Protein AF-0000000075366722 (afdb_homodimer)

Structure (mmCIF, N/CA/C/O backbone):
data_AF-0000000075366722-model_v1
#
loop_
_entity.id
_entity.type
_entity.pdbx_description
1 polymer 'Ribosomal RNA-processing protein 42'
#
loop_
_atom_site.group_PDB
_atom_site.id
_atom_site.type_symbol
_atom_site.label_atom_id
_atom_site.label_alt_id
_atom_site.label_comp_id
_atom_site.label_asym_id
_atom_site.label_entity_id
_atom_site.label_seq_id
_atom_site.pdbx_PDB_ins_code
_atom_site.Cartn_x
_atom_site.Cartn_y
_atom_site.Cartn_z
_atom_site.occupancy
_atom_site.B_iso_or_equiv
_atom_site.auth_seq_id
_atom_site.auth_comp_id
_atom_site.auth_asym_id
_atom_site.auth_atom_id
_atom_site.pdbx_PDB_model_num
ATOM 1 N N . MET A 1 1 ? 19.094 -22.891 -6.617 1 24.42 1 MET A N 1
ATOM 2 C CA . MET A 1 1 ? 18.953 -21.797 -5.668 1 24.42 1 MET A CA 1
ATOM 3 C C . MET A 1 1 ? 19.688 -20.547 -6.164 1 24.42 1 MET A C 1
ATOM 5 O O . MET A 1 1 ? 19.156 -19.438 -6.074 1 24.42 1 MET A O 1
ATOM 9 N N . LEU A 1 2 ? 20.812 -20.812 -6.871 1 26.33 2 LEU A N 1
ATOM 10 C CA . LEU A 1 2 ? 21.844 -19.891 -7.359 1 26.33 2 LEU A CA 1
ATOM 11 C C . LEU A 1 2 ? 21.391 -19.219 -8.664 1 26.33 2 LEU A C 1
ATOM 13 O O . LEU A 1 2 ? 21.609 -18.031 -8.859 1 26.33 2 LEU A O 1
ATOM 17 N N . LYS A 1 3 ? 20.812 -20.047 -9.344 1 30.69 3 LYS A N 1
ATOM 18 C CA . LYS A 1 3 ? 20.609 -19.719 -10.75 1 30.69 3 LYS A CA 1
ATOM 19 C C . LYS A 1 3 ? 19.516 -18.672 -10.914 1 30.69 3 LYS A C 1
ATOM 21 O O . LYS A 1 3 ? 19.609 -17.781 -11.766 1 30.69 3 LYS A O 1
ATOM 26 N N . LEU A 1 4 ? 18.484 -18.859 -10.258 1 28.52 4 LEU A N 1
ATOM 27 C CA . LEU A 1 4 ? 17.453 -17.812 -10.336 1 28.52 4 LEU A CA 1
ATOM 28 C C . LEU A 1 4 ? 18.031 -16.453 -9.945 1 28.52 4 LEU A C 1
ATOM 30 O O . LEU A 1 4 ? 17.625 -15.422 -10.484 1 28.52 4 LEU A O 1
ATOM 34 N N . GLU A 1 5 ? 19.047 -16.516 -9.141 1 32.09 5 GLU A N 1
ATOM 35 C CA . GLU A 1 5 ? 19.828 -15.359 -8.711 1 32.09 5 GLU A CA 1
ATOM 36 C C . GLU A 1 5 ? 20.484 -14.664 -9.906 1 32.09 5 GLU A C 1
ATOM 38 O O . GLU A 1 5 ? 20.438 -13.438 -10.016 1 32.09 5 GLU A O 1
ATOM 43 N N . LEU A 1 6 ? 21.016 -15.484 -10.742 1 29.88 6 LEU A N 1
ATOM 44 C CA . LEU A 1 6 ? 21.766 -15.047 -11.898 1 29.88 6 LEU A CA 1
ATOM 45 C C . LEU A 1 6 ? 20.859 -14.43 -12.953 1 29.88 6 LEU A C 1
ATOM 47 O O . LEU A 1 6 ? 21.188 -13.406 -13.555 1 29.88 6 LEU A O 1
ATOM 51 N N . PHE A 1 7 ? 19.906 -15.148 -13.133 1 29.08 7 PHE A N 1
ATOM 52 C CA . PHE A 1 7 ? 19.047 -14.797 -14.258 1 29.08 7 PHE A CA 1
ATOM 53 C C . PHE A 1 7 ? 18.453 -13.414 -14.062 1 29.08 7 PHE A C 1
ATOM 55 O O . PHE A 1 7 ? 18.422 -12.609 -15 1 29.08 7 PHE A O 1
ATOM 62 N N . LEU A 1 8 ? 17.828 -13.211 -12.969 1 33.19 8 LEU A N 1
ATOM 63 C CA . LEU A 1 8 ? 17.234 -11.891 -12.766 1 33.19 8 LEU A CA 1
ATOM 64 C C . LEU A 1 8 ? 18.266 -10.789 -12.914 1 33.19 8 LEU A C 1
ATOM 66 O O . LEU A 1 8 ? 17.938 -9.656 -13.25 1 33.19 8 LEU A O 1
ATOM 70 N N . ARG A 1 9 ? 19.484 -11.258 -12.852 1 30.5 9 ARG A N 1
ATOM 71 C CA . ARG A 1 9 ? 20.672 -10.43 -13.055 1 30.5 9 ARG A CA 1
ATOM 72 C C . ARG A 1 9 ? 20.797 -10.016 -14.516 1 30.5 9 ARG A C 1
ATOM 74 O O . ARG A 1 9 ? 21.141 -8.867 -14.812 1 30.5 9 ARG A O 1
ATOM 81 N N . ARG A 1 10 ? 20.719 -10.906 -15.438 1 29.55 10 ARG A N 1
ATOM 82 C CA . ARG A 1 10 ? 21.062 -10.789 -16.844 1 29.55 10 ARG A CA 1
ATOM 83 C C . ARG A 1 10 ? 19.969 -10.055 -17.625 1 29.55 10 ARG A C 1
ATOM 85 O O . ARG A 1 10 ? 20.25 -9.375 -18.609 1 29.55 10 ARG A O 1
ATOM 92 N N . MET A 1 11 ? 18.797 -10.336 -17.344 1 29.47 11 MET A N 1
ATOM 93 C CA . MET A 1 11 ? 17.734 -9.922 -18.266 1 29.47 11 MET A CA 1
ATOM 94 C C . MET A 1 11 ? 17.672 -8.406 -18.359 1 29.47 11 MET A C 1
ATOM 96 O O . MET A 1 11 ? 17.375 -7.859 -19.422 1 29.47 11 MET A O 1
ATOM 100 N N . VAL A 1 12 ? 17.688 -7.762 -17.266 1 30.53 12 VAL A N 1
ATOM 101 C CA . VAL A 1 12 ? 17.375 -6.348 -17.438 1 30.53 12 VAL A CA 1
ATOM 102 C C . VAL A 1 12 ? 18.5 -5.66 -18.219 1 30.53 12 VAL A C 1
ATOM 104 O O . VAL A 1 12 ? 18.344 -4.523 -18.672 1 30.53 12 VAL A O 1
ATOM 107 N N . ARG A 1 13 ? 19.75 -6.305 -18.375 1 27.2 13 ARG A N 1
ATOM 108 C CA . ARG A 1 13 ? 20.844 -5.578 -19 1 27.2 13 ARG A CA 1
ATOM 109 C C . ARG A 1 13 ? 20.547 -5.305 -20.469 1 27.2 13 ARG A C 1
ATOM 111 O O . ARG A 1 13 ? 21.078 -4.348 -21.047 1 27.2 13 ARG A O 1
ATOM 118 N N . GLN A 1 14 ? 20.125 -6.18 -21.172 1 25.34 14 GLN A N 1
ATOM 119 C CA . GLN A 1 14 ? 20.391 -6.031 -22.594 1 25.34 14 GLN A CA 1
ATOM 120 C C . GLN A 1 14 ? 19.625 -4.852 -23.188 1 25.34 14 GLN A C 1
ATOM 122 O O . GLN A 1 14 ? 20.188 -4.035 -23.906 1 25.34 14 GLN A O 1
ATOM 127 N N . GLU A 1 15 ? 18.438 -5.117 -23.672 1 26.53 15 GLU A N 1
ATOM 128 C CA . GLU A 1 15 ? 17.938 -4.391 -24.828 1 26.53 15 GLU A CA 1
ATOM 129 C C . GLU A 1 15 ? 17.594 -2.945 -24.484 1 26.53 15 GLU A C 1
ATOM 131 O O . GLU A 1 15 ? 17.406 -2.111 -25.375 1 26.53 15 GLU A O 1
ATOM 136 N N . LEU A 1 16 ? 16.781 -2.604 -23.516 1 26.2 16 LEU A N 1
ATOM 137 C CA . LEU A 1 16 ? 16.25 -1.253 -23.656 1 26.2 16 LEU A CA 1
ATOM 138 C C . LEU A 1 16 ? 17.312 -0.213 -23.359 1 26.2 16 LEU A C 1
ATOM 140 O O . LEU A 1 16 ? 18.266 -0.494 -22.625 1 26.2 16 LEU A O 1
ATOM 144 N N . GLY A 1 17 ? 17.656 0.959 -24.078 1 25.25 17 GLY A N 1
ATOM 145 C CA . GLY A 1 17 ? 18.609 2.041 -23.859 1 25.25 17 GLY A CA 1
ATOM 146 C C . GLY A 1 17 ? 19 2.188 -22.391 1 25.25 17 GLY A C 1
ATOM 147 O O . GLY A 1 17 ? 18.422 1.541 -21.516 1 25.25 17 GLY A O 1
ATOM 148 N N . LEU A 1 18 ? 19.953 3.51 -22.047 1 23.25 18 LEU A N 1
ATOM 149 C CA . LEU A 1 18 ? 20.703 3.832 -20.844 1 23.25 18 LEU A CA 1
ATOM 150 C C . LEU A 1 18 ? 19.875 3.586 -19.594 1 23.25 18 LEU A C 1
ATOM 152 O O . LEU A 1 18 ? 20.266 3.98 -18.5 1 23.25 18 LEU A O 1
ATOM 156 N N . VAL A 1 19 ? 18.641 3.646 -19.672 1 23.47 19 VAL A N 1
ATOM 157 C CA . VAL A 1 19 ? 18.406 3.455 -18.25 1 23.47 19 VAL A CA 1
ATOM 158 C C . VAL A 1 19 ? 19.109 2.182 -17.766 1 23.47 19 VAL A C 1
ATOM 160 O O . VAL A 1 19 ? 18.781 1.083 -18.219 1 23.47 19 VAL A O 1
ATOM 163 N N . GLN A 1 20 ? 20.516 2.189 -17.812 1 21.28 20 GLN A N 1
ATOM 164 C CA . GLN A 1 20 ? 21.391 1.2 -17.188 1 21.28 20 GLN A CA 1
ATOM 165 C C . GLN A 1 20 ? 20.703 0.562 -15.977 1 21.28 20 GLN A C 1
ATOM 167 O O . GLN A 1 20 ? 20.453 1.231 -14.969 1 21.28 20 GLN A O 1
ATOM 172 N N . LEU A 1 21 ? 19.703 0.157 -16.266 1 24.45 21 LEU A N 1
ATOM 173 C CA . LEU A 1 21 ? 19.125 -0.7 -15.234 1 24.45 21 LEU A CA 1
ATOM 174 C C . LEU A 1 21 ? 20.156 -1.684 -14.703 1 24.45 21 LEU A C 1
ATOM 176 O O . LEU A 1 21 ? 20.562 -2.617 -15.406 1 24.45 21 LEU A O 1
ATOM 180 N N . MET A 1 22 ? 21.375 -1.102 -14.484 1 23.06 22 MET A N 1
ATOM 181 C CA . MET A 1 22 ? 22.375 -1.883 -13.742 1 23.06 22 MET A CA 1
ATOM 182 C C . MET A 1 22 ? 21.688 -2.822 -12.75 1 23.06 22 MET A C 1
ATOM 184 O O . MET A 1 22 ? 21.109 -2.375 -11.758 1 23.06 22 MET A O 1
ATOM 188 N N . LEU A 1 23 ? 20.938 -3.471 -13.383 1 25.73 23 LEU A N 1
ATOM 189 C CA . LEU A 1 23 ? 20.5 -4.586 -12.555 1 25.73 23 LEU A CA 1
ATOM 190 C C . LEU A 1 23 ? 21.656 -5.188 -11.781 1 25.73 23 LEU A C 1
ATOM 192 O O . LEU A 1 23 ? 22.594 -5.727 -12.375 1 25.73 23 LEU A O 1
ATOM 196 N N . LEU A 1 24 ? 22.266 -4.328 -11.023 1 25.41 24 LEU A N 1
ATOM 197 C CA . LEU A 1 24 ? 23.391 -4.582 -10.141 1 25.41 24 LEU A CA 1
ATOM 198 C C . LEU A 1 24 ? 23.453 -6.055 -9.742 1 25.41 24 LEU A C 1
ATOM 200 O O . LEU A 1 24 ? 22.438 -6.75 -9.773 1 25.41 24 LEU A O 1
ATOM 204 N N . PRO A 1 25 ? 24.719 -6.598 -9.938 1 26.95 25 PRO A N 1
ATOM 205 C CA . PRO A 1 25 ? 25.188 -7.719 -9.117 1 26.95 25 PRO A CA 1
ATOM 206 C C . PRO A 1 25 ? 24.516 -7.758 -7.738 1 26.95 25 PRO A C 1
ATOM 208 O O . PRO A 1 25 ? 24.875 -6.977 -6.855 1 26.95 25 PRO A O 1
ATOM 211 N N . VAL A 1 26 ? 23.578 -7.242 -7.797 1 27.09 26 VAL A N 1
ATOM 212 C CA . VAL A 1 26 ? 23.094 -7.473 -6.438 1 27.09 26 VAL A CA 1
ATOM 213 C C . VAL A 1 26 ? 23.578 -8.828 -5.941 1 27.09 26 VAL A C 1
ATOM 215 O O . VAL A 1 26 ? 23.234 -9.867 -6.504 1 27.09 26 VAL A O 1
ATOM 218 N N . LEU A 1 27 ? 24.703 -9.023 -5.668 1 28.88 27 LEU A N 1
ATOM 219 C CA . LEU A 1 27 ? 25.125 -9.531 -4.363 1 28.88 27 LEU A CA 1
ATOM 220 C C . LEU A 1 27 ? 23.969 -9.508 -3.375 1 28.88 27 LEU A C 1
ATOM 222 O O . LEU A 1 27 ? 23.953 -8.695 -2.453 1 28.88 27 LEU A O 1
ATOM 226 N N . ARG A 1 28 ? 22.859 -9.25 -3.805 1 34.62 28 ARG A N 1
ATOM 227 C CA . ARG A 1 28 ? 21.547 -9.414 -3.191 1 34.62 28 ARG A CA 1
ATOM 228 C C . ARG A 1 28 ? 21.5 -10.672 -2.336 1 34.62 28 ARG A C 1
ATOM 230 O O . ARG A 1 28 ? 21.641 -11.789 -2.848 1 34.62 28 ARG A O 1
ATOM 237 N N . GLN A 1 29 ? 21.734 -10.617 -1.349 1 37.72 29 GLN A N 1
ATOM 238 C CA . GLN A 1 29 ? 21.891 -11.453 -0.164 1 37.72 29 GLN A CA 1
ATOM 239 C C . GLN A 1 29 ? 20.734 -12.445 -0.039 1 37.72 29 GLN A C 1
ATOM 241 O O . GLN A 1 29 ? 19.688 -12.266 -0.662 1 37.72 29 GLN A O 1
ATOM 246 N N . SER A 1 30 ? 20.953 -13.477 0.631 1 44.75 30 SER A N 1
ATOM 247 C CA . SER A 1 30 ? 20.406 -14.781 0.943 1 44.75 30 SER A CA 1
ATOM 248 C C . SER A 1 30 ? 18.938 -14.68 1.335 1 44.75 30 SER A C 1
ATOM 250 O O . SER A 1 30 ? 18.594 -14.062 2.35 1 44.75 30 SER A O 1
ATOM 252 N N . LEU A 1 31 ? 18.172 -14.586 0.016 1 47.09 31 LEU A N 1
ATOM 253 C CA . LEU A 1 31 ? 16.75 -14.82 0.29 1 47.09 31 LEU A CA 1
ATOM 254 C C . LEU A 1 31 ? 16.453 -16.312 0.316 1 47.09 31 LEU A C 1
ATOM 256 O O . LEU A 1 31 ? 16.984 -17.078 -0.495 1 47.09 31 LEU A O 1
ATOM 260 N N . GLU A 1 32 ? 16.109 -16.719 1.286 1 52.59 32 GLU A N 1
ATOM 261 C CA . GLU A 1 32 ? 15.547 -18.062 1.386 1 52.59 32 GLU A CA 1
ATOM 262 C C . GLU A 1 32 ? 14.023 -18.016 1.464 1 52.59 32 GLU A C 1
ATOM 264 O O . GLU A 1 32 ? 13.453 -17.266 2.266 1 52.59 32 GLU A O 1
ATOM 269 N N . ASN A 1 33 ? 13.367 -18.484 0.331 1 54.38 33 ASN A N 1
ATOM 270 C CA . ASN A 1 33 ? 11.914 -18.578 0.367 1 54.38 33 ASN A CA 1
ATOM 271 C C . ASN A 1 33 ? 11.445 -20 0.626 1 54.38 33 ASN A C 1
ATOM 273 O O . ASN A 1 33 ? 12.039 -20.953 0.121 1 54.38 33 ASN A O 1
ATOM 277 N N . GLN A 1 34 ? 10.562 -20.062 1.581 1 61.97 34 GLN A N 1
ATOM 278 C CA . GLN A 1 34 ? 9.93 -21.344 1.871 1 61.97 34 GLN A CA 1
ATOM 279 C C . GLN A 1 34 ? 8.414 -21.25 1.691 1 61.97 34 GLN A C 1
ATOM 281 O O . GLN A 1 34 ? 7.793 -20.266 2.094 1 61.97 34 GLN A O 1
ATOM 286 N N . VAL A 1 35 ? 7.875 -22.188 0.881 1 65.38 35 VAL A N 1
ATOM 287 C CA . VAL A 1 35 ? 6.434 -22.297 0.691 1 65.38 35 VAL A CA 1
ATOM 288 C C . VAL A 1 35 ? 5.91 -23.531 1.444 1 65.38 35 VAL A C 1
ATOM 290 O O . VAL A 1 35 ? 6.488 -24.609 1.354 1 65.38 35 VAL A O 1
ATOM 293 N N . HIS A 1 36 ? 4.992 -23.25 2.318 1 68.94 36 HIS A N 1
ATOM 294 C CA . HIS A 1 36 ? 4.359 -24.328 3.076 1 68.94 36 HIS A CA 1
ATOM 295 C C . HIS A 1 36 ? 2.852 -24.344 2.844 1 68.94 36 HIS A C 1
ATOM 297 O O . HIS A 1 36 ? 2.223 -23.297 2.715 1 68.94 36 HIS A O 1
ATOM 303 N N . CYS A 1 37 ? 2.322 -25.562 2.666 1 69.06 37 CYS A N 1
ATOM 304 C CA . CYS A 1 37 ? 0.878 -25.75 2.58 1 69.06 37 CYS A CA 1
ATOM 305 C C . CYS A 1 37 ? 0.365 -26.562 3.764 1 69.06 37 CYS A C 1
ATOM 307 O O . CYS A 1 37 ? 0.94 -27.609 4.109 1 69.06 37 CYS A O 1
ATOM 309 N N . ASN A 1 38 ? -0.643 -26.047 4.41 1 70.31 38 ASN A N 1
ATOM 310 C CA . ASN A 1 38 ? -1.279 -26.734 5.527 1 70.31 38 ASN A CA 1
ATOM 311 C C . ASN A 1 38 ? -2.74 -27.062 5.23 1 70.31 38 ASN A C 1
ATOM 313 O O . ASN A 1 38 ? -3.484 -26.203 4.754 1 70.31 38 ASN A O 1
ATOM 317 N N . LEU A 1 39 ? -3.062 -28.328 5.453 1 75.31 39 LEU A N 1
ATOM 318 C CA . LEU A 1 39 ? -4.449 -28.719 5.258 1 75.31 39 LEU A CA 1
ATOM 319 C C . LEU A 1 39 ? -5.336 -28.172 6.371 1 75.31 39 LEU A C 1
ATOM 321 O O . LEU A 1 39 ? -4.98 -28.25 7.551 1 75.31 39 LEU A O 1
ATOM 325 N N . THR A 1 40 ? -6.348 -27.484 5.914 1 73.94 40 THR A N 1
ATOM 326 C CA . THR A 1 40 ? -7.25 -26.938 6.918 1 73.94 40 THR A CA 1
ATOM 327 C C . THR A 1 40 ? -8.688 -27.375 6.645 1 73.94 40 THR A C 1
ATOM 329 O O . THR A 1 40 ? -9.102 -27.484 5.492 1 73.94 40 THR A O 1
ATOM 332 N N . LYS A 1 41 ? -9.328 -27.844 7.688 1 67.5 41 LYS A N 1
ATOM 333 C CA . LYS A 1 41 ? -10.734 -28.25 7.609 1 67.5 41 LYS A CA 1
ATOM 334 C C . LYS A 1 41 ? -11.656 -27.078 7.926 1 67.5 41 LYS A C 1
ATOM 336 O O . LYS A 1 41 ? -12.828 -27.266 8.234 1 67.5 41 LYS A O 1
ATOM 341 N N . GLU A 1 42 ? -11.016 -25.922 7.816 1 61.47 42 GLU A N 1
ATOM 342 C CA . GLU A 1 42 ? -11.797 -24.703 8.047 1 61.47 42 GLU A CA 1
ATOM 343 C C . GLU A 1 42 ? -12.305 -24.125 6.727 1 61.47 42 GLU A C 1
ATOM 345 O O . GLU A 1 42 ? -11.781 -24.438 5.66 1 61.47 42 GLU A O 1
ATOM 350 N N . ARG A 1 43 ? -13.461 -23.531 6.766 1 59.25 43 ARG A N 1
ATOM 351 C CA . ARG A 1 43 ? -14.289 -23.078 5.66 1 59.25 43 ARG A CA 1
ATOM 352 C C . ARG A 1 43 ? -13.562 -22.016 4.828 1 59.25 43 ARG A C 1
ATOM 354 O O . ARG A 1 43 ? -13.844 -21.859 3.641 1 59.25 43 ARG A O 1
ATOM 361 N N . LEU A 1 44 ? -12.492 -21.344 5.379 1 67.06 44 LEU A N 1
ATOM 362 C CA . LEU A 1 44 ? -12.078 -20.25 4.516 1 67.06 44 LEU A CA 1
ATOM 363 C C . LEU A 1 44 ? -10.609 -20.391 4.117 1 67.06 44 LEU A C 1
ATOM 365 O O . LEU A 1 44 ? -9.758 -20.656 4.965 1 67.06 44 LEU A O 1
ATOM 369 N N . LEU A 1 45 ? -10.281 -20.578 2.834 1 70.5 45 LEU A N 1
ATOM 370 C CA . LEU A 1 45 ? -8.953 -20.594 2.242 1 70.5 45 LEU A CA 1
ATOM 371 C C . LEU A 1 45 ? -8.133 -19.391 2.725 1 70.5 45 LEU A C 1
ATOM 373 O O . LEU A 1 45 ? -8.672 -18.297 2.887 1 70.5 45 LEU A O 1
ATOM 377 N N . TYR A 1 46 ? -6.895 -19.812 3.068 1 71.88 46 TYR A N 1
ATOM 378 C CA . TYR A 1 46 ? -6.031 -18.75 3.582 1 71.88 46 TYR A CA 1
ATOM 379 C C . TYR A 1 46 ? -4.672 -18.766 2.895 1 71.88 46 TYR A C 1
ATOM 381 O O . TYR A 1 46 ? -4.047 -19.828 2.775 1 71.88 46 TYR A O 1
ATOM 389 N N . MET A 1 47 ? -4.305 -17.734 2.297 1 74.75 47 MET A N 1
ATOM 390 C CA . MET A 1 47 ? -2.963 -17.547 1.75 1 74.75 47 MET A CA 1
ATOM 391 C C . MET A 1 47 ? -2.246 -16.406 2.465 1 74.75 47 MET A C 1
ATOM 393 O O . MET A 1 47 ? -2.828 -15.336 2.682 1 74.75 47 MET A O 1
ATOM 397 N N . LEU A 1 48 ? -0.969 -16.688 2.904 1 74 48 LEU A N 1
ATOM 398 C CA . LEU A 1 48 ? -0.256 -15.648 3.654 1 74 48 LEU A CA 1
ATOM 399 C C . LEU A 1 48 ? 1.211 -15.602 3.242 1 74 48 LEU A C 1
ATOM 401 O O . LEU A 1 48 ? 1.854 -16.641 3.086 1 74 48 LEU A O 1
ATOM 405 N N . ILE A 1 49 ? 1.684 -14.453 3.016 1 73.44 49 ILE A N 1
ATOM 406 C CA . ILE A 1 49 ? 3.104 -14.203 2.795 1 73.44 49 ILE A CA 1
ATOM 407 C C . ILE A 1 49 ? 3.697 -13.484 4.008 1 73.44 49 ILE A C 1
ATOM 409 O O . ILE A 1 49 ? 3.16 -12.469 4.461 1 73.44 49 ILE A O 1
ATOM 413 N N . VAL A 1 50 ? 4.738 -14.031 4.535 1 72.12 50 VAL A N 1
ATOM 414 C CA . VAL A 1 50 ? 5.453 -13.391 5.633 1 72.12 50 VAL A CA 1
ATOM 415 C C . VAL A 1 50 ? 6.922 -13.211 5.254 1 72.12 50 VAL A C 1
ATOM 417 O O . VAL A 1 50 ? 7.574 -14.156 4.797 1 72.12 50 VAL A O 1
ATOM 420 N N . VAL A 1 51 ? 7.367 -12.031 5.375 1 73.5 51 VAL A N 1
ATOM 421 C CA . VAL A 1 51 ? 8.773 -11.727 5.105 1 73.5 51 VAL A CA 1
ATOM 422 C C . VAL A 1 51 ? 9.516 -11.523 6.422 1 73.5 51 VAL A C 1
ATOM 424 O O . VAL A 1 51 ? 9.047 -10.805 7.305 1 73.5 51 VAL A O 1
ATOM 427 N N . GLN A 1 52 ? 10.57 -12.227 6.598 1 70.06 52 GLN A N 1
ATOM 428 C CA . GLN A 1 52 ? 11.422 -12.062 7.77 1 70.06 52 GLN A CA 1
ATOM 429 C C . GLN A 1 52 ? 12.781 -11.484 7.379 1 70.06 52 GLN A C 1
ATOM 431 O O . GLN A 1 52 ? 13.406 -11.945 6.414 1 70.06 52 GLN A O 1
ATOM 436 N N . LEU A 1 53 ? 13.141 -10.352 8.055 1 68.75 53 LEU A N 1
ATOM 437 C CA . LEU A 1 53 ? 14.438 -9.734 7.812 1 68.75 53 LEU A CA 1
ATOM 438 C C . LEU A 1 53 ? 15.461 -10.188 8.852 1 68.75 53 LEU A C 1
ATOM 440 O O . LEU A 1 53 ? 15.172 -10.172 10.055 1 68.75 53 LEU A O 1
ATOM 444 N N . GLN A 1 54 ? 16.422 -10.875 8.484 1 61.25 54 GLN A N 1
ATOM 445 C CA . GLN A 1 54 ? 17.453 -11.258 9.438 1 61.25 54 GLN A CA 1
ATOM 446 C C . GLN A 1 54 ? 18.188 -10.031 9.977 1 61.25 54 GLN A C 1
ATOM 448 O O . GLN A 1 54 ? 18.281 -9.016 9.289 1 61.25 54 GLN A O 1
ATOM 453 N N . HIS A 1 55 ? 18.547 -9.953 11.375 1 53.78 55 HIS A N 1
ATOM 454 C CA . HIS A 1 55 ? 19.062 -9.008 12.359 1 53.78 55 HIS A CA 1
ATOM 455 C C . HIS A 1 55 ? 19.828 -7.875 11.68 1 53.78 55 HIS A C 1
ATOM 457 O O . HIS A 1 55 ? 19.75 -6.723 12.109 1 53.78 55 HIS A O 1
ATOM 463 N N . GLN A 1 56 ? 20.875 -8.172 11 1 45.03 56 GLN A N 1
ATOM 464 C CA . GLN A 1 56 ? 21.766 -7.062 10.703 1 45.03 56 GLN A CA 1
ATOM 465 C C . GLN A 1 56 ? 21.094 -6.012 9.828 1 45.03 56 GLN A C 1
ATOM 467 O O . GLN A 1 56 ? 21.656 -4.957 9.555 1 45.03 56 GLN A O 1
ATOM 472 N N . CYS A 1 57 ? 20.156 -6.426 9.391 1 45.66 57 CYS A N 1
ATOM 473 C CA . CYS A 1 57 ? 19.859 -5.535 8.281 1 45.66 57 CYS A CA 1
ATOM 474 C C . CYS A 1 57 ? 19.344 -4.188 8.781 1 45.66 57 CYS A C 1
ATOM 476 O O . CYS A 1 57 ? 19.688 -3.145 8.219 1 45.66 57 CYS A O 1
ATOM 478 N N . LEU A 1 58 ? 18.266 -3.717 9.391 1 48.38 58 LEU A N 1
ATOM 479 C CA . LEU A 1 58 ? 17.891 -2.314 9.523 1 48.38 58 LEU A CA 1
ATOM 480 C C . LEU A 1 58 ? 17.062 -2.09 10.789 1 48.38 58 LEU A C 1
ATOM 482 O O . LEU A 1 58 ? 16.359 -2.988 11.242 1 48.38 58 LEU A O 1
ATOM 486 N N . ARG A 1 59 ? 17.547 -1.243 11.758 1 43.91 59 ARG A N 1
ATOM 487 C CA . ARG A 1 59 ? 16.625 -0.566 12.664 1 43.91 59 ARG A CA 1
ATOM 488 C C . ARG A 1 59 ? 15.289 -0.301 11.992 1 43.91 59 ARG A C 1
ATOM 490 O O . ARG A 1 59 ? 15.234 0.251 10.891 1 43.91 59 ARG A O 1
ATOM 497 N N . GLY A 1 60 ? 14.195 -0.772 12.508 1 54.81 60 GLY A N 1
ATOM 498 C CA . GLY A 1 60 ? 12.891 -0.658 11.875 1 54.81 60 GLY A CA 1
ATOM 499 C C . GLY A 1 60 ? 12.555 -1.841 10.984 1 54.81 60 GLY A C 1
ATOM 500 O O . GLY A 1 60 ? 11.703 -1.733 10.094 1 54.81 60 GLY A O 1
ATOM 501 N N . GLY A 1 61 ? 13.375 -2.875 11.281 1 60.97 61 GLY A N 1
ATOM 502 C CA . GLY A 1 61 ? 13.281 -4.086 10.477 1 60.97 61 GLY A CA 1
ATOM 503 C C . GLY A 1 61 ? 11.906 -4.715 10.508 1 60.97 61 GLY A C 1
ATOM 504 O O . GLY A 1 61 ? 11.414 -5.188 9.477 1 60.97 61 GLY A O 1
ATOM 505 N N . GLU A 1 62 ? 11.258 -4.645 11.648 1 65.38 62 GLU A N 1
ATOM 506 C CA . GLU A 1 62 ? 9.938 -5.262 11.758 1 65.38 62 GLU A CA 1
ATOM 507 C C . GLU A 1 62 ? 8.906 -4.508 10.93 1 65.38 62 GLU A C 1
ATOM 509 O O . GLU A 1 62 ? 8.047 -5.121 10.281 1 65.38 62 GLU A O 1
ATOM 514 N N . GLU A 1 63 ? 9.086 -3.281 10.953 1 70 63 GLU A N 1
ATOM 515 C CA . GLU A 1 63 ? 8.156 -2.467 10.18 1 70 63 GLU A CA 1
ATOM 516 C C . GLU A 1 63 ? 8.328 -2.713 8.68 1 70 63 GLU A C 1
ATOM 518 O O . GLU A 1 63 ? 7.344 -2.871 7.957 1 70 63 GLU A O 1
ATOM 523 N N . LEU A 1 64 ? 9.531 -2.715 8.336 1 76.94 64 LEU A N 1
ATOM 524 C CA . LEU A 1 64 ? 9.812 -2.973 6.93 1 76.94 64 LEU A CA 1
ATOM 525 C C . LEU A 1 64 ? 9.328 -4.363 6.523 1 76.94 64 LEU A C 1
ATOM 527 O O . LEU A 1 64 ? 8.75 -4.535 5.449 1 76.94 64 LEU A O 1
ATOM 531 N N . SER A 1 65 ? 9.516 -5.281 7.453 1 79.19 65 SER A N 1
ATOM 532 C CA . SER A 1 65 ? 9.078 -6.645 7.18 1 79.19 65 SER A CA 1
ATOM 533 C C . SER A 1 65 ? 7.566 -6.707 6.98 1 79.19 65 SER A C 1
ATOM 535 O O . SER A 1 65 ? 7.082 -7.359 6.055 1 79.19 65 SER A O 1
ATOM 537 N N . THR A 1 66 ? 6.887 -6.07 7.816 1 78 66 THR A N 1
ATOM 538 C CA . THR A 1 66 ? 5.434 -6.039 7.715 1 78 66 THR A CA 1
ATOM 539 C C . THR A 1 66 ? 4.992 -5.363 6.422 1 78 66 THR A C 1
ATOM 541 O O . THR A 1 66 ? 4.109 -5.859 5.723 1 78 66 THR A O 1
ATOM 544 N N . GLU A 1 67 ? 5.652 -4.312 6.094 1 79.88 67 GLU A N 1
ATOM 545 C CA . GLU A 1 67 ? 5.328 -3.576 4.879 1 79.88 67 GLU A CA 1
ATOM 546 C C . GLU A 1 67 ? 5.551 -4.434 3.637 1 79.88 67 GLU A C 1
ATOM 548 O O . GLU A 1 67 ? 4.711 -4.465 2.736 1 79.88 67 GLU A O 1
ATOM 553 N N . LEU A 1 68 ? 6.652 -5.066 3.662 1 83.5 68 LEU A N 1
ATOM 554 C CA . LEU A 1 68 ? 6.977 -5.926 2.531 1 83.5 68 LEU A CA 1
ATOM 555 C C . LEU A 1 68 ? 5.988 -7.082 2.426 1 83.5 68 LEU A C 1
ATOM 557 O O . LEU A 1 68 ? 5.539 -7.422 1.328 1 83.5 68 LEU A O 1
ATOM 561 N N . SER A 1 69 ? 5.648 -7.633 3.525 1 83.19 69 SER A N 1
ATOM 562 C CA . SER A 1 69 ? 4.711 -8.75 3.537 1 83.19 69 SER A CA 1
ATOM 563 C C . SER A 1 69 ? 3.355 -8.344 2.971 1 83.19 69 SER A C 1
ATOM 565 O O . SER A 1 69 ? 2.791 -9.047 2.131 1 83.19 69 SER A O 1
ATOM 567 N N . VAL A 1 70 ? 2.932 -7.223 3.387 1 81.69 70 VAL A N 1
ATOM 568 C CA . VAL A 1 70 ? 1.631 -6.734 2.939 1 81.69 70 VAL A CA 1
ATOM 569 C C . VAL A 1 70 ? 1.688 -6.398 1.451 1 81.69 70 VAL A C 1
ATOM 571 O O . VAL A 1 70 ? 0.774 -6.738 0.695 1 81.69 70 VAL A O 1
ATOM 574 N N . ALA A 1 71 ? 2.721 -5.746 1.067 1 85.38 71 ALA A N 1
ATOM 575 C CA . ALA A 1 71 ? 2.867 -5.371 -0.336 1 85.38 71 ALA A CA 1
ATOM 576 C C . ALA A 1 71 ? 2.912 -6.605 -1.232 1 85.38 71 ALA A C 1
ATOM 578 O O . ALA A 1 71 ? 2.242 -6.656 -2.266 1 85.38 71 ALA A O 1
ATOM 579 N N . LEU A 1 72 ? 3.629 -7.566 -0.825 1 87.44 72 LEU A N 1
ATOM 580 C CA . LEU A 1 72 ? 3.75 -8.789 -1.607 1 87.44 72 LEU A CA 1
ATOM 581 C C . LEU A 1 72 ? 2.422 -9.531 -1.66 1 87.44 72 LEU A C 1
ATOM 583 O O . LEU A 1 72 ? 2.031 -10.047 -2.715 1 87.44 72 LEU A O 1
ATOM 587 N N . GLN A 1 73 ? 1.807 -9.594 -0.557 1 85.44 73 GLN A N 1
ATOM 588 C CA . GLN A 1 73 ? 0.488 -10.219 -0.502 1 85.44 73 GLN A CA 1
ATOM 589 C C . GLN A 1 73 ? -0.464 -9.578 -1.512 1 85.44 73 GLN A C 1
ATOM 591 O O . GLN A 1 73 ? -1.107 -10.281 -2.293 1 85.44 73 GLN A O 1
ATOM 596 N N . ARG A 1 74 ? -0.443 -8.344 -1.537 1 81.75 74 ARG A N 1
ATOM 597 C CA . ARG A 1 74 ? -1.347 -7.605 -2.414 1 81.75 74 ARG A CA 1
ATOM 598 C C . ARG A 1 74 ? -0.962 -7.789 -3.879 1 81.75 74 ARG A C 1
ATOM 600 O O . ARG A 1 74 ? -1.828 -7.988 -4.734 1 81.75 74 ARG A O 1
ATOM 607 N N . CYS A 1 75 ? 0.239 -7.781 -4.137 1 87.06 75 CYS A N 1
ATOM 608 C CA . CYS A 1 75 ? 0.72 -7.824 -5.516 1 87.06 75 CYS A CA 1
ATOM 609 C C . CYS A 1 75 ? 0.563 -9.219 -6.105 1 87.06 75 CYS A C 1
ATOM 611 O O . CYS A 1 75 ? 0.241 -9.367 -7.285 1 87.06 75 CYS A O 1
ATOM 613 N N . LEU A 1 76 ? 0.733 -10.234 -5.258 1 86.38 76 LEU A N 1
ATOM 614 C CA . LEU A 1 76 ? 0.873 -11.57 -5.82 1 86.38 76 LEU A CA 1
ATOM 615 C C . LEU A 1 76 ? -0.365 -12.414 -5.531 1 86.38 76 LEU A C 1
ATOM 617 O O . LEU A 1 76 ? -0.821 -13.172 -6.395 1 86.38 76 LEU A O 1
ATOM 621 N N . LEU A 1 77 ? -0.876 -12.203 -4.316 1 80.12 77 LEU A N 1
ATOM 622 C CA . LEU A 1 77 ? -1.924 -13.125 -3.893 1 80.12 77 LEU A CA 1
ATOM 623 C C . LEU A 1 77 ? -3.248 -12.391 -3.701 1 80.12 77 LEU A C 1
ATOM 625 O O . LEU A 1 77 ? -4.27 -13.016 -3.4 1 80.12 77 LEU A O 1
ATOM 629 N N . GLY A 1 78 ? -3.188 -11.109 -3.963 1 74.31 78 GLY A N 1
ATOM 630 C CA . GLY A 1 78 ? -4.414 -10.359 -3.754 1 74.31 78 GLY A CA 1
ATOM 631 C C . GLY A 1 78 ? -4.844 -10.305 -2.301 1 74.31 78 GLY A C 1
ATOM 632 O O . GLY A 1 78 ? -4.074 -9.883 -1.436 1 74.31 78 GLY A O 1
ATOM 633 N N . GLY A 1 79 ? -6.129 -10.703 -2.092 1 69.5 79 GLY A N 1
ATOM 634 C CA . GLY A 1 79 ? -6.59 -10.789 -0.714 1 69.5 79 GLY A CA 1
ATOM 635 C C . GLY A 1 79 ? -6.242 -12.109 -0.052 1 69.5 79 GLY A C 1
ATOM 636 O O . GLY A 1 79 ? -5.809 -13.055 -0.72 1 69.5 79 GLY A O 1
ATOM 637 N N . LYS A 1 80 ? -6.422 -12.25 1.169 1 67.12 80 LYS A N 1
ATOM 638 C CA . LYS A 1 80 ? -6.102 -13.461 1.927 1 67.12 80 LYS A CA 1
ATOM 639 C C . LYS A 1 80 ? -6.973 -14.633 1.484 1 67.12 80 LYS A C 1
ATOM 641 O O . LYS A 1 80 ? -6.59 -15.789 1.654 1 67.12 80 LYS A O 1
ATOM 646 N N . SER A 1 81 ? -8.102 -14.25 0.865 1 66.81 81 SER A N 1
ATOM 647 C CA . SER A 1 81 ? -8.992 -15.297 0.369 1 66.81 81 SER A CA 1
ATOM 648 C C . SER A 1 81 ? -8.555 -15.781 -1.01 1 66.81 81 SER A C 1
ATOM 650 O O . SER A 1 81 ? -9.133 -16.734 -1.547 1 66.81 81 SER A O 1
ATOM 652 N N . GLY A 1 82 ? -7.559 -15.109 -1.52 1 68.31 82 GLY A N 1
ATOM 653 C CA . GLY A 1 82 ? -7.082 -15.477 -2.842 1 68.31 82 GLY A CA 1
ATOM 654 C C . GLY A 1 82 ? -7.766 -14.711 -3.961 1 68.31 82 GLY A C 1
ATOM 655 O O . GLY A 1 82 ? -7.441 -14.898 -5.137 1 68.31 82 GLY A O 1
ATOM 656 N N . SER A 1 83 ? -8.656 -13.898 -3.582 1 66.12 83 SER A N 1
ATOM 657 C CA . SER A 1 83 ? -9.312 -13.102 -4.613 1 66.12 83 SER A CA 1
ATOM 658 C C . SER A 1 83 ? -8.312 -12.195 -5.324 1 66.12 83 SER A C 1
ATOM 660 O O . SER A 1 83 ? -7.637 -11.391 -4.688 1 66.12 83 SER A O 1
ATOM 662 N N . GLY A 1 84 ? -8.125 -12.469 -6.652 1 70.12 84 GLY A N 1
ATOM 663 C CA . GLY A 1 84 ? -7.195 -11.664 -7.434 1 70.12 84 GLY A CA 1
ATOM 664 C C . GLY A 1 84 ? -5.785 -12.219 -7.441 1 70.12 84 GLY A C 1
ATOM 665 O O . GLY A 1 84 ? -4.852 -11.555 -7.898 1 70.12 84 GLY A O 1
ATOM 666 N N . SER A 1 85 ? -5.734 -13.367 -6.859 1 74.56 85 SER A N 1
ATOM 667 C CA . SER A 1 85 ? -4.418 -14 -6.805 1 74.56 85 SER A CA 1
ATOM 668 C C . SER A 1 85 ? -3.955 -14.438 -8.188 1 74.56 85 SER A C 1
ATOM 670 O O . SER A 1 85 ? -4.777 -14.727 -9.062 1 74.56 85 SER A O 1
ATOM 672 N N . GLY A 1 86 ? -2.607 -14.367 -8.266 1 82.44 86 GLY A N 1
ATOM 673 C CA . GLY A 1 86 ? -2.027 -14.922 -9.477 1 82.44 86 GLY A CA 1
ATOM 674 C C . GLY A 1 86 ? -2.133 -16.438 -9.547 1 82.44 86 GLY A C 1
ATOM 675 O O . GLY A 1 86 ? -1.841 -17.031 -10.586 1 82.44 86 GLY A O 1
ATOM 676 N N . ILE A 1 87 ? -2.51 -16.969 -8.453 1 81.44 87 ILE A N 1
ATOM 677 C CA . ILE A 1 87 ? -2.764 -18.406 -8.438 1 81.44 87 ILE A CA 1
ATOM 678 C C . ILE A 1 87 ? -4.262 -18.656 -8.305 1 81.44 87 ILE A C 1
ATOM 680 O O . ILE A 1 87 ? -4.977 -17.891 -7.656 1 81.44 87 ILE A O 1
ATOM 684 N N . ASP A 1 88 ? -4.676 -19.672 -8.961 1 82.62 88 ASP A N 1
ATOM 685 C CA . ASP A 1 88 ? -6.082 -20.047 -8.867 1 82.62 88 ASP A CA 1
ATOM 686 C C . ASP A 1 88 ? -6.398 -20.641 -7.5 1 82.62 88 ASP A C 1
ATOM 688 O O . ASP A 1 88 ? -5.934 -21.734 -7.176 1 82.62 88 ASP A O 1
ATOM 692 N N . PRO A 1 89 ? -7.285 -19.969 -6.781 1 83.81 89 PRO A N 1
ATOM 693 C CA . PRO A 1 89 ? -7.594 -20.484 -5.449 1 83.81 89 PRO A CA 1
ATOM 694 C C . PRO A 1 89 ? -8.242 -21.875 -5.492 1 83.81 89 PRO A C 1
ATOM 696 O O . PRO A 1 89 ? -8.148 -22.625 -4.523 1 83.81 89 PRO A O 1
ATOM 699 N N . SER A 1 90 ? -8.844 -22.188 -6.531 1 84.19 90 SER A N 1
ATOM 700 C CA . SER A 1 90 ? -9.516 -23.484 -6.641 1 84.19 90 SER A CA 1
ATOM 701 C C . SER A 1 90 ? -8.508 -24.625 -6.574 1 84.19 90 SER A C 1
ATOM 703 O O . SER A 1 90 ? -8.867 -25.75 -6.215 1 84.19 90 SER A O 1
ATOM 705 N N . SER A 1 91 ? -7.305 -24.297 -6.961 1 83.62 91 SER A N 1
ATOM 706 C CA . SER A 1 91 ? -6.273 -25.328 -6.918 1 83.62 91 SER A CA 1
ATOM 707 C C . SER A 1 91 ? -5.941 -25.719 -5.48 1 83.62 91 SER A C 1
ATOM 709 O O . SER A 1 91 ? -5.316 -26.75 -5.242 1 83.62 91 SER A O 1
ATOM 711 N N . LEU A 1 92 ? -6.398 -24.953 -4.527 1 84.38 92 LEU A N 1
ATOM 712 C CA . LEU A 1 92 ? -6.094 -25.219 -3.123 1 84.38 92 LEU A CA 1
ATOM 713 C C . LEU A 1 92 ? -7.289 -25.844 -2.414 1 84.38 92 LEU A C 1
ATOM 715 O O . LEU A 1 92 ? -7.18 -26.266 -1.256 1 84.38 92 LEU A O 1
ATOM 719 N N . VAL A 1 93 ? -8.367 -25.922 -3.15 1 85.56 93 VAL A N 1
ATOM 720 C CA . VAL A 1 93 ? -9.586 -26.453 -2.549 1 85.56 93 VAL A CA 1
ATOM 721 C C . VAL A 1 93 ? -9.641 -27.969 -2.764 1 85.56 93 VAL A C 1
ATOM 723 O O . VAL A 1 93 ? -9.547 -28.438 -3.896 1 85.56 93 VAL A O 1
ATOM 726 N N . ILE A 1 94 ? -9.844 -28.719 -1.735 1 84.06 94 ILE A N 1
ATOM 727 C CA . ILE A 1 94 ? -9.953 -30.172 -1.804 1 84.06 94 ILE A CA 1
ATOM 728 C C . ILE A 1 94 ? -11.422 -30.578 -1.772 1 84.06 94 ILE A C 1
ATOM 730 O O . ILE A 1 94 ? -11.898 -31.266 -2.672 1 84.06 94 ILE A O 1
ATOM 734 N N . VAL A 1 95 ? -12.086 -30.156 -0.734 1 84.06 95 VAL A N 1
ATOM 735 C CA . VAL A 1 95 ? -13.531 -30.312 -0.617 1 84.06 95 VAL A CA 1
ATOM 736 C C . VAL A 1 95 ? -14.18 -28.938 -0.381 1 84.06 95 VAL A C 1
ATOM 738 O O . VAL A 1 95 ? -13.898 -28.281 0.621 1 84.06 95 VAL A O 1
ATOM 741 N N . GLU A 1 96 ? -14.984 -28.594 -1.321 1 82.88 96 GLU A N 1
ATOM 742 C CA . GLU A 1 96 ? -15.594 -27.266 -1.277 1 82.88 96 GLU A CA 1
ATOM 743 C C . GLU A 1 96 ? -16.234 -27 0.082 1 82.88 96 GLU A C 1
ATOM 745 O O . GLU A 1 96 ? -17.062 -27.781 0.552 1 82.88 96 GLU A O 1
ATOM 750 N N . GLY A 1 97 ? -15.758 -25.891 0.664 1 78.31 97 GLY A N 1
ATOM 751 C CA . GLY A 1 97 ? -16.344 -25.422 1.919 1 78.31 97 GLY A CA 1
ATOM 752 C C . GLY A 1 97 ? -15.922 -26.281 3.107 1 78.31 97 GLY A C 1
ATOM 753 O O . GLY A 1 97 ? -16.359 -26.031 4.234 1 78.31 97 GLY A O 1
ATOM 754 N N . LYS A 1 98 ? -15.148 -27.281 2.934 1 80.5 98 LYS A N 1
ATOM 755 C CA . LYS A 1 98 ? -14.828 -28.203 4.027 1 80.5 98 LYS A CA 1
ATOM 756 C C . LYS A 1 98 ? -13.32 -28.328 4.211 1 80.5 98 LYS A C 1
ATOM 758 O O . LYS A 1 98 ? -12.812 -28.188 5.32 1 80.5 98 LYS A O 1
ATOM 763 N N . VAL A 1 99 ? -12.625 -28.688 3.137 1 80.31 99 VAL A N 1
ATOM 764 C CA . VAL A 1 99 ? -11.195 -28.953 3.258 1 80.31 99 VAL A CA 1
ATOM 765 C C . VAL A 1 99 ? -10.438 -28.219 2.156 1 80.31 99 VAL A C 1
ATOM 767 O O . VAL A 1 99 ? -10.836 -28.25 0.991 1 80.31 99 VAL A O 1
ATOM 770 N N . CYS A 1 100 ? -9.422 -27.469 2.535 1 85.31 100 CYS A N 1
ATOM 771 C CA . CYS A 1 100 ? -8.562 -26.812 1.566 1 85.31 100 CYS A CA 1
ATOM 772 C C . CYS A 1 100 ? -7.129 -26.719 2.076 1 85.31 100 CYS A C 1
ATOM 774 O O . CYS A 1 100 ? -6.855 -27.062 3.23 1 85.31 100 CYS A O 1
ATOM 776 N N . TRP A 1 101 ? -6.188 -26.391 1.162 1 79.81 101 TRP A N 1
ATOM 777 C CA . TRP A 1 101 ? -4.805 -26.109 1.521 1 79.81 101 TRP A CA 1
ATOM 778 C C . TRP A 1 101 ? -4.633 -24.625 1.888 1 79.81 101 TRP A C 1
ATOM 780 O O . TRP A 1 101 ? -5.09 -23.75 1.158 1 79.81 101 TRP A O 1
ATOM 790 N N . ASP A 1 102 ? -4.047 -24.391 3.049 1 78.12 102 ASP A N 1
ATOM 791 C CA . ASP A 1 102 ? -3.543 -23.047 3.332 1 78.12 102 ASP A CA 1
ATOM 792 C C . ASP A 1 102 ? -2.127 -22.875 2.793 1 78.12 102 ASP A C 1
ATOM 794 O O . ASP A 1 102 ? -1.271 -23.734 2.977 1 78.12 102 ASP A O 1
ATOM 798 N N . LEU A 1 103 ? -1.938 -21.781 2.143 1 81.69 103 LEU A N 1
ATOM 799 C CA . LEU A 1 103 ? -0.636 -21.5 1.54 1 81.69 103 LEU A CA 1
ATOM 800 C C . LEU A 1 103 ? 0.138 -20.469 2.355 1 81.69 103 LEU A C 1
ATOM 802 O O . LEU A 1 103 ? -0.363 -19.375 2.613 1 81.69 103 LEU A O 1
ATOM 806 N N . TYR A 1 104 ? 1.335 -20.906 2.795 1 76.94 104 TYR A N 1
ATOM 807 C CA . TYR A 1 104 ? 2.229 -20.016 3.527 1 76.94 104 TYR A CA 1
ATOM 808 C C . TYR A 1 104 ? 3.547 -19.844 2.787 1 76.94 104 TYR A C 1
ATOM 810 O O . TYR A 1 104 ? 4.191 -20.828 2.412 1 76.94 104 TYR A O 1
ATOM 818 N N . ILE A 1 105 ? 3.896 -18.609 2.582 1 81 105 ILE A N 1
ATOM 819 C CA . ILE A 1 105 ? 5.164 -18.297 1.928 1 81 105 ILE A CA 1
ATOM 820 C C . ILE A 1 105 ? 6.039 -17.469 2.861 1 81 105 ILE A C 1
ATOM 822 O O . ILE A 1 105 ? 5.645 -16.375 3.287 1 81 105 ILE A O 1
ATOM 826 N N . ASP A 1 106 ? 7.191 -18.016 3.145 1 74.62 106 ASP A N 1
ATOM 827 C CA . ASP A 1 106 ? 8.148 -17.328 3.992 1 74.62 106 ASP A CA 1
ATOM 828 C C . ASP A 1 106 ? 9.352 -16.828 3.18 1 74.62 106 ASP A C 1
ATOM 830 O O . ASP A 1 106 ? 10.023 -17.625 2.521 1 74.62 106 ASP A O 1
ATOM 834 N N . GLY A 1 107 ? 9.484 -15.539 3.229 1 75.38 107 GLY A N 1
ATOM 835 C CA . GLY A 1 107 ? 10.664 -14.961 2.611 1 75.38 107 GLY A CA 1
ATOM 836 C C . GLY A 1 107 ? 11.688 -14.477 3.621 1 75.38 107 GLY A C 1
ATOM 837 O O . GLY A 1 107 ? 11.367 -13.68 4.508 1 75.38 107 GLY A O 1
ATOM 838 N N . LEU A 1 108 ? 12.867 -15.047 3.533 1 71.19 108 LEU A N 1
ATOM 839 C CA . LEU A 1 108 ? 13.961 -14.641 4.414 1 71.19 108 LEU A CA 1
ATOM 840 C C . LEU A 1 108 ? 14.969 -13.781 3.66 1 71.19 108 LEU A C 1
ATOM 842 O O . LEU A 1 108 ? 15.508 -14.203 2.633 1 71.19 108 LEU A O 1
ATOM 846 N N . VAL A 1 109 ? 15.164 -12.562 4.203 1 75.38 109 VAL A N 1
ATOM 847 C CA . VAL A 1 109 ? 16.156 -11.664 3.611 1 75.38 109 VAL A CA 1
ATOM 848 C C . VAL A 1 109 ? 17.453 -11.711 4.422 1 75.38 109 VAL A C 1
ATOM 850 O O . VAL A 1 109 ? 17.469 -11.32 5.59 1 75.38 109 VAL A O 1
ATOM 853 N N . ILE A 1 110 ? 18.469 -12.188 3.867 1 65.88 110 ILE A N 1
ATOM 854 C CA . ILE A 1 110 ? 19.766 -12.328 4.523 1 65.88 110 ILE A CA 1
ATOM 855 C C . ILE A 1 110 ? 20.578 -11.047 4.336 1 65.88 110 ILE A C 1
ATOM 857 O O . ILE A 1 110 ? 21.234 -10.578 5.273 1 65.88 110 ILE A O 1
ATOM 861 N N . SER A 1 111 ? 20.562 -10.445 3.191 1 66.12 111 SER A N 1
ATOM 862 C CA . SER A 1 111 ? 21.203 -9.172 2.857 1 66.12 111 SER A CA 1
ATOM 863 C C . SER A 1 111 ? 20.406 -8.406 1.814 1 66.12 111 SER A C 1
ATOM 865 O O . SER A 1 111 ? 19.656 -9.008 1.025 1 66.12 111 SER A O 1
ATOM 867 N N . SER A 1 112 ? 20.5 -7.105 2.039 1 67.31 112 SER A N 1
ATOM 868 C CA . SER A 1 112 ? 19.688 -6.301 1.125 1 67.31 112 SER A CA 1
ATOM 869 C C . SER A 1 112 ? 20.5 -5.16 0.53 1 67.31 112 SER A C 1
ATOM 871 O O . SER A 1 112 ? 21.297 -4.52 1.233 1 67.31 112 SER A O 1
ATOM 873 N N . ASP A 1 113 ? 20.469 -5.074 -0.78 1 71.5 113 ASP A N 1
ATOM 874 C CA . ASP A 1 113 ? 21.047 -3.924 -1.472 1 71.5 113 ASP A CA 1
ATOM 875 C C . ASP A 1 113 ? 19.969 -3.158 -2.244 1 71.5 113 ASP A C 1
ATOM 877 O O . ASP A 1 113 ? 20.203 -2.73 -3.377 1 71.5 113 ASP A O 1
ATOM 881 N N . GLY A 1 114 ? 18.828 -3.16 -1.806 1 74.25 114 GLY A N 1
ATOM 882 C CA . GLY A 1 114 ? 17.75 -2.371 -2.385 1 74.25 114 GLY A CA 1
ATOM 883 C C . GLY A 1 114 ? 16.797 -3.193 -3.227 1 74.25 114 GLY A C 1
ATOM 884 O O . GLY A 1 114 ? 17.047 -4.367 -3.498 1 74.25 114 GLY A O 1
ATOM 885 N N . ASN A 1 115 ? 15.734 -2.625 -3.543 1 81.38 115 ASN A N 1
ATOM 886 C CA . ASN A 1 115 ? 14.703 -3.184 -4.41 1 81.38 115 ASN A CA 1
ATOM 887 C C . ASN A 1 115 ? 14.203 -4.531 -3.895 1 81.38 115 ASN A C 1
ATOM 889 O O . ASN A 1 115 ? 14.023 -5.469 -4.672 1 81.38 115 ASN A O 1
ATOM 893 N N . LEU A 1 116 ? 14.047 -4.621 -2.66 1 79.5 116 LEU A N 1
ATOM 894 C CA . LEU A 1 116 ? 13.695 -5.863 -1.984 1 79.5 116 LEU A CA 1
ATOM 895 C C . LEU A 1 116 ? 12.328 -6.363 -2.449 1 79.5 116 LEU A C 1
ATOM 897 O O . LEU A 1 116 ? 12.141 -7.562 -2.668 1 79.5 116 LEU A O 1
ATOM 901 N N . LEU A 1 117 ? 11.445 -5.477 -2.664 1 87.06 117 LEU A N 1
ATOM 902 C CA . LEU A 1 117 ? 10.094 -5.871 -3.041 1 87.06 117 LEU A CA 1
ATOM 903 C C . LEU A 1 117 ? 10.094 -6.629 -4.363 1 87.06 117 LEU A C 1
ATOM 905 O O . LEU A 1 117 ? 9.508 -7.711 -4.469 1 87.06 117 LEU A O 1
ATOM 909 N N . ASP A 1 118 ? 10.773 -6.105 -5.32 1 86.12 118 ASP A N 1
ATOM 910 C CA . ASP A 1 118 ? 10.852 -6.727 -6.641 1 86.12 118 ASP A CA 1
ATOM 911 C C . ASP A 1 118 ? 11.57 -8.07 -6.574 1 86.12 118 ASP A C 1
ATOM 913 O O . ASP A 1 118 ? 11.117 -9.055 -7.168 1 86.12 118 ASP A O 1
ATOM 917 N N . ALA A 1 119 ? 12.625 -8.047 -5.867 1 82.25 119 ALA A N 1
ATOM 918 C CA . ALA A 1 119 ? 13.422 -9.266 -5.73 1 82.25 119 ALA A CA 1
ATOM 919 C C . ALA A 1 119 ? 12.617 -10.375 -5.047 1 82.25 119 ALA A C 1
ATOM 921 O O . ALA A 1 119 ? 12.617 -11.516 -5.5 1 82.25 119 ALA A O 1
ATOM 922 N N . LEU A 1 120 ? 11.984 -10 -3.992 1 81.12 120 LEU A N 1
ATOM 923 C CA . LEU A 1 120 ? 11.188 -10.969 -3.252 1 81.12 120 LEU A CA 1
ATOM 924 C C . LEU A 1 120 ? 10.031 -11.484 -4.109 1 81.12 120 LEU A C 1
ATOM 926 O O . LEU A 1 120 ? 9.703 -12.672 -4.059 1 81.12 120 LEU A O 1
ATOM 930 N N . GLY A 1 121 ? 9.445 -10.586 -4.875 1 86.31 121 GLY A N 1
ATOM 931 C CA . GLY A 1 121 ? 8.383 -11.008 -5.773 1 86.31 121 GLY A CA 1
ATOM 932 C C . GLY A 1 121 ? 8.828 -12.07 -6.762 1 86.31 121 GLY A C 1
ATOM 933 O O . GLY A 1 121 ? 8.141 -13.078 -6.949 1 86.31 121 GLY A O 1
ATOM 934 N N . ALA A 1 122 ? 9.938 -11.867 -7.352 1 83.38 122 ALA A N 1
ATOM 935 C CA . ALA A 1 122 ? 10.484 -12.828 -8.305 1 83.38 122 ALA A CA 1
ATOM 936 C C . ALA A 1 122 ? 10.812 -14.148 -7.621 1 83.38 122 ALA A C 1
ATOM 938 O O . ALA A 1 122 ? 10.531 -15.219 -8.156 1 83.38 122 ALA A O 1
ATOM 939 N N . ALA A 1 123 ? 11.398 -14.039 -6.48 1 80.5 123 ALA A N 1
ATOM 940 C CA . ALA A 1 123 ? 11.773 -15.234 -5.727 1 80.5 123 ALA A CA 1
ATOM 941 C C . ALA A 1 123 ? 10.539 -16.047 -5.355 1 80.5 123 ALA A C 1
ATOM 943 O O . ALA A 1 123 ? 10.562 -17.281 -5.414 1 80.5 123 ALA A O 1
ATOM 944 N N . ILE A 1 124 ? 9.555 -15.391 -4.957 1 82.44 124 ILE A N 1
ATOM 945 C CA . ILE A 1 124 ? 8.328 -16.062 -4.559 1 82.44 124 ILE A CA 1
ATOM 946 C C . ILE A 1 124 ? 7.715 -16.781 -5.762 1 82.44 124 ILE A C 1
ATOM 948 O O . ILE A 1 124 ? 7.254 -17.922 -5.652 1 82.44 124 ILE A O 1
ATOM 952 N N . LYS A 1 125 ? 7.695 -16.109 -6.895 1 83.88 125 LYS A N 1
ATOM 953 C CA . LYS A 1 125 ? 7.191 -16.75 -8.102 1 83.88 125 LYS A CA 1
ATOM 954 C C . LYS A 1 125 ? 7.984 -18.016 -8.422 1 83.88 125 LYS A C 1
ATOM 956 O O . LYS A 1 125 ? 7.402 -19.047 -8.758 1 83.88 125 LYS A O 1
ATOM 961 N N . ALA A 1 126 ? 9.273 -17.906 -8.336 1 79.69 126 ALA A N 1
ATOM 962 C CA . ALA A 1 126 ? 10.133 -19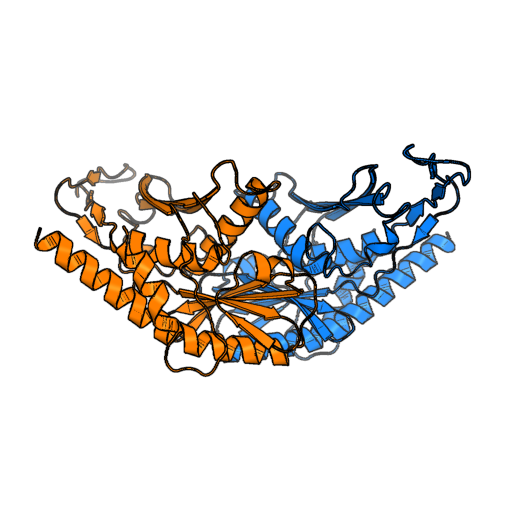.062 -8.586 1 79.69 126 ALA A CA 1
ATOM 963 C C . ALA A 1 126 ? 9.844 -20.188 -7.59 1 79.69 126 ALA A C 1
ATOM 965 O O . ALA A 1 126 ? 9.727 -21.344 -7.977 1 79.69 126 ALA A O 1
ATOM 966 N N . ALA A 1 127 ? 9.742 -19.812 -6.34 1 78.31 127 ALA A N 1
ATOM 967 C CA . ALA A 1 127 ? 9.477 -20.797 -5.293 1 78.31 127 ALA A CA 1
ATOM 968 C C . ALA A 1 127 ? 8.141 -21.5 -5.527 1 78.31 127 ALA A C 1
ATOM 970 O O . ALA A 1 127 ? 8.039 -22.719 -5.402 1 78.31 127 ALA A O 1
ATOM 971 N N . LEU A 1 128 ? 7.145 -20.719 -5.863 1 81.19 128 LEU A N 1
ATOM 972 C CA . LEU A 1 128 ? 5.82 -21.281 -6.117 1 81.19 128 LEU A CA 1
ATOM 973 C C . LEU A 1 128 ? 5.844 -22.219 -7.328 1 81.19 128 LEU A C 1
ATOM 975 O O . LEU A 1 128 ? 5.16 -23.234 -7.344 1 81.19 128 LEU A O 1
ATOM 979 N N . SER A 1 129 ? 6.641 -21.828 -8.32 1 79.12 129 SER A N 1
ATOM 980 C CA . SER A 1 129 ? 6.738 -22.625 -9.539 1 79.12 129 SER A CA 1
ATOM 981 C C . SER A 1 129 ? 7.383 -23.984 -9.266 1 79.12 129 SER A C 1
ATOM 983 O O . SER A 1 129 ? 7.141 -24.953 -9.992 1 79.12 129 SER A O 1
ATOM 985 N N . ASN A 1 130 ? 8.094 -24.031 -8.227 1 75.25 130 ASN A N 1
ATOM 986 C CA . ASN A 1 130 ? 8.789 -25.266 -7.875 1 75.25 130 ASN A CA 1
ATOM 987 C C . ASN A 1 130 ? 8.094 -26 -6.727 1 75.25 130 ASN A C 1
ATOM 989 O O . ASN A 1 130 ? 8.656 -26.922 -6.141 1 75.25 130 ASN A O 1
ATOM 993 N N . THR A 1 131 ? 7.059 -25.5 -6.348 1 76.88 131 THR A N 1
ATOM 994 C CA . THR A 1 131 ? 6.324 -26.109 -5.25 1 76.88 131 THR A CA 1
ATOM 995 C C . THR A 1 131 ? 5.223 -27.031 -5.781 1 76.88 131 THR A C 1
ATOM 997 O O . THR A 1 131 ? 4.492 -26.656 -6.703 1 76.88 131 THR A O 1
ATOM 1000 N N . GLY A 1 132 ? 5.184 -28.266 -5.238 1 75.88 132 GLY A N 1
ATOM 1001 C CA . GLY A 1 132 ? 4.113 -29.203 -5.535 1 75.88 132 GLY A CA 1
ATOM 1002 C C . GLY A 1 132 ? 3.188 -29.438 -4.355 1 75.88 132 GLY A C 1
ATOM 1003 O O . GLY A 1 132 ? 3.639 -29.547 -3.215 1 75.88 132 GLY A O 1
ATOM 1004 N N . ILE A 1 133 ? 1.952 -29.391 -4.648 1 74.75 133 ILE A N 1
ATOM 1005 C CA . ILE A 1 133 ? 0.97 -29.719 -3.623 1 74.75 133 ILE A CA 1
ATOM 1006 C C . ILE A 1 133 ? 0.613 -31.203 -3.703 1 74.75 133 ILE A C 1
ATOM 1008 O O . ILE A 1 133 ? 0.312 -31.719 -4.781 1 74.75 133 ILE A O 1
ATOM 1012 N N . PRO A 1 134 ? 0.677 -31.875 -2.535 1 79.75 134 PRO A N 1
ATOM 1013 C CA . PRO A 1 134 ? 0.318 -33.281 -2.561 1 79.75 134 PRO A CA 1
ATOM 1014 C C . PRO A 1 134 ? -1.112 -33.531 -3.041 1 79.75 134 PRO A C 1
ATOM 1016 O O . PRO A 1 134 ? -2.018 -32.75 -2.703 1 79.75 134 PRO A O 1
ATOM 1019 N N . LYS A 1 135 ? -1.182 -34.531 -3.811 1 83.19 135 LYS A N 1
ATOM 1020 C CA . LYS A 1 135 ? -2.529 -34.906 -4.207 1 83.19 135 LYS A CA 1
ATOM 1021 C C . LYS A 1 135 ? -3.307 -35.469 -3.02 1 83.19 135 LYS A C 1
ATOM 1023 O O . LYS A 1 135 ? -2.746 -36.188 -2.186 1 83.19 135 LYS A O 1
ATOM 1028 N N . VAL A 1 136 ? -4.574 -35.031 -2.977 1 82.75 136 VAL A N 1
ATOM 1029 C CA . VAL A 1 136 ? -5.418 -35.5 -1.878 1 82.75 136 VAL A CA 1
ATOM 1030 C C . VAL A 1 136 ? -6.59 -36.312 -2.43 1 82.75 136 VAL A C 1
ATOM 1032 O O . VAL A 1 136 ? -7.254 -35.875 -3.379 1 82.75 136 VAL A O 1
ATOM 1035 N N . ASN A 1 137 ? -6.742 -37.5 -1.952 1 85.5 137 ASN A N 1
ATOM 1036 C CA . ASN A 1 137 ? -7.883 -38.344 -2.279 1 85.5 137 ASN A CA 1
ATOM 1037 C C . ASN A 1 137 ? -8.945 -38.312 -1.189 1 85.5 137 ASN A C 1
ATOM 1039 O O . ASN A 1 137 ? -8.641 -38.438 -0.004 1 85.5 137 ASN A O 1
ATOM 1043 N N . VAL A 1 138 ? -10.086 -37.906 -1.65 1 84.62 138 VAL A N 1
ATOM 1044 C CA . VAL A 1 138 ? -11.195 -37.844 -0.703 1 84.62 138 VAL A CA 1
ATOM 1045 C C . VAL A 1 138 ? -11.969 -39.156 -0.729 1 84.62 138 VAL A C 1
ATOM 1047 O O . VAL A 1 138 ? -12.336 -39.656 -1.8 1 84.62 138 VAL A O 1
ATOM 1050 N N . ALA A 1 139 ? -12.141 -39.844 0.414 1 78.06 139 ALA A N 1
ATOM 1051 C CA . ALA A 1 139 ? -12.867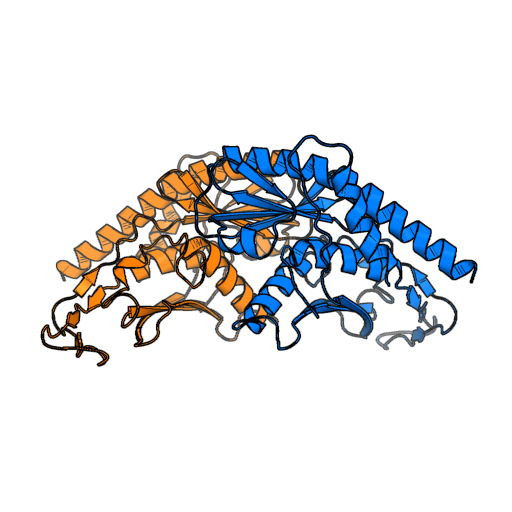 -41.094 0.513 1 78.06 139 ALA A CA 1
ATOM 1052 C C . ALA A 1 139 ? -14.359 -40.906 0.25 1 78.06 139 ALA A C 1
ATOM 1054 O O . ALA A 1 139 ? -14.922 -39.875 0.609 1 78.06 139 ALA A O 1
ATOM 1055 N N . SER A 1 140 ? -14.859 -41.375 -0.861 1 65.62 140 SER A N 1
ATOM 1056 C CA . SER A 1 140 ? -16.234 -41.281 -1.344 1 65.62 140 SER A CA 1
ATOM 1057 C C . SER A 1 140 ? -17.234 -41.406 -0.196 1 65.62 140 SER A C 1
ATOM 1059 O O . SER A 1 140 ? -18.359 -40.906 -0.281 1 65.62 140 SER A O 1
ATOM 1061 N N . GLU A 1 141 ? -16.984 -42.344 0.709 1 56.78 141 GLU A N 1
ATOM 1062 C CA . GLU A 1 141 ? -18.125 -42.875 1.46 1 56.78 141 GLU A CA 1
ATOM 1063 C C . GLU A 1 141 ? -18.641 -41.844 2.471 1 56.78 141 GLU A C 1
ATOM 1065 O O . GLU A 1 141 ? -19.359 -42.188 3.402 1 56.78 141 GLU A O 1
ATOM 1070 N N . THR A 1 142 ? -18.031 -40.719 2.488 1 54 142 THR A N 1
ATOM 1071 C CA . THR A 1 142 ? -18.531 -40.062 3.701 1 54 142 THR A CA 1
ATOM 1072 C C . THR A 1 142 ? -19.969 -39.594 3.506 1 54 142 THR A C 1
ATOM 1074 O O . THR A 1 142 ? -20.25 -38.812 2.609 1 54 142 THR A O 1
ATOM 1077 N N . SER A 1 143 ? -20.875 -40.312 3.672 1 48.34 143 SER A N 1
ATOM 1078 C CA . SER A 1 143 ? -22.297 -40.062 3.918 1 48.34 143 SER A CA 1
ATOM 1079 C C . SER A 1 143 ? -22.469 -39 5.012 1 48.34 143 SER A C 1
ATOM 1081 O O . SER A 1 143 ? -21.766 -39.031 6.02 1 48.34 143 SER A O 1
ATOM 1083 N N . GLY A 1 144 ? -23.219 -37.906 4.848 1 54.78 144 GLY A N 1
ATOM 1084 C CA . GLY A 1 144 ? -23.812 -36.906 5.73 1 54.78 144 GLY A CA 1
ATOM 1085 C C . GLY A 1 144 ? -22.859 -35.781 6.094 1 54.78 144 GLY A C 1
ATOM 1086 O O . GLY A 1 144 ? -21.938 -35.469 5.336 1 54.78 144 GLY A O 1
ATOM 1087 N N . ASP A 1 145 ? -23.078 -35.125 7.25 1 58.47 145 ASP A N 1
ATOM 1088 C CA . ASP A 1 145 ? -22.5 -34 7.977 1 58.47 145 ASP A CA 1
ATOM 1089 C C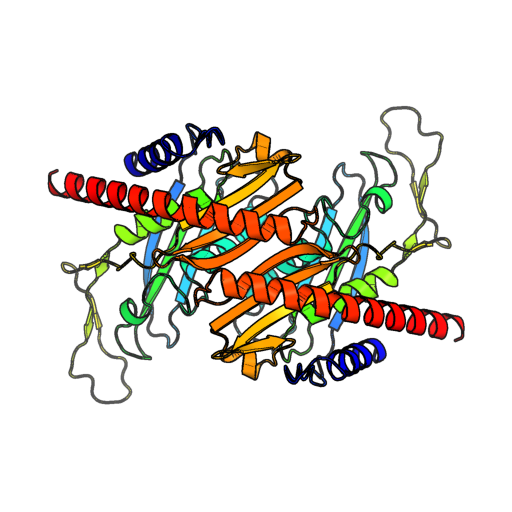 . ASP A 1 145 ? -21.078 -34.281 8.438 1 58.47 145 ASP A C 1
ATOM 1091 O O . ASP A 1 145 ? -20.484 -33.531 9.195 1 58.47 145 ASP A O 1
ATOM 1095 N N . GLU A 1 146 ? -20.547 -35.5 7.992 1 62.16 146 GLU A N 1
ATOM 1096 C CA . GLU A 1 146 ? -19.266 -35.812 8.633 1 62.16 146 GLU A CA 1
ATOM 1097 C C . GLU A 1 146 ? -18.094 -35.281 7.832 1 62.16 146 GLU A C 1
ATOM 1099 O O . GLU A 1 146 ? -18.203 -35.062 6.625 1 62.16 146 GLU A O 1
ATOM 1104 N N . GLN A 1 147 ? -17.062 -34.875 8.5 1 69 147 GLN A N 1
ATOM 1105 C CA . GLN A 1 147 ? -15.812 -34.406 7.926 1 69 147 GLN A CA 1
ATOM 1106 C C . GLN A 1 147 ? -15.211 -35.438 6.988 1 69 147 GLN A C 1
ATOM 1108 O O . GLN A 1 147 ? -15.07 -36.594 7.359 1 69 147 GLN A O 1
ATOM 1113 N N . PRO A 1 148 ? -15.109 -35.094 5.719 1 73.44 148 PRO A N 1
ATOM 1114 C CA . PRO A 1 148 ? -14.562 -36.062 4.746 1 73.44 148 PRO A CA 1
ATOM 1115 C C . PRO A 1 148 ? -13.188 -36.594 5.148 1 73.44 148 PRO A C 1
ATOM 1117 O O . PRO A 1 148 ? -12.391 -35.844 5.734 1 73.44 148 PRO A O 1
ATOM 1120 N N . GLU A 1 149 ? -13.055 -37.844 5.121 1 77.5 149 GLU A N 1
ATOM 1121 C CA . GLU A 1 149 ? -11.727 -38.438 5.312 1 77.5 149 GLU A CA 1
ATOM 1122 C C . GLU A 1 149 ? -10.828 -38.188 4.109 1 77.5 149 GLU A C 1
ATOM 1124 O O . GLU A 1 149 ? -11.219 -38.438 2.969 1 77.5 149 GLU A O 1
ATOM 1129 N N . VAL A 1 150 ? -9.797 -37.469 4.363 1 80.19 150 VAL A N 1
ATOM 1130 C CA . VAL A 1 150 ? -8.883 -37.094 3.293 1 80.19 150 VAL A CA 1
ATOM 1131 C C . VAL A 1 150 ? -7.566 -37.844 3.447 1 80.19 150 VAL A C 1
ATOM 1133 O O . VAL A 1 150 ? -7.082 -38.062 4.562 1 80.19 150 VAL A O 1
ATOM 1136 N N . ASN A 1 151 ? -7.164 -38.5 2.357 1 81.12 151 ASN A N 1
ATOM 1137 C CA . ASN A 1 151 ? -5.863 -39.156 2.293 1 81.12 151 ASN A CA 1
ATOM 1138 C C . ASN A 1 151 ? -4.883 -38.375 1.423 1 81.12 151 ASN A C 1
ATOM 1140 O O . ASN A 1 151 ? -5.141 -38.156 0.24 1 81.12 151 ASN A O 1
ATOM 1144 N N . ILE A 1 152 ? -3.801 -38.031 1.996 1 80.38 152 ILE A N 1
ATOM 1145 C CA . ILE A 1 152 ? -2.787 -37.25 1.296 1 80.38 152 ILE A CA 1
ATOM 1146 C C . ILE A 1 152 ? -1.799 -38.188 0.604 1 80.38 152 ILE A C 1
ATOM 1148 O O . ILE A 1 152 ? -1.265 -39.094 1.229 1 80.38 152 ILE A O 1
ATOM 1152 N N . SER A 1 153 ? -1.647 -37.938 -0.594 1 79.06 153 SER A N 1
ATOM 1153 C CA . SER A 1 153 ? -0.705 -38.75 -1.349 1 79.06 153 SER A CA 1
ATOM 1154 C C . SER A 1 153 ? 0.737 -38.406 -0.993 1 79.06 153 SER A C 1
ATOM 1156 O O . SER A 1 153 ? 1.072 -37.25 -0.812 1 79.06 153 SER A O 1
ATOM 1158 N N . ASP A 1 154 ? 1.583 -39.375 -0.908 1 74.62 154 ASP A N 1
ATOM 1159 C CA . ASP A 1 154 ? 3.008 -39.188 -0.657 1 74.62 154 ASP A CA 1
ATOM 1160 C C . ASP A 1 154 ? 3.805 -39.219 -1.959 1 74.62 154 ASP A C 1
ATOM 1162 O O . ASP A 1 154 ? 5.008 -38.938 -1.963 1 74.62 154 ASP A O 1
ATOM 1166 N N . GLU A 1 155 ? 3.16 -39.438 -3.105 1 76.69 155 GLU A N 1
ATOM 1167 C CA . GLU A 1 155 ? 3.904 -39.656 -4.34 1 76.69 155 GLU A CA 1
ATOM 1168 C C . GLU A 1 155 ? 3.473 -38.688 -5.434 1 76.69 155 GLU A C 1
ATOM 1170 O O . GLU A 1 155 ? 4.262 -38.344 -6.312 1 76.69 155 GLU A O 1
ATOM 1175 N N . GLU A 1 156 ? 2.244 -38.406 -5.332 1 81.12 156 GLU A N 1
ATOM 1176 C CA . GLU A 1 156 ? 1.722 -37.562 -6.402 1 81.12 156 GLU A CA 1
ATOM 1177 C C . GLU A 1 156 ? 1.56 -36.125 -5.938 1 81.12 156 GLU A C 1
ATOM 1179 O O . GLU A 1 156 ? 0.973 -35.875 -4.883 1 81.12 156 GLU A O 1
ATOM 1184 N N . PHE A 1 157 ? 2.217 -35.25 -6.734 1 80.75 157 PHE A N 1
ATOM 1185 C CA . PHE A 1 157 ? 2.123 -33.844 -6.426 1 80.75 157 PHE A CA 1
ATOM 1186 C C . PHE A 1 157 ? 1.601 -33.062 -7.629 1 80.75 157 PHE A C 1
ATOM 1188 O O . PHE A 1 157 ? 1.841 -33.438 -8.773 1 80.75 157 PHE A O 1
ATOM 1195 N N . LEU A 1 158 ? 0.847 -32.094 -7.316 1 80.56 158 LEU A N 1
ATOM 1196 C CA . LEU A 1 158 ? 0.365 -31.188 -8.336 1 80.56 158 LEU A CA 1
ATOM 1197 C C . LEU A 1 158 ? 1.118 -29.859 -8.273 1 80.56 158 LEU A C 1
ATOM 1199 O O . LEU A 1 158 ? 1.262 -29.281 -7.191 1 80.56 158 LEU A O 1
ATOM 1203 N N . GLN A 1 159 ? 1.639 -29.453 -9.43 1 79.94 159 GLN A N 1
ATOM 1204 C CA . GLN A 1 159 ? 2.355 -28.188 -9.484 1 79.94 159 GLN A CA 1
ATOM 1205 C C . GLN A 1 159 ? 1.391 -27.016 -9.641 1 79.94 159 GLN A C 1
ATOM 1207 O O . GLN A 1 159 ? 0.398 -27.109 -10.367 1 79.94 159 GLN A O 1
ATOM 1212 N N . PHE A 1 160 ? 1.693 -25.891 -9.008 1 79.94 160 PHE A N 1
ATOM 1213 C CA . PHE A 1 160 ? 0.905 -24.672 -9.164 1 79.94 160 PHE A CA 1
ATOM 1214 C C . PHE A 1 160 ? 1.047 -24.109 -10.57 1 79.94 160 PHE A C 1
ATOM 1216 O O . PHE A 1 160 ? 2.141 -24.109 -11.141 1 79.94 160 PHE A O 1
ATOM 1223 N N . ASP A 1 161 ? -0.095 -23.75 -11.055 1 87.81 161 ASP A N 1
ATOM 1224 C CA . ASP A 1 161 ? -0.019 -22.875 -12.219 1 87.81 161 ASP A CA 1
ATOM 1225 C C . ASP A 1 161 ? 0.358 -21.453 -11.82 1 87.81 161 ASP A C 1
ATOM 1227 O O . ASP A 1 161 ? -0.453 -20.734 -11.234 1 87.81 161 ASP A O 1
ATOM 1231 N N . THR A 1 162 ? 1.561 -21.062 -12.125 1 86.5 162 THR A N 1
ATOM 1232 C CA . THR A 1 162 ? 2.037 -19.75 -11.703 1 86.5 162 THR A CA 1
ATOM 1233 C C . THR A 1 162 ? 2.057 -18.766 -12.875 1 86.5 162 THR A C 1
ATOM 1235 O O . THR A 1 162 ? 2.695 -17.719 -12.805 1 86.5 162 TH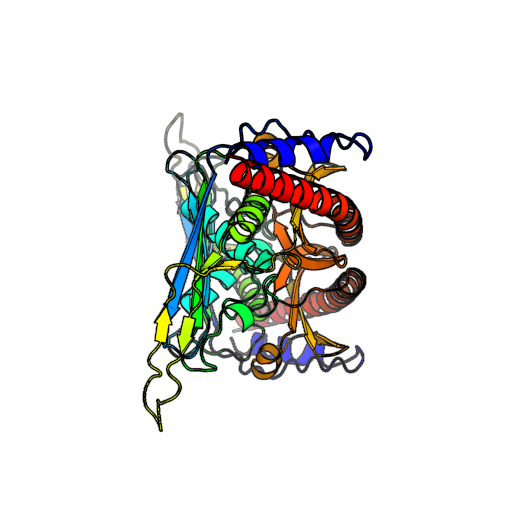R A O 1
ATOM 1238 N N . SER A 1 163 ? 1.39 -19.094 -13.961 1 88.88 163 SER A N 1
ATOM 1239 C CA . SER A 1 163 ? 1.376 -18.25 -15.148 1 88.88 163 SER A CA 1
ATOM 1240 C C . SER A 1 163 ? 0.678 -16.922 -14.867 1 88.88 163 SER A C 1
ATOM 1242 O O . SER A 1 163 ? 0.956 -15.922 -15.531 1 88.88 163 SER A O 1
ATOM 1244 N N . GLY A 1 164 ? -0.155 -16.938 -13.898 1 90.25 164 GLY A N 1
ATOM 1245 C CA . GLY A 1 164 ? -0.912 -15.734 -13.578 1 90.25 164 GLY A CA 1
ATOM 1246 C C . GLY A 1 164 ? -0.221 -14.844 -12.57 1 90.25 164 GLY A C 1
ATOM 1247 O O . GLY A 1 164 ? -0.672 -13.727 -12.305 1 90.25 164 GLY A O 1
ATOM 1248 N N . ILE A 1 165 ? 0.849 -15.273 -12.016 1 90.31 165 ILE A N 1
ATOM 1249 C CA . ILE A 1 165 ? 1.571 -14.492 -11.016 1 90.31 165 ILE A CA 1
ATOM 1250 C C . ILE A 1 165 ? 2.275 -13.32 -11.695 1 90.31 165 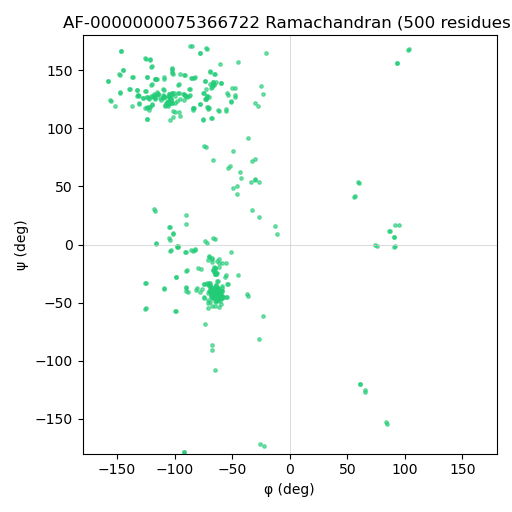ILE A C 1
ATOM 1252 O O . ILE A 1 165 ? 3.064 -13.508 -12.6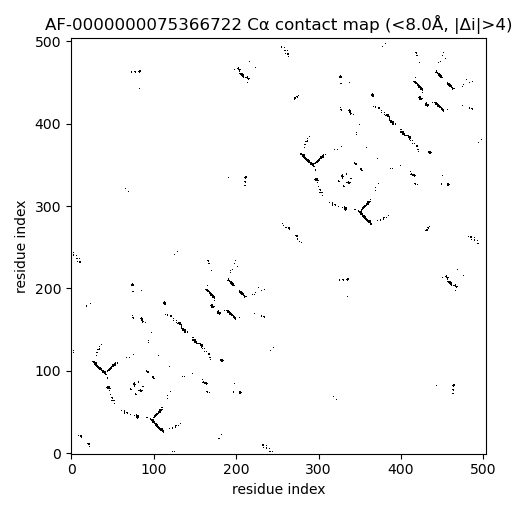25 1 90.31 165 ILE A O 1
ATOM 1256 N N . PRO A 1 166 ? 2.027 -12.148 -11.242 1 94.5 166 PRO A N 1
ATOM 1257 C CA . PRO A 1 166 ? 2.643 -10.969 -11.852 1 94.5 166 PRO A CA 1
ATOM 1258 C C . PRO A 1 166 ? 4.098 -10.773 -11.43 1 94.5 166 PRO A C 1
ATOM 1260 O O . PRO A 1 166 ? 4.57 -11.445 -10.508 1 94.5 166 PRO A O 1
ATOM 1263 N N . VAL A 1 167 ? 4.742 -9.938 -12.188 1 91.06 167 VAL A N 1
ATOM 1264 C CA . VAL A 1 167 ? 6.047 -9.445 -11.758 1 91.06 167 VAL A CA 1
ATOM 1265 C C . VAL A 1 167 ? 5.898 -8.023 -11.211 1 91.06 167 VAL A C 1
ATOM 1267 O O . VAL A 1 167 ? 4.965 -7.309 -11.57 1 91.06 167 VAL A O 1
ATOM 1270 N N . ILE A 1 168 ? 6.793 -7.723 -10.305 1 92.06 168 ILE A N 1
ATOM 1271 C CA . ILE A 1 168 ? 6.77 -6.395 -9.703 1 92.06 168 ILE A CA 1
ATOM 1272 C C . ILE A 1 168 ? 7.906 -5.547 -10.266 1 92.06 168 ILE A C 1
ATOM 1274 O O . ILE A 1 168 ? 9.047 -6.004 -10.352 1 92.06 168 ILE A O 1
ATOM 1278 N N . VAL A 1 169 ? 7.594 -4.363 -10.719 1 91.31 169 VAL A N 1
ATOM 1279 C CA . VAL A 1 169 ? 8.57 -3.389 -11.195 1 91.31 169 VAL A CA 1
ATOM 1280 C C . VAL A 1 169 ? 8.445 -2.1 -10.391 1 91.31 169 VAL A C 1
ATOM 1282 O O . VAL A 1 169 ? 7.387 -1.468 -10.367 1 91.31 169 VAL A O 1
ATOM 1285 N N . THR A 1 170 ? 9.531 -1.765 -9.703 1 90.19 170 THR A N 1
ATOM 1286 C CA . THR A 1 170 ? 9.555 -0.52 -8.938 1 90.19 170 THR A CA 1
ATOM 1287 C C . THR A 1 170 ? 10.344 0.553 -9.68 1 90.19 170 THR A C 1
ATOM 1289 O O . THR A 1 170 ? 11.492 0.329 -10.07 1 90.19 170 THR A O 1
ATOM 1292 N N . LEU A 1 171 ? 9.688 1.674 -9.961 1 88.69 171 LEU A N 1
ATOM 1293 C CA . LEU A 1 171 ? 10.336 2.838 -10.547 1 88.69 171 LEU A CA 1
ATOM 1294 C C . LEU A 1 171 ? 10.57 3.922 -9.5 1 88.69 171 LEU A C 1
ATOM 1296 O O . LEU A 1 171 ? 9.633 4.336 -8.812 1 88.69 171 LEU A O 1
ATOM 1300 N N . THR A 1 172 ? 11.766 4.344 -9.359 1 83.62 172 THR A N 1
ATOM 1301 C CA . THR A 1 172 ? 12.156 5.348 -8.375 1 83.62 172 THR A CA 1
ATOM 1302 C C . THR A 1 172 ? 12.531 6.66 -9.062 1 83.62 172 THR A C 1
ATOM 1304 O O . THR A 1 172 ? 13.32 6.668 -10.008 1 83.62 172 THR A O 1
ATOM 1307 N N . LYS A 1 173 ? 11.867 7.66 -8.562 1 82.25 173 LYS A N 1
ATOM 1308 C CA . LYS A 1 173 ? 12.18 8.977 -9.102 1 82.25 173 LYS A CA 1
ATOM 1309 C C . LYS A 1 173 ? 13.477 9.523 -8.508 1 82.25 173 LYS A C 1
ATOM 1311 O O . LYS A 1 173 ? 13.625 9.578 -7.285 1 82.25 173 LYS A O 1
ATOM 1316 N N . VAL A 1 174 ? 14.406 9.805 -9.273 1 75.19 174 VAL A N 1
ATOM 1317 C CA . VAL A 1 174 ? 15.664 10.438 -8.898 1 75.19 174 VAL A CA 1
ATOM 1318 C C . VAL A 1 174 ? 15.867 11.711 -9.711 1 75.19 174 VAL A C 1
ATOM 1320 O O . VAL A 1 174 ? 16.172 11.648 -10.906 1 75.19 174 VAL A O 1
ATOM 1323 N N . GLY A 1 175 ? 15.727 12.859 -9.047 1 74 175 GLY A N 1
ATOM 1324 C CA . GLY A 1 175 ? 15.789 14.109 -9.789 1 74 175 GLY A CA 1
ATOM 1325 C C . GLY A 1 175 ? 14.695 14.227 -10.836 1 74 175 GLY A C 1
ATOM 1326 O O . GLY A 1 175 ? 13.508 14.172 -10.516 1 74 175 GLY A O 1
ATOM 1327 N N . ARG A 1 176 ? 15.109 14.359 -12.117 1 74.94 176 ARG A N 1
ATOM 1328 C CA . ARG A 1 176 ? 14.156 14.531 -13.211 1 74.94 176 ARG A CA 1
ATOM 1329 C C . ARG A 1 176 ? 13.891 13.203 -13.914 1 74.94 176 ARG A C 1
ATOM 1331 O O . ARG A 1 176 ? 13.078 13.141 -14.836 1 74.94 176 ARG A O 1
ATOM 1338 N N . HIS A 1 177 ? 14.586 12.203 -13.445 1 75.88 177 HIS A N 1
ATOM 1339 C CA . HIS A 1 177 ? 14.453 10.898 -14.086 1 75.88 177 HIS A CA 1
ATOM 1340 C C . HIS A 1 177 ? 13.977 9.844 -13.094 1 75.88 177 HIS A C 1
ATOM 1342 O O . HIS A 1 177 ? 13.906 10.102 -11.891 1 75.88 177 HIS A O 1
ATOM 1348 N N . TYR A 1 178 ? 13.414 8.766 -13.633 1 79.88 178 TYR A N 1
ATOM 1349 C CA . TYR A 1 178 ? 13.117 7.609 -12.797 1 79.88 178 TYR A CA 1
ATOM 1350 C C . TYR A 1 178 ? 13.945 6.402 -13.211 1 79.88 178 TYR A C 1
ATOM 1352 O O . TYR A 1 178 ? 14.273 6.246 -14.391 1 79.88 178 TYR A O 1
ATOM 1360 N N . ILE A 1 179 ? 14.344 5.676 -12.195 1 79.94 179 ILE A N 1
ATOM 1361 C CA . ILE A 1 179 ? 15.188 4.512 -12.445 1 79.94 179 ILE A CA 1
ATOM 1362 C C . ILE A 1 179 ? 14.492 3.254 -11.93 1 79.94 179 ILE A C 1
ATOM 1364 O O . ILE A 1 179 ? 13.625 3.328 -11.055 1 79.94 179 ILE A O 1
ATOM 1368 N N . VAL A 1 180 ? 14.836 2.119 -12.555 1 80.19 180 VAL A N 1
ATOM 1369 C CA . VAL A 1 180 ? 14.383 0.806 -12.094 1 80.19 180 VAL A CA 1
ATOM 1370 C C . VAL A 1 180 ? 15.516 0.103 -11.352 1 80.19 180 VAL A C 1
ATOM 1372 O O . VAL A 1 180 ? 16.703 0.366 -11.609 1 80.19 180 VAL A O 1
ATOM 1375 N N . ASP A 1 181 ? 15.102 -0.76 -10.328 1 77.69 181 ASP A N 1
ATOM 1376 C CA . ASP A 1 181 ? 16.047 -1.569 -9.57 1 77.69 181 ASP A CA 1
ATOM 1377 C C . ASP A 1 181 ? 17.078 -0.688 -8.859 1 77.69 181 ASP A C 1
ATOM 1379 O O . ASP A 1 181 ? 18.281 -0.873 -9.031 1 77.69 181 ASP A O 1
ATOM 1383 N N . ALA A 1 182 ? 16.641 0.202 -8.148 1 77.25 182 ALA A N 1
ATOM 1384 C CA . ALA A 1 182 ? 17.484 1.131 -7.41 1 77.25 182 ALA A CA 1
ATOM 1385 C C . ALA A 1 182 ? 18.281 0.404 -6.328 1 77.25 182 ALA A C 1
ATOM 1387 O O . ALA A 1 182 ? 17.766 -0.494 -5.664 1 77.25 182 ALA A O 1
ATOM 1388 N N . THR A 1 183 ? 19.578 0.773 -6.203 1 74.31 183 THR A N 1
ATOM 1389 C CA . THR A 1 183 ? 20.375 0.286 -5.09 1 74.31 183 THR A CA 1
ATOM 1390 C C . THR A 1 183 ? 19.953 0.947 -3.783 1 74.31 183 THR A C 1
ATOM 1392 O O . THR A 1 183 ? 19.172 1.908 -3.793 1 74.31 183 THR A O 1
ATOM 1395 N N . SER A 1 184 ? 20.484 0.359 -2.703 1 75.81 184 SER A N 1
ATOM 1396 C CA . SER A 1 184 ? 20.172 0.931 -1.397 1 75.81 184 SER A CA 1
ATOM 1397 C C . SER A 1 184 ? 20.609 2.389 -1.312 1 75.81 184 SER A C 1
ATOM 1399 O O . SER A 1 184 ? 19.906 3.221 -0.728 1 75.81 184 SER A O 1
ATOM 1401 N N . GLU A 1 185 ? 21.75 2.666 -1.864 1 76.56 185 GLU A N 1
ATOM 1402 C CA . GLU A 1 185 ? 22.266 4.031 -1.865 1 76.56 185 GLU A CA 1
ATOM 1403 C C . GLU A 1 185 ? 21.344 4.969 -2.648 1 76.56 185 GLU A C 1
ATOM 1405 O O . GLU A 1 185 ? 21.062 6.082 -2.203 1 76.56 185 GLU A O 1
ATOM 1410 N N . GLU A 1 186 ? 20.844 4.539 -3.738 1 72.94 186 GLU A N 1
ATOM 1411 C CA . GLU A 1 186 ? 19.938 5.344 -4.551 1 72.94 186 GLU A CA 1
ATOM 1412 C C . GLU A 1 186 ? 18.594 5.527 -3.857 1 72.94 186 GLU A C 1
ATOM 1414 O O . GLU A 1 186 ? 18 6.605 -3.918 1 72.94 186 GLU A O 1
ATOM 1419 N N . GLU A 1 187 ? 18.078 4.488 -3.223 1 73.31 187 GLU A N 1
ATOM 1420 C CA . GLU A 1 187 ? 16.797 4.547 -2.512 1 73.31 187 GLU A CA 1
ATOM 1421 C C . GLU A 1 187 ? 16.859 5.539 -1.355 1 73.31 187 GLU A C 1
ATOM 1423 O O . GLU A 1 187 ? 15.844 6.125 -0.981 1 73.31 187 GLU A O 1
ATOM 1428 N N . SER A 1 188 ? 18 5.684 -0.771 1 73 188 SER A N 1
ATOM 1429 C CA . SER A 1 188 ? 18.141 6.594 0.359 1 73 188 SER A CA 1
ATOM 1430 C C . SER A 1 188 ? 17.922 8.039 -0.065 1 73 188 SER A C 1
ATOM 1432 O O . SER A 1 188 ? 17.672 8.906 0.775 1 73 188 SER A O 1
ATOM 1434 N N . GLN A 1 189 ? 18.047 8.281 -1.37 1 69 189 GLN A N 1
ATOM 1435 C CA . GLN A 1 189 ? 17.875 9.625 -1.901 1 69 189 GLN A CA 1
ATOM 1436 C C . GLN A 1 189 ? 16.484 9.781 -2.537 1 69 189 GLN A C 1
ATOM 1438 O O . GLN A 1 189 ? 16.219 10.773 -3.215 1 69 189 GLN A O 1
ATOM 1443 N N . ILE A 1 190 ? 15.68 8.781 -2.316 1 66.94 190 ILE A N 1
ATOM 1444 C CA . ILE A 1 190 ? 14.414 8.688 -3.031 1 66.94 190 ILE A CA 1
ATOM 1445 C C . ILE A 1 190 ? 13.453 9.75 -2.51 1 66.94 190 ILE A C 1
ATOM 1447 O O . ILE A 1 190 ? 13.336 9.953 -1.299 1 66.94 190 ILE A O 1
ATOM 1451 N N . SER A 1 191 ? 12.961 10.461 -3.57 1 73.94 191 SER A N 1
ATOM 1452 C CA . SER A 1 191 ? 11.859 11.367 -3.244 1 73.94 191 SER A CA 1
ATOM 1453 C C . SER A 1 191 ? 10.508 10.672 -3.396 1 73.94 191 SER A C 1
ATOM 1455 O O . SER A 1 191 ? 9.602 10.883 -2.592 1 73.94 191 SER A O 1
ATOM 1457 N N . SER A 1 192 ? 10.391 9.773 -4.438 1 85.75 192 SER A N 1
ATOM 1458 C CA . SER A 1 192 ? 9.156 9.031 -4.688 1 85.75 192 SER A CA 1
ATOM 1459 C C . SER A 1 192 ? 9.43 7.766 -5.488 1 85.75 192 SER A C 1
ATOM 1461 O O . SER A 1 192 ? 10.336 7.73 -6.324 1 85.75 192 SER A O 1
ATOM 1463 N N . ALA A 1 193 ? 8.766 6.711 -5.168 1 88.88 193 ALA A N 1
ATOM 1464 C CA . ALA A 1 193 ? 8.852 5.453 -5.902 1 88.88 193 ALA A CA 1
ATOM 1465 C C . ALA A 1 193 ? 7.473 4.836 -6.102 1 88.88 193 ALA A C 1
ATOM 1467 O O . ALA A 1 193 ? 6.609 4.938 -5.227 1 88.88 193 ALA A O 1
ATOM 1468 N N . ILE A 1 194 ? 7.32 4.219 -7.273 1 92.12 194 ILE A N 1
ATOM 1469 C CA . ILE A 1 194 ? 6.078 3.51 -7.562 1 92.12 194 ILE A CA 1
ATOM 1470 C C . ILE A 1 194 ? 6.383 2.047 -7.883 1 92.12 194 ILE A C 1
ATOM 1472 O O . ILE A 1 194 ? 7.234 1.754 -8.727 1 92.12 194 ILE A O 1
ATOM 1476 N N . SER A 1 195 ? 5.73 1.184 -7.152 1 93.12 195 SER A N 1
ATOM 1477 C CA . SER A 1 195 ? 5.805 -0.246 -7.438 1 93.12 195 SER A CA 1
ATOM 1478 C C . SER A 1 195 ? 4.547 -0.733 -8.148 1 93.12 195 SER A C 1
ATOM 1480 O O . SER A 1 195 ? 3.432 -0.511 -7.668 1 93.12 195 SER A O 1
ATOM 1482 N N . ILE A 1 196 ? 4.773 -1.402 -9.242 1 94.44 196 ILE A N 1
ATOM 1483 C CA . ILE A 1 196 ? 3.666 -1.862 -10.07 1 94.44 196 ILE A CA 1
ATOM 1484 C C . ILE A 1 196 ? 3.811 -3.359 -10.336 1 94.44 196 ILE A C 1
ATOM 1486 O O . ILE A 1 196 ? 4.875 -3.82 -10.758 1 94.44 196 ILE A O 1
ATOM 1490 N N . SER A 1 197 ? 2.812 -4.062 -10.039 1 95 197 SER A N 1
ATOM 1491 C CA . SER A 1 197 ? 2.797 -5.473 -10.414 1 95 197 SER A CA 1
ATOM 1492 C C . SER A 1 197 ? 1.924 -5.707 -11.641 1 95 197 SER A C 1
ATOM 1494 O O . SER A 1 197 ? 0.775 -5.262 -11.688 1 95 197 SER A O 1
ATOM 1496 N N . ILE A 1 198 ? 2.506 -6.41 -12.594 1 94.25 198 ILE A N 1
ATOM 1497 C CA . ILE A 1 198 ? 1.845 -6.613 -13.875 1 94.25 198 ILE A CA 1
ATOM 1498 C C . ILE A 1 198 ? 1.912 -8.086 -14.266 1 94.25 198 ILE A C 1
ATOM 1500 O O . ILE A 1 198 ? 2.973 -8.711 -14.18 1 94.25 198 ILE A O 1
ATOM 1504 N N . ASN A 1 199 ? 0.742 -8.602 -14.688 1 93.31 199 ASN A N 1
ATOM 1505 C CA . ASN A 1 199 ? 0.736 -10 -15.094 1 93.31 199 ASN A CA 1
ATOM 1506 C C . ASN A 1 199 ? 0.997 -10.148 -16.594 1 93.31 199 ASN A C 1
ATOM 1508 O O . ASN A 1 199 ? 1.222 -9.164 -17.281 1 93.31 199 ASN A O 1
ATOM 1512 N N . ARG A 1 200 ? 0.984 -11.352 -17.031 1 92.81 200 ARG A N 1
ATOM 1513 C CA . ARG A 1 200 ? 1.349 -11.664 -18.422 1 92.81 200 ARG A CA 1
ATOM 1514 C C . ARG A 1 200 ? 0.359 -11.047 -19.391 1 92.81 200 ARG A C 1
ATOM 1516 O O . ARG A 1 200 ? 0.694 -10.812 -20.562 1 92.81 200 ARG A O 1
ATOM 1523 N N . LYS A 1 201 ? -0.876 -10.797 -18.984 1 92.75 201 LYS A N 1
ATOM 1524 C CA . LYS A 1 201 ? -1.898 -10.195 -19.844 1 92.75 201 LYS A CA 1
ATOM 1525 C C . LYS A 1 201 ? -1.76 -8.68 -19.875 1 92.75 201 LYS A C 1
ATOM 1527 O O . LYS A 1 201 ? -2.518 -8 -20.578 1 92.75 201 LYS A O 1
ATOM 1532 N N . GLY A 1 202 ? -0.87 -8.18 -19.125 1 93.56 202 GLY A N 1
ATOM 1533 C CA . GLY A 1 202 ? -0.652 -6.742 -19.078 1 93.56 202 GLY A CA 1
ATOM 1534 C C . GLY A 1 202 ? -1.556 -6.023 -18.094 1 93.56 202 GLY A C 1
ATOM 1535 O O . GLY A 1 202 ? -1.655 -4.797 -18.125 1 93.56 202 GLY A O 1
ATOM 1536 N N . HIS A 1 203 ? -2.201 -6.762 -17.297 1 92.81 203 HIS A N 1
ATOM 1537 C CA . HIS A 1 203 ? -3.064 -6.156 -16.297 1 92.81 203 HIS A CA 1
ATOM 1538 C C . HIS A 1 203 ? -2.273 -5.789 -15.047 1 92.81 203 HIS A C 1
ATOM 1540 O O . HIS A 1 203 ? -1.355 -6.512 -14.648 1 92.81 203 HIS A O 1
ATOM 1546 N N . ILE A 1 204 ? -2.684 -4.641 -14.477 1 93.94 204 ILE A N 1
ATOM 1547 C CA . ILE A 1 204 ? -2.057 -4.184 -13.234 1 93.94 204 ILE A CA 1
ATOM 1548 C C . ILE A 1 204 ? -2.719 -4.859 -12.039 1 93.94 204 ILE A C 1
ATOM 1550 O O . ILE A 1 204 ? -3.898 -4.629 -11.766 1 93.94 204 ILE A O 1
ATOM 1554 N N . CYS A 1 205 ? -1.938 -5.621 -11.328 1 91.56 205 CYS A N 1
ATOM 1555 C CA . CYS A 1 205 ? -2.457 -6.391 -10.203 1 91.56 205 CYS A CA 1
ATOM 1556 C C . CYS A 1 205 ? -2.188 -5.68 -8.883 1 91.56 205 CYS A C 1
ATOM 1558 O O . CYS A 1 205 ? -2.912 -5.875 -7.906 1 91.56 205 CYS A O 1
ATOM 1560 N N . GLY A 1 206 ? -1.224 -4.957 -8.812 1 91.62 206 GLY A N 1
ATOM 1561 C CA . GLY A 1 206 ? -0.845 -4.164 -7.652 1 91.62 206 GLY A CA 1
ATOM 1562 C C . GLY A 1 206 ? -0.221 -2.83 -8.016 1 91.62 206 GLY A C 1
ATOM 1563 O O . GLY A 1 206 ? 0.458 -2.717 -9.039 1 91.62 206 GLY A O 1
ATOM 1564 N N . LEU A 1 207 ? -0.394 -1.871 -7.191 1 92.81 207 LEU A N 1
ATOM 1565 C CA . LEU A 1 207 ? 0.117 -0.519 -7.391 1 92.81 207 LEU A CA 1
ATOM 1566 C C . LEU A 1 207 ? 0.286 0.201 -6.055 1 92.81 207 LEU A C 1
ATOM 1568 O O . LEU A 1 207 ? -0.657 0.28 -5.266 1 92.81 207 LEU A O 1
ATOM 1572 N N . THR A 1 208 ? 1.525 0.667 -5.82 1 90.62 208 THR A N 1
ATOM 1573 C CA . THR A 1 208 ? 1.762 1.366 -4.562 1 90.62 208 THR A CA 1
ATOM 1574 C C . THR A 1 208 ? 2.809 2.461 -4.742 1 90.62 208 THR A C 1
ATOM 1576 O O . THR A 1 208 ? 3.834 2.248 -5.391 1 90.62 208 THR A O 1
ATOM 1579 N N . LYS A 1 209 ? 2.477 3.58 -4.277 1 90.5 209 LYS A N 1
ATOM 1580 C CA . LYS A 1 209 ? 3.451 4.664 -4.219 1 90.5 209 LYS A CA 1
ATOM 1581 C C . LYS A 1 209 ? 4.094 4.754 -2.84 1 90.5 209 LYS A C 1
ATOM 1583 O O . LYS A 1 209 ? 3.414 4.613 -1.821 1 90.5 209 LYS A O 1
ATOM 1588 N N . ARG A 1 210 ? 5.406 4.957 -2.893 1 82.19 210 ARG A N 1
ATOM 1589 C CA . ARG A 1 210 ? 6.164 5.207 -1.671 1 82.19 210 ARG A CA 1
ATOM 1590 C C . ARG A 1 210 ? 6.957 6.508 -1.774 1 82.19 210 ARG A C 1
ATOM 1592 O O . ARG A 1 210 ? 7.203 7.004 -2.875 1 82.19 210 ARG A O 1
ATOM 1599 N N . GLY A 1 211 ? 7.305 6.988 -0.646 1 78.69 211 GLY A N 1
ATOM 1600 C CA . GLY A 1 211 ? 8.023 8.25 -0.625 1 78.69 211 GLY A CA 1
ATOM 1601 C C . GLY A 1 211 ? 7.117 9.453 -0.456 1 78.69 211 GLY A C 1
ATOM 1602 O O . GLY A 1 211 ? 5.961 9.43 -0.89 1 78.69 211 GLY A O 1
ATOM 1603 N N . GLY A 1 212 ? 7.648 10.469 0.012 1 74.06 212 GLY A N 1
ATOM 1604 C CA . GLY A 1 212 ? 6.84 11.586 0.465 1 74.06 212 GLY A CA 1
ATOM 1605 C C . GLY A 1 212 ? 6.559 12.602 -0.627 1 74.06 212 GLY A C 1
ATOM 1606 O O . GLY A 1 212 ? 5.578 13.344 -0.555 1 74.06 212 GLY A O 1
ATOM 1607 N N . ALA A 1 213 ? 7.34 12.68 -1.651 1 80.94 213 ALA A N 1
ATOM 1608 C CA . ALA A 1 213 ? 7.164 13.719 -2.668 1 80.94 213 ALA A CA 1
ATOM 1609 C C . ALA A 1 213 ? 5.961 13.414 -3.557 1 80.94 213 ALA A C 1
ATOM 1611 O O . ALA A 1 213 ? 5.789 12.273 -4.008 1 80.94 213 ALA A O 1
ATOM 1612 N N . GLY A 1 214 ? 5.117 14.406 -3.719 1 87.88 214 GLY A N 1
ATOM 1613 C CA . GLY A 1 214 ? 4.004 14.289 -4.648 1 87.88 214 GLY A CA 1
ATOM 1614 C C . GLY A 1 214 ? 4.445 14.172 -6.094 1 87.88 214 GLY A C 1
ATOM 1615 O O . GLY A 1 214 ? 5.457 14.758 -6.488 1 87.88 214 GLY A O 1
ATOM 1616 N N . LEU A 1 215 ? 3.699 13.453 -6.816 1 90.81 215 LEU A N 1
ATOM 1617 C CA . LEU A 1 215 ? 3.98 13.266 -8.234 1 90.81 215 LEU A CA 1
ATOM 1618 C C . LEU A 1 215 ? 2.85 13.828 -9.094 1 90.81 215 LEU A C 1
ATOM 1620 O O . LEU A 1 215 ? 1.676 13.695 -8.742 1 90.81 215 LEU A O 1
ATOM 1624 N N . ASP A 1 216 ? 3.332 14.406 -10.203 1 91.88 216 ASP A N 1
ATOM 1625 C CA . ASP A 1 216 ? 2.336 14.781 -11.203 1 91.88 216 ASP A CA 1
ATOM 1626 C C . ASP A 1 216 ? 1.679 13.547 -11.812 1 91.88 216 ASP A C 1
ATOM 1628 O O . ASP A 1 216 ? 2.355 12.562 -12.109 1 91.88 216 ASP A O 1
ATOM 1632 N N . PRO A 1 217 ? 0.362 13.625 -12.039 1 92.81 217 PRO A N 1
ATOM 1633 C CA . PRO A 1 217 ? -0.318 12.477 -12.641 1 92.81 217 PRO A CA 1
ATOM 1634 C C . PRO A 1 217 ? 0.329 12.031 -13.953 1 92.81 217 PRO A C 1
ATOM 1636 O O . PRO A 1 217 ? 0.37 10.836 -14.242 1 92.81 217 PRO A O 1
ATOM 1639 N N . SER A 1 218 ? 0.824 12.93 -14.672 1 91.38 218 SER A N 1
ATOM 1640 C CA . SER A 1 218 ? 1.446 12.578 -15.945 1 91.38 218 SER A CA 1
ATOM 1641 C C . SER A 1 218 ? 2.67 11.695 -15.742 1 91.38 218 SER A C 1
ATOM 1643 O O . SER A 1 218 ? 2.941 10.797 -16.547 1 91.38 218 SER A O 1
ATOM 1645 N N . ILE A 1 219 ? 3.385 11.922 -14.695 1 89.25 219 ILE A N 1
ATOM 1646 C CA . ILE A 1 219 ? 4.57 11.133 -14.383 1 89.25 219 ILE A CA 1
ATOM 1647 C C . ILE A 1 219 ? 4.16 9.703 -14.039 1 89.25 219 ILE A C 1
ATOM 1649 O O . ILE A 1 219 ? 4.809 8.742 -14.469 1 89.25 219 ILE A O 1
ATOM 1653 N N . ILE A 1 220 ? 3.098 9.555 -13.367 1 91.19 220 ILE A N 1
ATOM 1654 C CA . ILE A 1 220 ? 2.598 8.234 -12.992 1 91.19 220 ILE A CA 1
ATOM 1655 C C . ILE A 1 220 ? 2.207 7.453 -14.242 1 91.19 220 ILE A C 1
ATOM 1657 O O . ILE A 1 220 ? 2.494 6.258 -14.359 1 91.19 220 ILE A O 1
ATOM 1661 N N . LEU A 1 221 ? 1.563 8.141 -15.156 1 90.12 221 LEU A N 1
ATOM 1662 C CA . LEU A 1 221 ? 1.166 7.512 -16.406 1 90.12 221 LEU A CA 1
ATOM 1663 C C . LEU A 1 221 ? 2.385 7.023 -17.188 1 90.12 221 LEU A C 1
ATOM 1665 O O . LEU A 1 221 ? 2.381 5.914 -17.734 1 90.12 221 LEU A O 1
ATOM 1669 N N . ASP A 1 222 ? 3.354 7.836 -17.203 1 89.5 222 ASP A N 1
ATOM 1670 C CA . ASP A 1 222 ? 4.598 7.465 -17.859 1 89.5 222 ASP A CA 1
ATOM 1671 C C . ASP A 1 222 ? 5.246 6.262 -17.188 1 89.5 222 ASP A C 1
ATOM 1673 O O . ASP A 1 222 ? 5.727 5.348 -17.859 1 89.5 222 ASP A O 1
ATOM 1677 N N . MET A 1 223 ? 5.223 6.281 -15.891 1 87.88 223 MET A N 1
ATOM 1678 C CA . MET A 1 223 ? 5.82 5.188 -15.125 1 87.88 223 MET A CA 1
ATOM 1679 C C . MET A 1 223 ? 5.09 3.877 -15.391 1 87.88 223 MET A C 1
ATOM 1681 O O . MET A 1 223 ? 5.719 2.824 -15.516 1 87.88 223 MET A O 1
ATOM 1685 N N . ILE A 1 224 ? 3.791 3.963 -15.484 1 92.19 224 ILE A N 1
ATOM 1686 C CA . ILE A 1 224 ? 2.992 2.773 -15.766 1 92.19 224 ILE A CA 1
ATOM 1687 C C . ILE A 1 224 ? 3.348 2.227 -17.141 1 92.19 224 ILE A C 1
ATOM 1689 O O . ILE A 1 224 ? 3.5 1.014 -17.312 1 92.19 224 ILE A O 1
ATOM 1693 N N . SER A 1 225 ? 3.486 3.078 -18.094 1 89.44 225 SER A N 1
ATOM 1694 C CA . SER A 1 225 ? 3.84 2.664 -19.438 1 89.44 225 SER A CA 1
ATOM 1695 C C . SER A 1 225 ? 5.199 1.975 -19.469 1 89.44 225 SER A C 1
ATOM 1697 O O . SER A 1 225 ? 5.348 0.91 -20.078 1 89.44 225 SER A O 1
ATOM 1699 N N . VAL A 1 226 ? 6.156 2.555 -18.812 1 87.25 226 VAL A N 1
ATOM 1700 C CA . VAL A 1 226 ? 7.5 1.987 -18.75 1 87.25 226 VAL A CA 1
ATOM 1701 C C . VAL A 1 226 ? 7.457 0.639 -18.047 1 87.25 226 VAL A C 1
ATOM 1703 O O . VAL A 1 226 ? 8.062 -0.332 -18.5 1 87.25 226 VAL A O 1
ATOM 1706 N N . ALA A 1 227 ? 6.73 0.6 -16.938 1 91.25 227 ALA A N 1
ATOM 1707 C CA . ALA A 1 227 ? 6.625 -0.634 -16.172 1 91.25 227 ALA A CA 1
ATOM 1708 C C . ALA A 1 227 ? 6.035 -1.762 -17.016 1 91.25 227 ALA A C 1
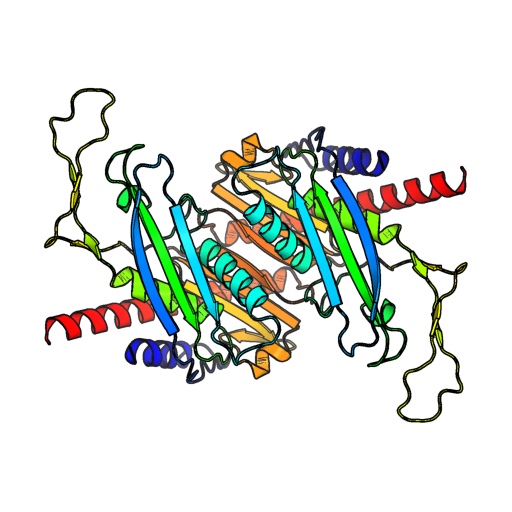ATOM 1710 O O . ALA A 1 227 ? 6.465 -2.912 -16.906 1 91.25 227 ALA A O 1
ATOM 1711 N N . LYS A 1 228 ? 5.051 -1.448 -17.828 1 91.19 228 LYS A N 1
ATOM 1712 C CA . LYS A 1 228 ? 4.434 -2.449 -18.688 1 91.19 228 LYS A CA 1
ATOM 1713 C C . LYS A 1 228 ? 5.453 -3.043 -19.656 1 91.19 228 LYS A C 1
ATOM 1715 O O . LYS A 1 228 ? 5.531 -4.262 -19.812 1 91.19 228 LYS A O 1
ATOM 1720 N N . HIS A 1 229 ? 6.195 -2.197 -20.203 1 87.69 229 HIS A N 1
ATOM 1721 C CA . HIS A 1 229 ? 7.215 -2.641 -21.156 1 87.69 229 HIS A CA 1
ATOM 1722 C C . HIS A 1 229 ? 8.266 -3.51 -20.469 1 87.69 229 HIS A C 1
ATOM 1724 O O . HIS A 1 229 ? 8.578 -4.602 -20.938 1 87.69 229 HIS A O 1
ATOM 1730 N N . VAL A 1 230 ? 8.742 -3.066 -19.359 1 85.94 230 VAL A N 1
ATOM 1731 C CA . VAL A 1 230 ? 9.766 -3.773 -18.609 1 85.94 230 VAL A CA 1
ATOM 1732 C C . VAL A 1 230 ? 9.227 -5.117 -18.125 1 85.94 230 VAL A C 1
ATOM 1734 O O . VAL A 1 230 ? 9.938 -6.121 -18.141 1 85.94 230 VAL A O 1
ATOM 1737 N N . SER A 1 231 ? 7.977 -5.102 -17.703 1 90.06 231 SER A N 1
ATOM 1738 C CA . SER A 1 231 ? 7.375 -6.309 -17.141 1 90.06 231 SER A CA 1
ATOM 1739 C C . SER A 1 231 ? 7.309 -7.426 -18.172 1 90.06 231 SER A C 1
ATOM 1741 O O . SER A 1 231 ? 7.5 -8.602 -17.844 1 90.06 231 SER A O 1
ATOM 1743 N N . GLU A 1 232 ? 7.059 -7.105 -19.391 1 88.44 232 GLU A N 1
ATOM 1744 C CA . GLU A 1 232 ? 7.008 -8.109 -20.453 1 88.44 232 GLU A CA 1
ATOM 1745 C C . GLU A 1 232 ? 8.352 -8.812 -20.609 1 88.44 232 GLU A C 1
ATOM 1747 O O . GLU A 1 232 ? 8.406 -10.047 -20.703 1 88.44 232 GLU A O 1
ATOM 1752 N N . GLN A 1 233 ? 9.352 -8.094 -20.578 1 82.31 233 GLN A N 1
ATOM 1753 C CA . GLN A 1 233 ? 10.688 -8.656 -20.688 1 82.31 233 GLN A CA 1
ATOM 1754 C C . GLN A 1 233 ? 11.031 -9.484 -19.453 1 82.31 233 GLN A C 1
ATOM 1756 O O . GLN A 1 233 ? 11.586 -10.578 -19.562 1 82.31 233 GLN A O 1
ATOM 1761 N N . LEU A 1 234 ? 10.672 -8.969 -18.344 1 85.31 234 LEU A N 1
ATOM 1762 C CA . LEU A 1 234 ? 11 -9.609 -17.078 1 85.31 234 LEU A CA 1
ATOM 1763 C C . LEU A 1 234 ? 10.273 -10.945 -16.938 1 85.31 234 LEU A C 1
ATOM 1765 O O . LEU A 1 234 ? 10.859 -11.938 -16.5 1 85.31 234 LEU A O 1
ATOM 1769 N N . ILE A 1 235 ? 9.047 -10.953 -17.312 1 88.31 235 ILE A N 1
ATOM 1770 C CA . ILE A 1 235 ? 8.25 -12.172 -17.219 1 88.31 235 ILE A CA 1
ATOM 1771 C C . ILE A 1 235 ? 8.875 -13.266 -18.094 1 88.31 235 ILE A C 1
ATOM 1773 O O . ILE A 1 235 ? 9.062 -14.398 -17.641 1 88.31 235 ILE A O 1
ATOM 1777 N N . ASN A 1 236 ? 9.211 -12.93 -19.281 1 85.69 236 ASN A N 1
ATOM 1778 C CA . ASN A 1 236 ? 9.812 -13.891 -20.203 1 85.69 236 ASN A CA 1
ATOM 1779 C C . ASN A 1 236 ? 11.141 -14.422 -19.672 1 85.69 236 ASN A C 1
ATOM 1781 O O . ASN A 1 236 ? 11.398 -15.625 -19.719 1 85.69 236 ASN A O 1
ATOM 1785 N N . LYS A 1 237 ? 11.883 -13.578 -19.203 1 81.56 237 LYS A N 1
ATOM 1786 C CA . LYS A 1 237 ? 13.188 -13.977 -18.672 1 81.56 237 LYS A CA 1
ATOM 1787 C C . LYS A 1 237 ? 13.023 -14.883 -17.453 1 81.56 237 LYS A C 1
ATOM 1789 O O . LYS A 1 237 ? 13.703 -15.906 -17.344 1 81.56 237 LYS A O 1
ATOM 1794 N N . LEU A 1 238 ? 12.188 -14.453 -16.547 1 82.06 238 LEU A N 1
ATOM 1795 C CA . LEU A 1 238 ? 11.953 -15.227 -15.328 1 82.06 238 LEU A CA 1
ATOM 1796 C C . LEU A 1 238 ? 11.422 -16.625 -15.664 1 82.06 238 LEU A C 1
ATOM 1798 O O . LEU A 1 238 ? 11.891 -17.625 -15.117 1 82.06 238 LEU A O 1
ATOM 1802 N N . ASP A 1 239 ? 10.523 -16.672 -16.562 1 85.12 239 ASP A N 1
ATOM 1803 C CA . ASP A 1 239 ? 9.953 -17.953 -16.969 1 85.12 239 ASP A CA 1
ATOM 1804 C C . ASP A 1 239 ? 11.016 -18.844 -17.578 1 85.12 239 ASP A C 1
ATOM 1806 O O . ASP A 1 239 ? 11.047 -20.062 -17.312 1 85.12 239 ASP A O 1
ATOM 1810 N N . SER A 1 240 ? 11.797 -18.281 -18.406 1 82.5 240 SER A N 1
ATOM 1811 C CA . SER A 1 240 ? 12.859 -19.047 -19.047 1 82.5 240 SER A CA 1
ATOM 1812 C C . SER A 1 240 ? 13.844 -19.609 -18.031 1 82.5 240 SER A C 1
ATOM 1814 O O . SER A 1 240 ? 14.266 -20.766 -18.125 1 82.5 240 SER A O 1
ATOM 1816 N N . GLU A 1 241 ? 14.195 -18.797 -17.062 1 76.12 241 GLU A N 1
ATOM 1817 C CA . GLU A 1 241 ? 15.141 -19.219 -16.031 1 76.12 241 GLU A CA 1
ATOM 1818 C C . GLU A 1 241 ? 14.539 -20.312 -15.156 1 76.12 241 GLU A C 1
ATOM 1820 O O . GLU A 1 241 ? 15.234 -21.25 -14.75 1 76.12 241 GLU A O 1
ATOM 1825 N N . ILE A 1 242 ? 13.312 -20.156 -14.836 1 76.94 242 ILE A N 1
ATOM 1826 C CA . ILE A 1 242 ? 12.625 -21.156 -14.016 1 76.94 242 ILE A CA 1
ATOM 1827 C C . ILE A 1 242 ? 12.57 -22.484 -14.766 1 76.94 242 ILE A C 1
ATOM 1829 O O . ILE A 1 242 ? 12.836 -23.547 -14.18 1 76.94 242 ILE A O 1
ATOM 1833 N N . ALA A 1 243 ? 12.305 -22.469 -16.016 1 81.88 243 ALA A N 1
ATOM 1834 C CA . ALA A 1 243 ? 12.242 -23.672 -16.844 1 81.88 243 ALA A CA 1
ATOM 1835 C C . ALA A 1 243 ? 13.609 -24.344 -16.938 1 81.88 243 ALA A C 1
ATOM 1837 O O . ALA A 1 243 ? 13.711 -25.562 -16.891 1 81.88 243 ALA A O 1
ATOM 1838 N N . ALA A 1 244 ? 14.57 -23.547 -17.109 1 75.38 244 ALA A N 1
ATOM 1839 C CA . ALA A 1 244 ? 15.93 -24.078 -17.219 1 75.38 244 ALA A CA 1
ATOM 1840 C C . ALA A 1 244 ? 16.359 -24.766 -15.93 1 75.38 244 ALA A C 1
ATOM 1842 O O . ALA A 1 244 ? 17.016 -25.812 -15.961 1 75.38 244 ALA A O 1
ATOM 1843 N N . ALA A 1 245 ? 16.016 -24.172 -14.859 1 68.75 245 ALA A N 1
ATOM 1844 C CA . ALA A 1 245 ? 16.375 -24.734 -13.555 1 68.75 245 ALA A CA 1
ATOM 1845 C C . ALA A 1 245 ? 15.664 -26.062 -13.328 1 68.75 245 ALA A C 1
ATOM 1847 O O . ALA A 1 245 ? 16.234 -27 -12.742 1 68.75 245 ALA A O 1
ATOM 1848 N N . GLU A 1 246 ? 14.43 -26.172 -13.742 1 70.12 246 GLU A N 1
ATOM 1849 C CA . GLU A 1 246 ? 13.656 -27.406 -13.594 1 70.12 246 GLU A CA 1
ATOM 1850 C C . GLU A 1 246 ? 14.219 -28.516 -14.484 1 70.12 246 GLU A C 1
ATOM 1852 O O . GLU A 1 246 ? 14.219 -29.688 -14.094 1 70.12 246 GLU A O 1
ATOM 1857 N N . ALA A 1 247 ? 14.672 -28.188 -15.625 1 72.56 247 ALA A N 1
ATOM 1858 C CA . ALA A 1 247 ? 15.234 -29.156 -16.562 1 72.56 247 ALA A CA 1
ATOM 1859 C C . ALA A 1 247 ? 16.547 -29.734 -16.031 1 72.56 247 ALA A C 1
ATOM 1861 O O . ALA A 1 247 ? 16.828 -30.922 -16.203 1 72.56 247 ALA A O 1
ATOM 1862 N N . ASN A 1 248 ? 17.281 -28.906 -15.43 1 63.69 248 ASN A N 1
ATOM 1863 C CA . ASN A 1 248 ? 18.562 -29.344 -14.891 1 63.69 248 ASN A CA 1
ATOM 1864 C C . ASN A 1 248 ? 18.375 -30.266 -13.68 1 63.69 248 ASN A C 1
ATOM 1866 O O . ASN A 1 248 ? 19.203 -31.141 -13.422 1 63.69 248 ASN A O 1
ATOM 1870 N N . GLU A 1 249 ? 17.391 -30.047 -12.891 1 57.66 249 GLU A N 1
ATOM 1871 C CA . GLU A 1 249 ? 17.125 -30.891 -11.734 1 57.66 249 GLU A CA 1
ATOM 1872 C C . GLU A 1 249 ? 16.625 -32.281 -12.18 1 57.66 249 GLU A C 1
ATOM 1874 O O . GLU A 1 249 ? 16.922 -33.281 -11.523 1 57.66 249 GLU A O 1
ATOM 1879 N N . GLU A 1 250 ? 15.914 -32.344 -13.25 1 56.81 250 GLU A N 1
ATOM 1880 C CA . GLU A 1 250 ? 15.477 -33.625 -13.758 1 56.81 250 GLU A CA 1
ATOM 1881 C C . GLU A 1 250 ? 16.641 -34.438 -14.312 1 56.81 250 GLU A C 1
ATOM 1883 O O . GLU A 1 250 ? 16.641 -35.656 -14.258 1 56.81 250 GLU A O 1
ATOM 1888 N N . GLU A 1 251 ? 17.594 -33.75 -14.898 1 53.97 251 GLU A N 1
ATOM 1889 C CA . GLU A 1 251 ? 18.75 -34.469 -15.438 1 53.97 251 GLU A CA 1
ATOM 1890 C C . GLU A 1 251 ? 19.719 -34.875 -14.336 1 53.97 251 GLU A C 1
ATOM 1892 O O . GLU A 1 251 ? 20.516 -35.781 -14.508 1 53.97 251 GLU A O 1
ATOM 1897 N N . SER A 1 252 ? 19.688 -34.25 -13.227 1 45.09 252 SER A N 1
ATOM 1898 C CA . SER A 1 252 ? 20.625 -34.688 -12.188 1 45.09 252 SER A CA 1
ATOM 1899 C C . SER A 1 252 ? 20.031 -35.844 -11.375 1 45.09 252 SER A C 1
ATOM 1901 O O . SER A 1 252 ? 18.828 -35.906 -11.148 1 45.09 252 SER A O 1
ATOM 1903 N N . MET B 1 1 ? -17.891 17.859 16.516 1 23.25 1 MET B N 1
ATOM 1904 C CA . MET B 1 1 ? -17.609 16.438 16.328 1 23.25 1 MET B CA 1
ATOM 1905 C C . MET B 1 1 ? -18.484 15.844 15.234 1 23.25 1 MET B C 1
ATOM 1907 O O . MET B 1 1 ? -18.016 15.055 14.414 1 23.25 1 MET B O 1
ATOM 1911 N N . LEU B 1 2 ? -19.719 16.391 15.141 1 26.09 2 LEU B N 1
ATOM 1912 C CA . LEU B 1 2 ? -20.891 16.047 14.344 1 26.09 2 LEU B CA 1
ATOM 1913 C C . LEU B 1 2 ? -20.766 16.578 12.922 1 26.09 2 LEU B C 1
ATOM 1915 O O . LEU B 1 2 ? -21.156 15.914 11.969 1 26.09 2 LEU B O 1
ATOM 1919 N N . LYS B 1 3 ? -20.219 17.688 12.961 1 30.08 3 LYS B N 1
ATOM 1920 C CA . LYS B 1 3 ? -20.344 18.547 11.781 1 30.08 3 LYS B CA 1
ATOM 1921 C C . LYS B 1 3 ? -19.453 18.047 10.648 1 30.08 3 LYS B C 1
ATOM 1923 O O . LYS B 1 3 ? -19.812 18.141 9.477 1 30.08 3 LYS B O 1
ATOM 1928 N N . LEU B 1 4 ? -18.297 17.734 10.961 1 27.89 4 LEU B N 1
ATOM 1929 C CA . LEU B 1 4 ? -17.453 17.188 9.906 1 27.89 4 LEU B CA 1
ATOM 1930 C C . LEU B 1 4 ? -18.094 15.969 9.266 1 27.89 4 LEU B C 1
ATOM 1932 O O . LEU B 1 4 ? -17.922 15.727 8.07 1 27.89 4 LEU B O 1
ATOM 1936 N N . GLU B 1 5 ? -18.891 15.289 10.039 1 31.52 5 GLU B N 1
ATOM 1937 C CA . GLU B 1 5 ? -19.688 14.133 9.625 1 31.52 5 GLU B CA 1
ATOM 1938 C C . GLU B 1 5 ? -20.641 14.508 8.5 1 31.52 5 GLU B C 1
ATOM 1940 O O . GLU B 1 5 ? -20.766 13.773 7.516 1 31.52 5 GLU B O 1
ATOM 1945 N N . LEU B 1 6 ? -21.266 15.586 8.664 1 29.73 6 LEU B N 1
ATOM 1946 C CA . LEU B 1 6 ? -22.312 16.094 7.785 1 29.73 6 LEU B CA 1
ATOM 1947 C C . LEU B 1 6 ? -21.734 16.516 6.438 1 29.73 6 LEU B C 1
ATOM 1949 O O . LEU B 1 6 ? -22.328 16.234 5.391 1 29.73 6 LEU B O 1
ATOM 1953 N N . PHE B 1 7 ? -20.797 17.219 6.637 1 28.83 7 PHE B N 1
ATOM 1954 C CA . PHE B 1 7 ? -20.266 17.906 5.465 1 28.83 7 PHE B CA 1
ATOM 1955 C C . PHE B 1 7 ? -19.812 16.906 4.414 1 28.83 7 PHE B C 1
ATOM 1957 O O . PHE B 1 7 ? -20.016 17.109 3.215 1 28.83 7 PHE B O 1
ATOM 1964 N N . LEU B 1 8 ? -19 15.953 4.812 1 32.66 8 LEU B N 1
ATOM 1965 C CA . LEU B 1 8 ? -18.516 15.008 3.816 1 32.66 8 LEU B CA 1
ATOM 1966 C C . LEU B 1 8 ? -19.688 14.289 3.141 1 32.66 8 LEU B C 1
ATOM 1968 O O . LEU B 1 8 ? -19.531 13.742 2.047 1 32.66 8 LEU B O 1
ATOM 1972 N N . ARG B 1 9 ? -20.766 14.406 3.789 1 30 9 ARG B N 1
ATOM 1973 C CA . ARG B 1 9 ? -22.047 13.859 3.326 1 30 9 ARG B CA 1
ATOM 1974 C C . ARG B 1 9 ? -22.531 14.594 2.086 1 30 9 ARG B C 1
ATOM 1976 O O . ARG B 1 9 ? -23.062 13.977 1.157 1 30 9 ARG B O 1
ATOM 1983 N N . ARG B 1 10 ? -22.625 15.852 2.098 1 28.53 10 ARG B N 1
ATOM 1984 C CA . ARG B 1 10 ? -23.297 16.734 1.162 1 28.53 10 ARG B CA 1
ATOM 1985 C C . ARG B 1 10 ? -22.5 16.906 -0.119 1 28.53 10 ARG B C 1
ATOM 1987 O O . ARG B 1 10 ? -23.062 17.172 -1.187 1 28.53 10 ARG B O 1
ATOM 1994 N N . MET B 1 11 ? -21.25 16.984 -0.013 1 28.52 11 MET B N 1
ATOM 1995 C CA . MET B 1 11 ? -20.469 17.5 -1.134 1 28.52 11 MET B CA 1
ATOM 1996 C C . MET B 1 11 ? -20.578 16.578 -2.346 1 28.52 11 MET B C 1
ATOM 1998 O O . MET B 1 11 ? -20.641 17.062 -3.482 1 28.52 11 MET B O 1
ATOM 2002 N N . VAL B 1 12 ? -20.312 15.336 -2.146 1 30.19 12 VAL B N 1
ATOM 2003 C CA . VAL B 1 12 ? -20.109 14.609 -3.4 1 30.19 12 VAL B CA 1
ATOM 2004 C C . VAL B 1 12 ? -21.453 14.469 -4.125 1 30.19 12 VAL B C 1
ATOM 2006 O O . VAL B 1 12 ? -21.5 13.992 -5.258 1 30.19 12 VAL B O 1
ATOM 2009 N N . ARG B 1 13 ? -22.641 14.742 -3.445 1 26.86 13 ARG B N 1
ATOM 2010 C CA . ARG B 1 13 ? -23.891 14.477 -4.141 1 26.86 13 ARG B CA 1
ATOM 2011 C C . ARG B 1 13 ? -24.047 15.391 -5.352 1 26.86 13 ARG B C 1
ATOM 2013 O O . ARG B 1 13 ? -24.812 15.086 -6.273 1 26.86 13 ARG B O 1
ATOM 2020 N N . GLN B 1 14 ? -23.719 16.547 -5.262 1 25.34 14 GLN B N 1
ATOM 2021 C CA . GLN B 1 14 ? -24.375 17.391 -6.266 1 25.34 14 GLN B CA 1
ATOM 2022 C C . GLN B 1 14 ? -23.938 17 -7.672 1 25.34 14 GLN B C 1
ATOM 2024 O O . GLN B 1 14 ? -24.766 16.781 -8.555 1 25.34 14 GLN B O 1
ATOM 2029 N N . GLU B 1 15 ? -23.109 17.891 -8.305 1 26.91 15 GLU B N 1
ATOM 2030 C CA . GLU B 1 15 ? -23.078 18.188 -9.734 1 26.91 15 GLU B CA 1
ATOM 2031 C C . GLU B 1 15 ? -22.5 17.031 -10.531 1 26.91 15 GLU B C 1
ATOM 2033 O O . GLU B 1 15 ? -22.516 17.047 -11.766 1 26.91 15 GLU B O 1
ATOM 2038 N N . LEU B 1 16 ? -21.438 16.344 -10.109 1 26.05 16 LEU B N 1
ATOM 2039 C CA . LEU B 1 16 ? -20.875 15.516 -11.172 1 26.05 16 LEU B CA 1
ATOM 2040 C C . LEU B 1 16 ? -21.797 14.359 -11.508 1 26.05 16 LEU B C 1
ATOM 2042 O O . LEU B 1 16 ? -22.594 13.922 -10.664 1 26.05 16 LEU B O 1
ATOM 2046 N N . GLY B 1 17 ? -22.328 13.93 -12.695 1 25.88 17 GLY B N 1
ATOM 2047 C CA . GLY B 1 17 ? -23.125 12.766 -13.07 1 25.88 17 GLY B CA 1
ATOM 2048 C C . GLY B 1 17 ? -23.016 11.625 -12.078 1 25.88 17 GLY B C 1
ATOM 2049 O O . GLY B 1 17 ? -22.109 11.602 -11.25 1 25.88 17 GLY B O 1
ATOM 2050 N N . LEU B 1 18 ? -24.094 10.461 -12.148 1 23.81 18 LEU B N 1
ATOM 2051 C CA . LEU B 1 18 ? -24.531 9.445 -11.188 1 23.81 18 LEU B CA 1
ATOM 2052 C C . LEU B 1 18 ? -23.328 8.703 -10.609 1 23.81 18 LEU B C 1
ATOM 2054 O O . LEU B 1 18 ? -23.016 7.586 -11.023 1 23.81 18 LEU B O 1
ATOM 2058 N N . VAL B 1 19 ? -22.203 8.859 -10.992 1 23.7 19 VAL B N 1
ATOM 2059 C CA . VAL B 1 19 ? -21.562 8.008 -9.984 1 23.7 19 VAL B CA 1
ATOM 2060 C C . VAL B 1 19 ? -22.016 8.438 -8.594 1 23.7 19 VAL B C 1
ATOM 2062 O O . VAL B 1 19 ? -21.766 9.57 -8.172 1 23.7 19 VAL B O 1
ATOM 2065 N N . GLN B 1 20 ? -23.359 8.219 -8.258 1 21.48 20 GLN B N 1
ATOM 2066 C CA . GLN B 1 20 ? -23.969 8.352 -6.938 1 21.48 20 GLN B CA 1
ATOM 2067 C C . GLN B 1 20 ? -22.953 8.031 -5.836 1 21.48 20 GLN B C 1
ATOM 2069 O O . GLN B 1 20 ? -22.5 6.895 -5.711 1 21.48 20 GLN B O 1
ATOM 2074 N N . LEU B 1 21 ? -22.047 8.688 -5.934 1 24.72 21 LEU B N 1
ATOM 2075 C CA . LEU B 1 21 ? -21.188 8.602 -4.758 1 24.72 21 LEU B CA 1
ATOM 2076 C C . LEU B 1 21 ? -22 8.789 -3.479 1 24.72 21 LEU B C 1
ATOM 2078 O O . LEU B 1 21 ? -22.5 9.883 -3.203 1 24.72 21 LEU B O 1
ATOM 2082 N N . MET B 1 22 ? -23.125 8.031 -3.416 1 23.42 22 MET B N 1
ATOM 2083 C CA . MET B 1 22 ? -23.844 7.949 -2.15 1 23.42 22 MET B CA 1
ATOM 2084 C C . MET B 1 22 ? -22.891 8 -0.968 1 23.42 22 MET B C 1
ATOM 2086 O O . MET B 1 22 ? -22.156 7.039 -0.71 1 23.42 22 MET B O 1
ATOM 2090 N N . LEU B 1 23 ? -22.219 8.961 -1.083 1 25.78 23 LEU B N 1
ATOM 2091 C CA . LEU B 1 23 ? -21.531 9.156 0.194 1 25.78 23 LEU B CA 1
ATOM 2092 C C . LEU B 1 23 ? -22.516 9.008 1.355 1 25.78 23 LEU B C 1
ATOM 2094 O O . LEU B 1 23 ? -23.422 9.82 1.508 1 25.78 23 LEU B O 1
ATOM 2098 N N . LEU B 1 24 ? -23.25 7.938 1.34 1 25.31 24 LEU B N 1
ATOM 2099 C CA . LEU B 1 24 ? -24.156 7.578 2.428 1 25.31 24 LEU B CA 1
ATOM 2100 C C . LEU B 1 24 ? -23.703 8.203 3.742 1 25.31 24 LEU B C 1
ATOM 2102 O O . LEU B 1 24 ? -22.516 8.492 3.912 1 25.31 24 LEU B O 1
ATOM 2106 N N . PRO B 1 25 ? -24.766 8.719 4.41 1 26.86 25 PRO B N 1
ATOM 2107 C CA . PRO B 1 25 ? -24.641 8.977 5.848 1 26.86 25 PRO B CA 1
ATOM 2108 C C . PRO B 1 25 ? -23.719 7.973 6.543 1 26.86 25 PRO B C 1
ATOM 2110 O O . PRO B 1 25 ? -24.047 6.789 6.641 1 26.86 25 PRO B O 1
ATOM 2113 N N . VAL B 1 26 ? -22.938 7.637 5.789 1 26.8 26 VAL B N 1
ATOM 2114 C CA . VAL B 1 26 ? -22.188 6.789 6.715 1 26.8 26 VAL B CA 1
ATOM 2115 C C . VAL B 1 26 ? -22.297 7.344 8.133 1 26.8 26 VAL B C 1
ATOM 2117 O O . VAL B 1 26 ? -21.953 8.5 8.383 1 26.8 26 VAL B O 1
ATOM 2120 N N . LEU B 1 27 ? -23.281 7.215 8.695 1 27.22 27 LEU B N 1
ATOM 2121 C CA . LEU B 1 27 ? -23.219 6.781 10.094 1 27.22 27 LEU B CA 1
ATOM 2122 C C . LEU B 1 27 ? -21.812 6.281 10.43 1 27.22 27 LEU B C 1
ATOM 2124 O O . LEU B 1 27 ? -21.578 5.07 10.445 1 27.22 27 LEU B O 1
ATOM 2128 N N . ARG B 1 28 ? -20.953 6.594 9.641 1 35.22 28 ARG B N 1
ATOM 2129 C CA . ARG B 1 28 ? -19.547 6.371 9.992 1 35.22 28 ARG B CA 1
ATOM 2130 C C . ARG B 1 28 ? -19.281 6.777 11.438 1 35.22 28 ARG B C 1
ATOM 2132 O O . ARG B 1 28 ? -19.172 7.965 11.742 1 35.22 28 ARG B O 1
ATOM 2139 N N . GLN B 1 29 ? -19.719 6.332 12.18 1 37.75 29 GLN B N 1
ATOM 2140 C CA . GLN B 1 29 ? -19.641 6.312 13.641 1 37.75 29 GLN B CA 1
ATOM 2141 C C . GLN B 1 29 ? -18.25 6.703 14.125 1 37.75 29 GLN B C 1
ATOM 2143 O O . GLN B 1 29 ? -17.297 6.75 13.344 1 37.75 29 GLN B O 1
ATOM 2148 N N . SER B 1 30 ? -17.953 6.566 15.438 1 42.56 30 SER B N 1
ATOM 2149 C CA . SER B 1 30 ? -17.141 7.152 16.5 1 42.56 30 SER B CA 1
ATOM 2150 C C . SER B 1 30 ? -15.656 6.957 16.25 1 42.56 30 SER B C 1
ATOM 2152 O O . SER B 1 30 ? -15.148 5.836 16.328 1 42.56 30 SER B O 1
ATOM 2154 N N . LEU B 1 31 ? -15.344 7.941 15.094 1 43.69 31 LEU B N 1
ATOM 2155 C CA . LEU B 1 31 ? -13.891 8.062 15.055 1 43.69 31 LEU B CA 1
ATOM 2156 C C . LEU B 1 31 ? -13.398 9.078 16.078 1 43.69 31 LEU B C 1
ATOM 2158 O O . LEU B 1 31 ? -14 10.141 16.234 1 43.69 31 LEU B O 1
ATOM 2162 N N . GLU B 1 32 ? -12.727 8.656 16.891 1 48.47 32 GLU B N 1
ATOM 2163 C CA . GLU B 1 32 ? -11.992 9.547 17.781 1 48.47 32 GLU B CA 1
ATOM 2164 C C . GLU B 1 32 ? -10.516 9.609 17.391 1 48.47 32 GLU B C 1
ATOM 2166 O O . GLU B 1 32 ? -9.875 8.578 17.203 1 48.47 32 GLU B O 1
ATOM 2171 N N . ASN B 1 33 ? -10.141 10.805 16.797 1 50.47 33 ASN B N 1
ATOM 2172 C CA . ASN B 1 33 ? -8.727 10.977 16.516 1 50.47 33 ASN B CA 1
ATOM 2173 C C . ASN B 1 33 ? -8.039 11.828 17.578 1 50.47 33 ASN B C 1
ATOM 2175 O O . ASN B 1 33 ? -8.602 12.812 18.062 1 50.47 33 ASN B O 1
ATOM 2179 N N . GLN B 1 34 ? -6.992 11.242 18.062 1 59.16 34 GLN B N 1
ATOM 2180 C CA . GLN B 1 34 ? -6.164 11.977 19 1 59.16 34 GLN B CA 1
ATOM 2181 C C . GLN B 1 34 ? -4.758 12.195 18.453 1 59.16 34 GLN B C 1
ATOM 2183 O O . GLN B 1 34 ? -4.18 11.297 17.844 1 59.16 34 GLN B O 1
ATOM 2188 N N . VAL B 1 35 ? -4.336 13.453 18.453 1 62.56 35 VAL B N 1
ATOM 2189 C CA . VAL B 1 35 ? -2.975 13.812 18.062 1 62.56 35 VAL B CA 1
ATOM 2190 C C . VAL B 1 35 ? -2.154 14.148 19.297 1 62.56 35 VAL B C 1
ATOM 2192 O O . VAL B 1 35 ? -2.613 14.891 20.172 1 62.56 35 VAL B O 1
ATOM 2195 N N . HIS B 1 36 ? -1.134 13.422 19.453 1 67.44 36 HIS B N 1
ATOM 2196 C CA . HIS B 1 36 ? -0.221 13.672 20.562 1 67.44 36 HIS B CA 1
ATOM 2197 C C . HIS B 1 36 ? 1.181 14 20.062 1 67.44 36 HIS B C 1
ATOM 2199 O O . HIS B 1 36 ? 1.626 13.453 19.047 1 67.44 36 HIS B O 1
ATOM 2205 N N . CYS B 1 37 ? 1.777 14.992 20.703 1 67.12 37 CYS B N 1
ATOM 2206 C CA . CYS B 1 37 ? 3.17 15.328 20.438 1 67.12 37 CYS B CA 1
ATOM 2207 C C . CYS B 1 37 ? 4.043 15.07 21.656 1 67.12 37 CYS B C 1
ATOM 2209 O O . CYS B 1 37 ? 3.676 15.438 22.766 1 67.12 37 CYS B O 1
ATOM 2211 N N . ASN B 1 38 ? 5.105 14.367 21.438 1 68.75 38 ASN B N 1
ATOM 2212 C CA . ASN B 1 38 ? 6.074 14.094 22.5 1 68.75 38 ASN B CA 1
ATOM 2213 C C . ASN B 1 38 ? 7.441 14.68 22.172 1 68.75 38 ASN B C 1
ATOM 2215 O O . ASN B 1 38 ? 7.945 14.516 21.062 1 68.75 38 ASN B O 1
ATOM 2219 N N . LEU B 1 39 ? 7.965 15.414 23.156 1 71.5 39 LEU B N 1
ATOM 2220 C CA . LEU B 1 39 ? 9.297 15.969 22.969 1 71.5 39 LEU B CA 1
ATOM 2221 C C . LEU B 1 39 ? 10.359 14.883 23.078 1 71.5 39 LEU B C 1
ATOM 2223 O O . LEU B 1 39 ? 10.305 14.039 23.969 1 71.5 39 LEU B O 1
ATOM 2227 N N . THR B 1 40 ? 11.125 14.844 22.031 1 72 40 THR B N 1
ATOM 2228 C CA . THR B 1 40 ? 12.188 13.844 22.062 1 72 40 THR B CA 1
ATOM 2229 C C . THR B 1 40 ? 13.547 14.484 21.844 1 72 40 THR B C 1
ATOM 2231 O O . THR B 1 40 ? 13.68 15.438 21.078 1 72 40 THR B O 1
ATOM 2234 N N . LYS B 1 41 ? 14.461 14.078 22.75 1 65.62 41 LYS B N 1
ATOM 2235 C CA . LYS B 1 41 ? 15.844 14.539 22.625 1 65.62 41 LYS B CA 1
ATOM 2236 C C . LYS B 1 41 ? 16.672 13.594 21.766 1 65.62 41 LYS B C 1
ATOM 2238 O O . LYS B 1 41 ? 17.891 13.508 21.906 1 65.62 41 LYS B O 1
ATOM 2243 N N . GLU B 1 42 ? 15.883 12.906 20.906 1 59.69 42 GLU B N 1
ATOM 2244 C CA . GLU B 1 42 ? 16.547 12 19.984 1 59.69 42 GLU B CA 1
ATOM 2245 C C . GLU B 1 42 ? 16.656 12.617 18.594 1 59.69 42 GLU B C 1
ATOM 2247 O O . GLU B 1 42 ? 15.945 13.562 18.266 1 59.69 42 GLU B O 1
ATOM 2252 N N . ARG B 1 43 ? 17.719 12.289 17.906 1 58.28 43 ARG B N 1
ATOM 2253 C CA . ARG B 1 43 ? 18.219 12.859 16.656 1 58.28 43 ARG B CA 1
ATOM 2254 C C . ARG B 1 43 ? 17.203 12.672 15.539 1 58.28 43 ARG B C 1
ATOM 2256 O O . ARG B 1 43 ? 17.203 13.414 14.555 1 58.28 43 ARG B O 1
ATOM 2263 N N . LEU B 1 44 ? 16.188 11.758 15.734 1 66.75 44 LEU B N 1
ATOM 2264 C CA . LEU B 1 44 ? 15.438 11.586 14.492 1 66.75 44 LEU B CA 1
ATOM 2265 C C . LEU B 1 44 ? 13.953 11.828 14.711 1 66.75 44 LEU B C 1
ATOM 2267 O O . LEU B 1 44 ? 13.375 11.32 15.672 1 66.75 44 LEU B O 1
ATOM 2271 N N . LEU B 1 45 ? 13.359 12.82 14.07 1 69.06 45 LEU B N 1
ATOM 2272 C CA . LEU B 1 45 ? 11.93 13.109 14.031 1 69.06 45 LEU B CA 1
ATOM 2273 C C . LEU B 1 45 ? 11.133 11.859 13.672 1 69.06 45 LEU B C 1
ATOM 2275 O O . LEU B 1 45 ? 11.562 11.062 12.836 1 69.06 45 LEU B O 1
ATOM 2279 N N . TYR B 1 46 ? 10.047 11.758 14.516 1 70.94 46 TYR B N 1
ATOM 2280 C CA . TYR B 1 46 ? 9.227 10.578 14.289 1 70.94 46 TYR B CA 1
ATOM 2281 C C . TYR B 1 46 ? 7.746 10.945 14.195 1 70.94 46 TYR B C 1
ATOM 2283 O O . TYR B 1 46 ? 7.23 11.68 15.047 1 70.94 46 TYR B O 1
ATOM 2291 N N . MET B 1 47 ? 7.152 10.648 13.117 1 73.69 47 MET B N 1
ATOM 2292 C CA . MET B 1 47 ? 5.707 10.773 12.953 1 73.69 47 MET B CA 1
ATOM 2293 C C . MET B 1 47 ? 5.066 9.406 12.758 1 73.69 47 MET B C 1
ATOM 2295 O O . MET B 1 47 ? 5.555 8.594 11.969 1 73.69 47 MET B O 1
ATOM 2299 N N . LEU B 1 48 ? 3.986 9.125 13.57 1 72.94 48 LEU B N 1
ATOM 2300 C CA . LEU B 1 48 ? 3.369 7.809 13.484 1 72.94 48 LEU B CA 1
ATOM 2301 C C . LEU B 1 48 ? 1.849 7.914 13.539 1 72.94 48 LEU B C 1
ATOM 2303 O O . LEU B 1 48 ? 1.302 8.672 14.336 1 72.94 48 LEU B O 1
ATOM 2307 N N . ILE B 1 49 ? 1.213 7.23 12.688 1 72.56 49 ILE B N 1
ATOM 2308 C CA . ILE B 1 49 ? -0.237 7.074 12.711 1 72.56 49 ILE B CA 1
ATOM 2309 C C . ILE B 1 49 ? -0.592 5.645 13.117 1 72.56 49 ILE B C 1
ATOM 2311 O O . ILE B 1 49 ? -0.075 4.684 12.547 1 72.56 49 ILE B O 1
ATOM 2315 N N . VAL B 1 50 ? -1.408 5.523 14.109 1 72.12 50 VAL B N 1
ATOM 2316 C CA . VAL B 1 50 ? -1.899 4.215 14.531 1 72.12 50 VAL B CA 1
ATOM 2317 C C . VAL B 1 50 ? -3.426 4.211 14.516 1 72.12 50 VAL B C 1
ATOM 2319 O O . VAL B 1 50 ? -4.062 5.113 15.07 1 72.12 50 VAL B O 1
ATOM 2322 N N . VAL B 1 51 ? -3.951 3.279 13.852 1 72.88 51 VAL B N 1
ATOM 2323 C CA . VAL B 1 51 ? -5.398 3.113 13.797 1 72.88 51 VAL B CA 1
ATOM 2324 C C . VAL B 1 51 ? -5.82 1.946 14.688 1 72.88 51 VAL B C 1
ATOM 2326 O O . VAL B 1 51 ? -5.227 0.867 14.633 1 72.88 51 VAL B O 1
ATOM 2329 N N . GLN B 1 52 ? -6.703 2.182 15.57 1 70.12 52 GLN B N 1
ATOM 2330 C CA . GLN B 1 52 ? -7.262 1.135 16.422 1 70.12 52 GLN B CA 1
ATOM 2331 C C . GLN B 1 52 ? -8.734 0.881 16.094 1 70.12 52 GLN B C 1
ATOM 2333 O O . GLN B 1 52 ? -9.516 1.823 15.969 1 70.12 52 GLN B O 1
ATOM 2338 N N . LEU B 1 53 ? -9.016 -0.423 15.773 1 68.44 53 LEU B N 1
ATOM 2339 C CA . LEU B 1 53 ? -10.391 -0.81 15.492 1 68.44 53 LEU B CA 1
ATOM 2340 C C . LEU B 1 53 ? -11.07 -1.372 16.734 1 68.44 53 LEU B C 1
ATOM 2342 O O . LEU B 1 53 ? -10.508 -2.234 17.422 1 68.44 53 LEU B O 1
ATOM 2346 N N . GLN B 1 54 ? -11.945 -0.747 17.281 1 61.19 54 GLN B N 1
ATOM 2347 C CA . GLN B 1 54 ? -12.656 -1.293 18.422 1 61.19 54 GLN B CA 1
ATOM 2348 C C . GLN B 1 54 ? -13.375 -2.588 18.062 1 61.19 54 GLN B C 1
ATOM 2350 O O . GLN B 1 54 ? -13.68 -2.828 16.891 1 61.19 54 GLN B O 1
ATOM 2355 N N . HIS B 1 55 ? -13.703 -3.596 19.062 1 53.34 55 HIS B N 1
ATOM 2356 C CA . HIS B 1 55 ? -14.133 -4.98 19.203 1 53.34 55 HIS B CA 1
ATOM 2357 C C . HIS B 1 55 ? -14.922 -5.438 17.969 1 53.34 55 HIS B C 1
ATOM 2359 O O . HIS B 1 55 ? -14.727 -6.551 17.484 1 53.34 55 HIS B O 1
ATOM 2365 N N . GLN B 1 56 ? -16.219 -5.09 17.906 1 44.44 56 GLN B N 1
ATOM 2366 C CA . GLN B 1 56 ? -17.141 -5.891 17.109 1 44.44 56 GLN B CA 1
ATOM 2367 C C . GLN B 1 56 ? -16.734 -5.898 15.641 1 44.44 56 GLN B C 1
ATOM 2369 O O . GLN B 1 56 ? -17.406 -6.496 14.805 1 44.44 56 GLN B O 1
ATOM 2374 N N . CYS B 1 57 ? -15.953 -5.117 15.453 1 44.38 57 CYS B N 1
ATOM 2375 C CA . CYS B 1 57 ? -16.047 -4.941 14.008 1 44.38 57 CYS B CA 1
ATOM 2376 C C . CYS B 1 57 ? -15.57 -6.195 13.281 1 44.38 57 CYS B C 1
ATOM 2378 O O . CYS B 1 57 ? -16.203 -6.629 12.312 1 44.38 57 CYS B O 1
ATOM 2380 N N . LEU B 1 58 ? -14.414 -6.68 12.852 1 46.94 58 LEU B N 1
ATOM 2381 C CA . LEU B 1 58 ? -14.172 -7.734 11.867 1 46.94 58 LEU B CA 1
ATOM 2382 C C . LEU B 1 58 ? -13.062 -8.672 12.336 1 46.94 58 LEU B C 1
ATOM 2384 O O . LEU B 1 58 ? -12.164 -8.258 13.07 1 46.94 58 LEU B O 1
ATOM 2388 N N . ARG B 1 59 ? -13.336 -9.984 12.516 1 43.44 59 ARG B N 1
ATOM 2389 C CA . ARG B 1 59 ? -12.281 -10.977 12.383 1 43.44 59 ARG B CA 1
ATOM 2390 C C . ARG B 1 59 ? -11.188 -10.492 11.438 1 43.44 59 ARG B C 1
ATOM 2392 O O . ARG B 1 59 ? -11.477 -10.078 10.305 1 43.44 59 ARG B O 1
ATOM 2399 N N . GLY B 1 60 ? -9.961 -10.344 11.852 1 54.41 60 GLY B N 1
ATOM 2400 C CA . GLY B 1 60 ? -8.883 -9.797 11.047 1 54.41 60 GLY B CA 1
ATOM 2401 C C . GLY B 1 60 ? -8.664 -8.312 11.266 1 54.41 60 GLY B C 1
ATOM 2402 O O . GLY B 1 60 ? -8.102 -7.629 10.406 1 54.41 60 GLY B O 1
ATOM 2403 N N . GLY B 1 61 ? -9.281 -7.91 12.422 1 60.88 61 GLY B N 1
ATOM 2404 C CA . GLY B 1 61 ? -9.273 -6.5 12.773 1 60.88 61 GLY B CA 1
ATOM 2405 C C . GLY B 1 61 ? -7.867 -5.934 12.914 1 60.88 61 GLY B C 1
ATOM 2406 O O . GLY B 1 61 ? -7.598 -4.816 12.469 1 60.88 61 GLY B O 1
ATOM 2407 N N . GLU B 1 62 ? -6.965 -6.719 13.453 1 64.94 62 GLU B N 1
ATOM 2408 C CA . GLU B 1 62 ? -5.602 -6.234 13.641 1 64.94 62 GLU B CA 1
ATOM 2409 C C . GLU B 1 62 ? -4.895 -6.031 12.305 1 64.94 62 GLU B C 1
ATOM 2411 O O . GLU B 1 62 ? -4.16 -5.059 12.125 1 64.94 62 GLU B O 1
ATOM 2416 N N . GLU B 1 63 ? -5.199 -6.898 11.484 1 69.75 63 GLU B N 1
ATOM 2417 C CA . GLU B 1 63 ? -4.582 -6.785 10.164 1 69.75 63 GLU B CA 1
ATOM 2418 C C . GLU B 1 63 ? -5.086 -5.551 9.422 1 69.75 63 GLU B C 1
ATOM 2420 O O . GLU B 1 63 ? -4.301 -4.812 8.828 1 69.75 63 GLU B O 1
ATOM 2425 N N . LEU B 1 64 ? -6.336 -5.426 9.508 1 76.81 64 LEU B N 1
ATOM 2426 C CA . LEU B 1 64 ? -6.918 -4.258 8.859 1 76.81 64 LEU B CA 1
ATOM 2427 C C . LEU B 1 64 ? -6.398 -2.971 9.492 1 76.81 64 LEU B C 1
ATOM 2429 O O . LEU B 1 64 ? -6.09 -2.01 8.781 1 76.81 64 LEU B O 1
ATOM 2433 N N . SER B 1 65 ? -6.254 -3.047 10.805 1 79.19 65 SER B N 1
ATOM 2434 C CA . SER B 1 65 ? -5.746 -1.876 11.508 1 79.19 65 SER B CA 1
ATOM 2435 C C . SER B 1 65 ? -4.332 -1.528 11.055 1 79.19 65 SER B C 1
ATOM 2437 O O . SER B 1 65 ? -4.023 -0.361 10.805 1 79.19 65 SER B O 1
ATOM 2439 N N . THR B 1 66 ? -3.549 -2.492 10.945 1 77.62 66 THR B N 1
ATOM 2440 C CA . THR B 1 66 ? -2.176 -2.283 10.5 1 77.62 66 THR B CA 1
ATOM 2441 C C . THR B 1 66 ? -2.143 -1.761 9.062 1 77.62 66 THR B C 1
ATOM 2443 O O . THR B 1 66 ? -1.408 -0.82 8.758 1 77.62 66 THR B O 1
ATOM 2446 N N . GLU B 1 67 ? -2.98 -2.305 8.273 1 79.81 67 GLU B N 1
ATOM 2447 C CA . GLU B 1 67 ? -3.043 -1.888 6.879 1 79.81 67 GLU B CA 1
ATOM 2448 C C . GLU B 1 67 ? -3.471 -0.428 6.758 1 79.81 67 GLU B C 1
ATOM 2450 O O . GLU B 1 67 ? -2.881 0.337 5.992 1 79.81 67 GLU B O 1
ATOM 2455 N N . LEU B 1 68 ? -4.449 -0.14 7.5 1 83.56 68 LEU B N 1
ATOM 2456 C CA . LEU B 1 68 ? -4.945 1.232 7.48 1 83.56 68 LEU B CA 1
ATOM 2457 C C . LEU B 1 68 ? -3.891 2.199 8.008 1 83.56 68 LEU B C 1
ATOM 2459 O O . LEU B 1 68 ? -3.689 3.275 7.434 1 83.56 68 LEU B O 1
ATOM 2463 N N . SER B 1 69 ? -3.232 1.822 9.023 1 83 69 SER B N 1
ATOM 2464 C CA . SER B 1 69 ? -2.203 2.674 9.609 1 83 69 SER B CA 1
ATOM 2465 C C . SER B 1 69 ? -1.08 2.951 8.617 1 83 69 SER B C 1
ATOM 2467 O O . SER B 1 69 ? -0.664 4.102 8.445 1 83 69 SER B O 1
ATOM 2469 N N . VAL B 1 70 ? -0.704 1.927 7.957 1 81.5 70 VAL B N 1
ATOM 2470 C CA . VAL B 1 70 ? 0.385 2.059 6.992 1 81.5 70 VAL B CA 1
ATOM 2471 C C . VAL B 1 70 ? -0.073 2.906 5.809 1 81.5 70 VAL B C 1
ATOM 2473 O O . VAL B 1 70 ? 0.661 3.781 5.344 1 81.5 70 VAL B O 1
ATOM 2476 N N . ALA B 1 71 ? -1.238 2.637 5.355 1 85.19 71 ALA B N 1
ATOM 2477 C CA . ALA B 1 71 ? -1.764 3.387 4.219 1 85.19 71 ALA B CA 1
ATOM 2478 C C . ALA B 1 71 ? -1.891 4.871 4.551 1 85.19 71 ALA B C 1
ATOM 2480 O O . ALA B 1 71 ? -1.492 5.727 3.758 1 85.19 71 ALA B O 1
ATOM 2481 N N . LEU B 1 72 ? -2.365 5.148 5.688 1 87.56 72 LEU B N 1
ATOM 2482 C CA . LEU B 1 72 ? -2.537 6.535 6.105 1 87.56 72 LEU B CA 1
ATOM 2483 C C . LEU B 1 72 ? -1.188 7.223 6.281 1 87.56 72 LEU B C 1
ATOM 2485 O O . LEU B 1 72 ? -1.015 8.375 5.875 1 87.56 72 LEU B O 1
ATOM 2489 N N . GLN B 1 73 ? -0.317 6.523 6.871 1 84.94 73 GLN B N 1
ATOM 2490 C CA . GLN B 1 73 ? 1.035 7.047 7.031 1 84.94 73 GLN B CA 1
ATOM 2491 C C . GLN B 1 73 ? 1.632 7.449 5.684 1 84.94 73 GLN B C 1
ATOM 2493 O O . GLN B 1 73 ? 2.143 8.562 5.535 1 84.94 73 GLN B O 1
ATOM 2498 N N . ARG B 1 74 ? 1.466 6.633 4.781 1 81.62 74 ARG B N 1
ATOM 2499 C CA . ARG B 1 74 ? 2.041 6.863 3.461 1 81.62 74 ARG B CA 1
ATOM 2500 C C . ARG B 1 74 ? 1.33 8.008 2.746 1 81.62 74 ARG B C 1
ATOM 2502 O O . ARG B 1 74 ? 1.976 8.852 2.121 1 81.62 74 ARG B O 1
ATOM 2509 N N . CYS B 1 75 ? 0.102 8.062 2.879 1 86.88 75 CYS B N 1
ATOM 2510 C CA . CYS B 1 75 ? -0.696 9.039 2.145 1 86.88 75 CYS B CA 1
ATOM 2511 C C . CYS B 1 75 ? -0.533 10.438 2.736 1 86.88 75 CYS B C 1
ATOM 2513 O O . CYS B 1 75 ? -0.498 11.43 2.002 1 86.88 75 CYS B O 1
ATOM 2515 N N . LEU B 1 76 ? -0.37 10.492 4.055 1 86.19 76 LEU B N 1
ATOM 2516 C CA . LEU B 1 76 ? -0.494 11.797 4.699 1 86.19 76 LEU B CA 1
ATOM 2517 C C . LEU B 1 76 ? 0.864 12.297 5.184 1 86.19 76 LEU B C 1
ATOM 2519 O O . LEU B 1 76 ? 1.17 13.484 5.07 1 86.19 76 LEU B O 1
ATOM 2523 N N . LEU B 1 77 ? 1.641 11.312 5.676 1 79.38 77 LEU B N 1
ATOM 2524 C CA . LEU B 1 77 ? 2.857 11.75 6.352 1 79.38 77 LEU B CA 1
ATOM 2525 C C . LEU B 1 77 ? 4.098 11.258 5.609 1 79.38 77 LEU B C 1
ATOM 2527 O O . LEU B 1 77 ? 5.223 11.586 5.996 1 79.38 77 LEU B O 1
ATOM 2531 N N . GLY B 1 78 ? 3.822 10.57 4.523 1 73.81 78 GLY B N 1
ATOM 2532 C CA . GLY B 1 78 ? 4.973 10.039 3.805 1 73.81 78 GLY B CA 1
ATOM 2533 C C . GLY B 1 78 ? 5.734 8.992 4.594 1 73.81 78 GLY B C 1
ATOM 2534 O O . GLY B 1 78 ? 5.16 7.992 5.027 1 73.81 78 GLY B O 1
ATOM 2535 N N . GLY B 1 79 ? 7.055 9.258 4.734 1 68.81 79 GLY B N 1
ATOM 2536 C CA . GLY B 1 79 ? 7.844 8.359 5.566 1 68.81 79 GLY B CA 1
ATOM 2537 C C . GLY B 1 79 ? 7.824 8.742 7.035 1 68.81 79 GLY B C 1
ATOM 2538 O O . GLY B 1 79 ? 7.344 9.82 7.398 1 68.81 79 GLY B O 1
ATOM 2539 N N . LYS B 1 80 ? 8.305 7.98 7.879 1 66.19 80 LYS B N 1
ATOM 2540 C CA . LYS B 1 80 ? 8.32 8.219 9.32 1 66.19 80 LYS B CA 1
ATOM 2541 C C . LYS B 1 80 ? 9.18 9.43 9.664 1 66.19 80 LYS B C 1
ATOM 2543 O O . LYS B 1 80 ? 8.984 10.055 10.711 1 66.19 80 LYS B O 1
ATOM 2548 N N . SER B 1 81 ? 10.062 9.742 8.703 1 66.19 81 SER B N 1
ATOM 2549 C CA . SER B 1 81 ? 10.922 10.906 8.922 1 66.19 81 SER B CA 1
ATOM 2550 C C . SER B 1 81 ? 10.219 12.188 8.484 1 66.19 81 SER B C 1
ATOM 2552 O O . SER B 1 81 ? 10.75 13.281 8.68 1 66.19 81 SER B O 1
ATOM 2554 N N . GLY B 1 82 ? 9.055 11.977 7.922 1 67.38 82 GLY B N 1
ATOM 2555 C CA . GLY B 1 82 ? 8.312 13.141 7.461 1 67.38 82 GLY B CA 1
ATOM 2556 C C . GLY B 1 82 ? 8.617 13.508 6.02 1 67.38 82 GLY B C 1
ATOM 2557 O O . GLY B 1 82 ? 8.039 14.453 5.48 1 67.38 82 GLY B O 1
ATOM 2558 N N . SER B 1 83 ? 9.5 12.781 5.457 1 65.75 83 SER B N 1
ATOM 2559 C CA . SER B 1 83 ? 9.781 13.062 4.055 1 65.75 83 SER B CA 1
ATOM 2560 C C . SER B 1 83 ? 8.547 12.859 3.184 1 65.75 83 SER B C 1
ATOM 2562 O O . SER B 1 83 ? 7.969 11.773 3.17 1 65.75 83 SER B O 1
ATOM 2564 N N . GLY B 1 84 ? 8.062 14 2.576 1 69.5 84 GLY B N 1
ATOM 2565 C CA . GLY B 1 84 ? 6.891 13.922 1.717 1 69.5 84 GLY B CA 1
ATOM 2566 C C . GLY B 1 84 ? 5.586 14.148 2.459 1 69.5 84 GLY B C 1
ATOM 2567 O O . GLY B 1 84 ? 4.508 13.93 1.908 1 69.5 84 GLY B O 1
ATOM 2568 N N . SER B 1 85 ? 5.801 14.492 3.682 1 74.19 85 SER B N 1
ATOM 2569 C CA . SER B 1 85 ? 4.617 14.727 4.496 1 74.19 85 SER B CA 1
ATOM 2570 C C . SER B 1 85 ? 3.877 15.984 4.043 1 74.19 85 SER B C 1
ATOM 2572 O O . SER B 1 85 ? 4.484 16.906 3.492 1 74.19 85 SER B O 1
ATOM 2574 N N . GLY B 1 86 ? 2.561 15.852 4.273 1 81.81 86 GLY B N 1
ATOM 2575 C CA . GLY B 1 86 ? 1.767 17.047 4.051 1 81.81 86 GLY B CA 1
ATOM 2576 C C . GLY B 1 86 ? 2.02 18.125 5.082 1 81.81 86 GLY B C 1
ATOM 2577 O O . GLY B 1 86 ? 1.554 19.266 4.926 1 81.81 86 GLY B O 1
ATOM 2578 N N . ILE B 1 87 ? 2.715 17.734 6.07 1 80.94 87 ILE B N 1
ATOM 2579 C CA . ILE B 1 87 ? 3.123 18.703 7.07 1 80.94 87 ILE B CA 1
ATOM 2580 C C . ILE B 1 87 ? 4.629 18.953 6.977 1 80.94 87 ILE B C 1
ATOM 2582 O O . ILE B 1 87 ? 5.391 18.031 6.664 1 80.94 87 ILE B O 1
ATOM 2586 N N . ASP B 1 88 ? 4.977 20.141 7.18 1 82.19 88 ASP B N 1
ATOM 2587 C CA . ASP B 1 88 ? 6.398 20.484 7.172 1 82.19 88 ASP B CA 1
ATOM 2588 C C . ASP B 1 88 ? 7.102 19.922 8.414 1 82.19 88 ASP B C 1
ATOM 2590 O O . ASP B 1 88 ? 6.852 20.391 9.531 1 82.19 88 ASP B O 1
ATOM 2594 N N . PRO B 1 89 ? 8.055 19.047 8.172 1 83.12 89 PRO B N 1
ATOM 2595 C CA . PRO B 1 89 ? 8.734 18.469 9.328 1 83.12 89 PRO B CA 1
ATOM 2596 C C . PRO B 1 89 ? 9.5 19.516 10.141 1 83.12 89 PRO B C 1
ATOM 2598 O O . PRO B 1 89 ? 9.742 19.312 11.336 1 83.12 89 PRO B O 1
ATOM 2601 N N . SER B 1 90 ? 9.867 20.547 9.562 1 83.81 90 SER B N 1
ATOM 2602 C CA . SER B 1 90 ? 10.625 21.578 10.266 1 83.81 90 SER B CA 1
ATOM 2603 C C . SER B 1 90 ? 9.797 22.203 11.383 1 83.81 90 SER B C 1
ATOM 2605 O O . SER B 1 90 ? 10.359 22.734 12.344 1 83.81 90 SER B O 1
ATOM 2607 N N . SER B 1 91 ? 8.5 22.125 11.188 1 82.88 91 SER B N 1
ATOM 2608 C CA . SER B 1 91 ? 7.629 22.672 12.211 1 82.88 91 SER B CA 1
ATOM 2609 C C . SER B 1 91 ? 7.703 21.859 13.5 1 82.88 91 SER B C 1
ATOM 2611 O O . SER B 1 91 ? 7.273 22.328 14.562 1 82.88 91 SER B O 1
ATOM 2613 N N . LEU B 1 92 ? 8.305 20.703 13.461 1 83.44 92 LEU B N 1
ATOM 2614 C CA . LEU B 1 92 ? 8.383 19.828 14.625 1 83.44 92 LEU B CA 1
ATOM 2615 C C . LEU B 1 92 ? 9.781 19.875 15.242 1 83.44 92 LEU B C 1
ATOM 2617 O O . LEU B 1 92 ? 10.008 19.297 16.312 1 83.44 92 LEU B O 1
ATOM 2621 N N . VAL B 1 93 ? 10.648 20.578 14.562 1 84.62 93 VAL B N 1
ATOM 2622 C CA . VAL B 1 93 ? 12.023 20.625 15.039 1 84.62 93 VAL B CA 1
ATOM 2623 C C . VAL B 1 93 ? 12.203 21.812 15.984 1 84.62 93 VAL B C 1
ATOM 2625 O O . VAL B 1 93 ? 11.883 22.953 15.625 1 84.62 93 VAL B O 1
ATOM 2628 N N . ILE B 1 94 ? 12.711 21.594 17.141 1 83.06 94 ILE B N 1
ATOM 2629 C CA . ILE B 1 94 ? 12.961 22.641 18.125 1 83.06 94 ILE B CA 1
ATOM 2630 C C . ILE B 1 94 ? 14.43 23.047 18.078 1 83.06 94 ILE B C 1
ATOM 2632 O O . ILE B 1 94 ? 14.75 24.234 17.875 1 83.06 94 ILE B O 1
ATOM 2636 N N . VAL B 1 95 ? 15.273 22.094 18.266 1 83.12 95 VAL B N 1
ATOM 2637 C CA . VAL B 1 95 ? 16.719 22.266 18.094 1 83.12 95 VAL B CA 1
ATOM 2638 C C . VAL B 1 95 ? 17.234 21.234 17.094 1 83.12 95 VAL B C 1
ATOM 2640 O O . VAL B 1 95 ? 17.141 20.031 17.328 1 83.12 95 VAL B O 1
ATOM 2643 N N . GLU B 1 96 ? 17.75 21.766 16.031 1 82.38 96 GLU B N 1
ATOM 2644 C CA . GLU B 1 96 ? 18.203 20.906 14.953 1 82.38 96 GLU B CA 1
ATOM 2645 C C . GLU B 1 96 ? 19.125 19.797 15.477 1 82.38 96 GLU B C 1
ATOM 2647 O O . GLU B 1 96 ? 20.125 20.078 16.141 1 82.38 96 GLU B O 1
ATOM 2652 N N . GLY B 1 97 ? 18.688 18.562 15.188 1 78 97 GLY B N 1
ATOM 2653 C CA . GLY B 1 97 ? 19.516 17.406 15.523 1 78 97 GLY B CA 1
ATOM 2654 C C . GLY B 1 97 ? 19.5 17.078 17 1 78 97 GLY B C 1
ATOM 2655 O O . GLY B 1 97 ? 20.172 16.141 17.438 1 78 97 GLY B O 1
ATOM 2656 N N . LYS B 1 98 ? 18.828 17.812 17.812 1 79.38 98 LYS B N 1
ATOM 2657 C CA . LYS B 1 98 ? 18.891 17.609 19.25 1 79.38 98 LYS B CA 1
ATOM 2658 C C . LYS B 1 98 ? 17.484 17.406 19.844 1 79.38 98 LYS B C 1
ATOM 2660 O O . LYS B 1 98 ? 17.25 16.438 20.578 1 79.38 98 LYS B O 1
ATOM 2665 N N . VAL B 1 99 ? 16.578 18.359 19.578 1 78.94 99 VAL B N 1
ATOM 2666 C CA . VAL B 1 99 ? 15.266 18.297 20.188 1 78.94 99 VAL B CA 1
ATOM 2667 C C . VAL B 1 99 ? 14.188 18.516 19.125 1 78.94 99 VAL B C 1
ATOM 2669 O O . VAL B 1 99 ? 14.297 19.422 18.297 1 78.94 99 VAL B O 1
ATOM 2672 N N . CYS B 1 100 ? 13.227 17.609 19.094 1 84 100 CYS B N 1
ATOM 2673 C CA . CYS B 1 100 ? 12.086 17.766 18.188 1 84 100 CYS B CA 1
ATOM 2674 C C . CYS B 1 100 ? 10.82 17.188 18.812 1 84 100 CYS B C 1
ATOM 2676 O O . CYS B 1 100 ? 10.875 16.562 19.875 1 84 100 CYS B O 1
ATOM 2678 N N . TRP B 1 101 ? 9.656 17.531 18.203 1 79 101 TRP B N 1
ATOM 2679 C CA . TRP B 1 101 ? 8.375 16.922 18.562 1 79 101 TRP B CA 1
ATOM 2680 C C . TRP B 1 101 ? 8.133 15.641 17.781 1 79 101 TRP B C 1
ATOM 2682 O O . TRP B 1 101 ? 8.312 15.609 16.562 1 79 101 TRP B O 1
ATOM 2692 N N . ASP B 1 102 ? 7.812 14.586 18.516 1 77 102 ASP B N 1
ATOM 2693 C CA . ASP B 1 102 ? 7.246 13.414 17.844 1 77 102 ASP B CA 1
ATOM 2694 C C . ASP B 1 102 ? 5.73 13.531 17.719 1 77 102 ASP B C 1
ATOM 2696 O O . ASP B 1 102 ? 5.047 13.898 18.688 1 77 102 ASP B O 1
ATOM 2700 N N . LEU B 1 103 ? 5.27 13.234 16.547 1 81.06 103 LEU B N 1
ATOM 2701 C CA . LEU B 1 103 ? 3.84 13.359 16.297 1 81.06 103 LEU B CA 1
ATOM 2702 C C . LEU B 1 103 ? 3.178 11.984 16.266 1 81.06 103 LEU B C 1
ATOM 2704 O O . LEU B 1 103 ? 3.602 11.102 15.508 1 81.06 103 LEU B O 1
ATOM 2708 N N . TYR B 1 104 ? 2.186 11.844 17.156 1 76.69 104 TYR B N 1
ATOM 2709 C CA . TYR B 1 104 ? 1.404 10.617 17.203 1 76.69 104 TYR B CA 1
ATOM 2710 C C . TYR B 1 104 ? -0.066 10.891 16.922 1 76.69 104 TYR B C 1
ATOM 2712 O O . TYR B 1 104 ? -0.676 11.758 17.547 1 76.69 104 TYR B O 1
ATOM 2720 N N . ILE B 1 105 ? -0.578 10.148 15.961 1 80.81 105 ILE B N 1
ATOM 2721 C CA . ILE B 1 105 ? -1.992 10.281 15.625 1 80.81 105 ILE B CA 1
ATOM 2722 C C . ILE B 1 105 ? -2.701 8.945 15.836 1 80.81 105 ILE B C 1
ATOM 2724 O O . ILE B 1 105 ? -2.336 7.941 15.227 1 80.81 105 ILE B O 1
ATOM 2728 N N . ASP B 1 106 ? -3.674 9 16.719 1 74.56 106 ASP B N 1
ATOM 2729 C CA . ASP B 1 106 ? -4.469 7.809 16.984 1 74.56 106 ASP B CA 1
ATOM 2730 C C . ASP B 1 106 ? -5.871 7.938 16.406 1 74.56 106 ASP B C 1
ATOM 2732 O O . ASP B 1 106 ? -6.602 8.875 16.719 1 74.56 106 ASP B O 1
ATOM 2736 N N . GLY B 1 107 ? -6.121 7.004 15.531 1 75.56 107 GLY B N 1
ATOM 2737 C CA . GLY B 1 107 ? -7.473 6.93 14.992 1 75.56 107 GLY B CA 1
ATOM 2738 C C . GLY B 1 107 ? -8.266 5.766 15.547 1 75.56 107 GLY B C 1
ATOM 2739 O O . GLY B 1 107 ? -7.836 4.613 15.461 1 75.56 107 GLY B O 1
ATOM 2740 N N . LEU B 1 108 ? -9.359 6.098 16.203 1 71.31 108 LEU B N 1
ATOM 2741 C CA . LEU B 1 108 ? -10.242 5.07 16.75 1 71.31 108 LEU B CA 1
ATOM 2742 C C . LEU B 1 108 ? -11.492 4.918 15.883 1 71.31 108 LEU B C 1
ATOM 2744 O O . LEU B 1 108 ? -12.211 5.891 15.648 1 71.31 108 LEU B O 1
ATOM 2748 N N . VAL B 1 109 ? -11.68 3.666 15.414 1 75.44 109 VAL B N 1
ATOM 2749 C CA . VAL B 1 109 ? -12.875 3.375 14.625 1 75.44 109 VAL B CA 1
ATOM 2750 C C . VAL B 1 109 ? -13.914 2.674 15.492 1 75.44 109 VAL B C 1
ATOM 2752 O O . VAL B 1 109 ? -13.68 1.562 15.977 1 75.44 109 VAL B O 1
ATOM 2755 N N . ILE B 1 110 ? -14.992 3.279 15.719 1 66.31 110 ILE B N 1
ATOM 2756 C CA . ILE B 1 110 ? -16.062 2.75 16.562 1 66.31 110 ILE B CA 1
ATOM 2757 C C . ILE B 1 110 ? -17.031 1.931 15.703 1 66.31 110 ILE B C 1
ATOM 2759 O O . ILE B 1 110 ? -17.484 0.86 16.125 1 66.31 110 ILE B O 1
ATOM 2763 N N . SER B 1 111 ? -17.359 2.348 14.523 1 66.5 111 SER B N 1
ATOM 2764 C CA . SER B 1 111 ? -18.203 1.665 13.547 1 66.5 111 SER B CA 1
ATOM 2765 C C . SER B 1 111 ? -17.766 1.987 12.125 1 66.5 111 SER B C 1
ATOM 2767 O O . SER B 1 111 ? -17.172 3.041 11.867 1 66.5 111 SER B O 1
ATOM 2769 N N . SER B 1 112 ? -17.969 0.928 11.336 1 67.38 112 SER B N 1
ATOM 2770 C CA . SER B 1 112 ? -17.5 1.131 9.969 1 67.38 112 SER B CA 1
ATOM 2771 C C . SER B 1 112 ? -18.562 0.704 8.961 1 67.38 112 SER B C 1
ATOM 2773 O O . SER B 1 112 ? -19.219 -0.331 9.133 1 67.38 112 SER B O 1
ATOM 2775 N N . ASP B 1 113 ? -18.859 1.614 8.055 1 72.06 113 ASP B N 1
ATOM 2776 C CA . ASP B 1 113 ? -19.703 1.277 6.914 1 72.06 113 ASP B CA 1
ATOM 2777 C C . ASP B 1 113 ? -18.953 1.42 5.602 1 72.06 113 ASP B C 1
ATOM 2779 O O . ASP B 1 113 ? -19.5 1.907 4.609 1 72.06 113 ASP B O 1
ATOM 2783 N N . GLY B 1 114 ? -17.75 1.246 5.617 1 74.75 114 GLY B N 1
ATOM 2784 C CA . GLY B 1 114 ? -16.922 1.238 4.41 1 74.75 114 GLY B CA 1
ATOM 2785 C C . GLY B 1 114 ? -16.125 2.512 4.227 1 74.75 114 GLY B C 1
ATOM 2786 O O . GLY B 1 114 ? -16.312 3.479 4.969 1 74.75 114 GLY B O 1
ATOM 2787 N N . ASN B 1 115 ? -15.25 2.469 3.371 1 82 115 ASN B N 1
ATOM 2788 C CA . ASN B 1 115 ? -14.406 3.586 2.957 1 82 115 ASN B CA 1
ATOM 2789 C C . ASN B 1 115 ? -13.656 4.188 4.141 1 82 115 ASN B C 1
ATOM 2791 O O . ASN B 1 115 ? -13.562 5.41 4.266 1 82 115 ASN B O 1
ATOM 2795 N N . LEU B 1 116 ? -13.18 3.375 4.949 1 80.19 116 LEU B N 1
ATOM 2796 C CA . LEU B 1 116 ? -12.539 3.771 6.195 1 80.19 116 LEU B CA 1
ATOM 2797 C C . LEU B 1 116 ? -11.281 4.594 5.922 1 80.19 116 LEU B C 1
ATOM 2799 O O . LEU B 1 116 ? -11.031 5.59 6.602 1 80.19 116 LEU B O 1
ATOM 2803 N N . LEU B 1 117 ? -10.578 4.234 4.914 1 87.62 117 LEU B N 1
ATOM 2804 C CA . LEU B 1 117 ? -9.328 4.922 4.625 1 87.62 117 LEU B CA 1
ATOM 2805 C C . LEU B 1 117 ? -9.57 6.398 4.32 1 87.62 117 LEU B C 1
ATOM 2807 O O . LEU B 1 117 ? -8.914 7.273 4.891 1 87.62 117 LEU B O 1
ATOM 2811 N N . ASP B 1 118 ? -10.523 6.66 3.508 1 86.75 118 ASP B N 1
ATOM 2812 C CA . ASP B 1 118 ? -10.852 8.031 3.127 1 86.75 118 ASP B CA 1
ATOM 2813 C C . ASP B 1 118 ? -11.383 8.82 4.32 1 86.75 118 ASP B C 1
ATOM 2815 O O . ASP B 1 118 ? -10.984 9.961 4.539 1 86.75 118 ASP B O 1
ATOM 2819 N N . ALA B 1 119 ? -12.227 8.18 5.023 1 83.06 119 ALA B N 1
ATOM 2820 C CA . ALA B 1 119 ? -12.82 8.828 6.191 1 83.06 119 ALA B CA 1
ATOM 2821 C C . ALA B 1 119 ? -11.766 9.164 7.234 1 83.06 119 ALA B C 1
ATOM 2823 O O . ALA B 1 119 ? -11.75 10.273 7.777 1 83.06 119 ALA B O 1
ATOM 2824 N N . LEU B 1 120 ? -10.938 8.219 7.488 1 81.62 120 LEU B N 1
ATOM 2825 C CA . LEU B 1 120 ? -9.875 8.43 8.469 1 81.62 120 LEU B CA 1
ATOM 2826 C C . LEU B 1 120 ? -8.922 9.523 8.008 1 81.62 120 LEU B C 1
ATOM 2828 O O . LEU B 1 120 ? -8.461 10.328 8.82 1 81.62 120 LEU B O 1
ATOM 2832 N N . GLY B 1 121 ? -8.641 9.531 6.711 1 86.88 121 GLY B N 1
ATOM 2833 C CA . GLY B 1 121 ? -7.793 10.586 6.18 1 86.88 121 GLY B CA 1
ATOM 2834 C C . GLY B 1 121 ? -8.352 11.977 6.422 1 86.88 121 GLY B C 1
ATOM 2835 O O . GLY B 1 121 ? -7.625 12.875 6.859 1 86.88 121 GLY B O 1
ATOM 2836 N N . ALA B 1 122 ? -9.578 12.141 6.176 1 83.75 122 ALA B N 1
ATOM 2837 C CA . ALA B 1 122 ? -10.234 13.43 6.395 1 83.75 122 ALA B CA 1
ATOM 2838 C C . ALA B 1 122 ? -10.242 13.797 7.875 1 83.75 122 ALA B C 1
ATOM 2840 O O . ALA B 1 122 ? -9.984 14.945 8.234 1 83.75 122 ALA B O 1
ATOM 2841 N N . ALA B 1 123 ? -10.523 12.828 8.672 1 81.06 123 ALA B N 1
ATOM 2842 C CA . ALA B 1 123 ? -10.562 13.055 10.117 1 81.06 123 ALA B CA 1
ATOM 2843 C C . ALA B 1 123 ? -9.195 13.477 10.641 1 81.06 123 ALA B C 1
ATOM 2845 O O . ALA B 1 123 ? -9.094 14.359 11.5 1 81.06 123 ALA B O 1
ATOM 2846 N N . ILE B 1 124 ? -8.219 12.852 10.172 1 82.75 124 ILE B N 1
ATOM 2847 C CA . ILE B 1 124 ? -6.867 13.156 10.609 1 82.75 124 ILE B CA 1
ATOM 2848 C C . ILE B 1 124 ? -6.504 14.586 10.203 1 82.75 124 ILE B C 1
ATOM 2850 O O . ILE B 1 124 ? -5.91 15.328 10.984 1 82.75 124 ILE B O 1
ATOM 2854 N N . LYS B 1 125 ? -6.852 14.945 8.984 1 84.12 125 LYS B N 1
ATOM 2855 C CA . LYS B 1 125 ? -6.594 16.312 8.555 1 84.12 125 LYS B CA 1
ATOM 2856 C C . LYS B 1 125 ? -7.297 17.328 9.461 1 84.12 125 LYS B C 1
ATOM 2858 O O . LYS B 1 125 ? -6.707 18.328 9.859 1 84.12 125 LYS B O 1
ATOM 2863 N N . ALA B 1 126 ? -8.516 17.047 9.766 1 80.56 126 ALA B N 1
ATOM 2864 C CA . ALA B 1 126 ? -9.273 17.922 10.656 1 80.56 126 ALA B CA 1
ATOM 2865 C C . ALA B 1 126 ? -8.625 17.984 12.039 1 80.56 126 ALA B C 1
ATOM 2867 O O . ALA B 1 126 ? -8.477 19.078 12.602 1 80.56 126 ALA B O 1
ATOM 2868 N N . ALA B 1 127 ? -8.25 16.844 12.547 1 78.56 127 ALA B N 1
ATOM 2869 C CA . ALA B 1 127 ? -7.625 16.781 13.867 1 78.56 127 ALA B CA 1
ATOM 2870 C C . ALA B 1 127 ? -6.316 17.578 13.891 1 78.56 127 ALA B C 1
ATOM 2872 O O . ALA B 1 127 ? -6.055 18.328 14.828 1 78.56 127 ALA B O 1
ATOM 2873 N N . LEU B 1 128 ? -5.535 17.406 12.859 1 80.94 128 LEU B N 1
ATOM 2874 C CA . LEU B 1 128 ? -4.262 18.109 12.773 1 80.94 128 LEU B CA 1
ATOM 2875 C C . LEU B 1 128 ? -4.48 19.609 12.672 1 80.94 128 LEU B C 1
ATOM 2877 O O . LEU B 1 128 ? -3.707 20.391 13.234 1 80.94 128 LEU B O 1
ATOM 2881 N N . SER B 1 129 ? -5.531 19.984 11.961 1 78.94 129 SER B N 1
ATOM 2882 C CA . SER B 1 129 ? -5.84 21.406 11.781 1 78.94 129 SER B CA 1
ATOM 2883 C C . SER B 1 129 ? -6.238 22.047 13.094 1 78.94 129 SER B C 1
ATOM 2885 O O . SER B 1 129 ? -6.082 23.266 13.266 1 78.94 129 SER B O 1
ATOM 2887 N N . ASN B 1 130 ? -6.656 21.25 13.984 1 75.25 130 ASN B N 1
ATOM 2888 C CA . ASN B 1 130 ? -7.094 21.766 15.281 1 75.25 130 ASN B CA 1
ATOM 2889 C C . ASN B 1 130 ? -6.059 21.484 16.375 1 75.25 130 ASN B C 1
ATOM 2891 O O . ASN B 1 130 ? -6.355 21.625 17.562 1 75.25 130 ASN B O 1
ATOM 2895 N N . THR B 1 131 ? -5.023 21 16 1 76.69 131 THR B N 1
ATOM 2896 C CA . THR B 1 131 ? -3.973 20.688 16.969 1 76.69 131 THR B CA 1
ATOM 2897 C C . THR B 1 131 ? -2.941 21.812 17.016 1 76.69 131 THR B C 1
ATOM 2899 O O . THR B 1 131 ? -2.504 22.312 15.969 1 76.69 131 THR B O 1
ATOM 2902 N N . GLY B 1 132 ? -2.633 22.266 18.25 1 75.31 132 GLY B N 1
ATOM 2903 C CA . GLY B 1 132 ? -1.573 23.234 18.484 1 75.31 132 GLY B CA 1
ATOM 2904 C C . GLY B 1 132 ? -0.363 22.641 19.172 1 75.31 132 GLY B C 1
ATOM 2905 O O . GLY B 1 132 ? -0.504 21.828 20.094 1 75.31 132 GLY B O 1
ATOM 2906 N N . ILE B 1 133 ? 0.743 22.938 18.656 1 74.19 133 ILE B N 1
ATOM 2907 C CA . ILE B 1 133 ? 1.979 22.531 19.297 1 74.19 133 ILE B CA 1
ATOM 2908 C C . ILE B 1 133 ? 2.471 23.625 20.234 1 74.19 133 ILE B C 1
ATOM 2910 O O . ILE B 1 133 ? 2.557 24.797 19.844 1 74.19 133 ILE B O 1
ATOM 2914 N N . PRO B 1 134 ? 2.775 23.25 21.484 1 78.88 134 PRO B N 1
ATOM 2915 C CA . PRO B 1 134 ? 3.275 24.266 22.406 1 78.88 134 PRO B CA 1
ATOM 2916 C C . PRO B 1 134 ? 4.562 24.922 21.922 1 78.88 134 PRO B C 1
ATOM 2918 O O . PRO B 1 134 ? 5.43 24.25 21.359 1 78.88 134 PRO B O 1
ATOM 2921 N N . LYS B 1 135 ? 4.551 26.156 22.125 1 81.88 135 LYS B N 1
ATOM 2922 C CA . LYS B 1 135 ? 5.801 26.859 21.828 1 81.88 135 LYS B CA 1
ATOM 2923 C C . LYS B 1 135 ? 6.898 26.453 22.812 1 81.88 135 LYS B C 1
ATOM 2925 O O . LYS B 1 135 ? 6.637 26.281 24 1 81.88 135 LYS B O 1
ATOM 2930 N N . VAL B 1 136 ? 8.07 26.25 22.188 1 81.25 136 VAL B N 1
ATOM 2931 C CA . VAL B 1 136 ? 9.203 25.859 23.031 1 81.25 136 VAL B CA 1
ATOM 2932 C C . VAL B 1 136 ? 10.289 26.938 22.969 1 81.25 136 VAL B C 1
ATOM 2934 O O . VAL B 1 136 ? 10.648 27.391 21.891 1 81.25 136 VAL B O 1
ATOM 2937 N N . ASN B 1 137 ? 10.688 27.422 24.125 1 84.44 137 ASN B N 1
ATOM 2938 C CA . ASN B 1 137 ? 11.805 28.359 24.25 1 84.44 137 ASN B CA 1
ATOM 2939 C C . ASN B 1 137 ? 13.086 27.641 24.641 1 84.44 137 ASN B C 1
ATOM 2941 O O . ASN B 1 137 ? 13.086 26.828 25.578 1 84.44 137 ASN B O 1
ATOM 2945 N N . VAL B 1 138 ? 14.047 27.844 23.812 1 83.06 138 VAL B N 1
ATOM 2946 C CA . VAL B 1 138 ? 15.336 27.219 24.109 1 83.06 138 VAL B CA 1
ATOM 2947 C C . VAL B 1 138 ? 16.219 28.219 24.844 1 83.06 138 VAL B C 1
ATOM 2949 O O . VAL B 1 138 ? 16.359 29.375 24.422 1 83.06 138 VAL B O 1
ATOM 2952 N N . ALA B 1 139 ? 16.734 27.859 26.016 1 77.12 139 ALA B N 1
ATOM 2953 C CA . ALA B 1 139 ? 17.594 28.719 26.812 1 77.12 139 ALA B CA 1
ATOM 2954 C C . ALA B 1 139 ? 18.938 28.938 26.141 1 77.12 139 ALA B C 1
ATOM 2956 O O . ALA B 1 139 ? 19.453 28.031 25.469 1 77.12 139 ALA B O 1
ATOM 2957 N N . SER B 1 140 ? 19.219 30.094 25.641 1 65.38 140 SER B N 1
ATOM 2958 C CA . SER B 1 140 ? 20.422 30.547 24.938 1 65.38 140 SER B CA 1
ATOM 2959 C C . SER B 1 140 ? 21.672 29.906 25.516 1 65.38 140 SER B C 1
ATOM 2961 O O . SER B 1 140 ? 22.672 29.734 24.828 1 65.38 140 SER B O 1
ATOM 2963 N N . GLU B 1 141 ? 21.766 29.859 26.844 1 56.41 141 GLU B N 1
ATOM 2964 C CA . GLU B 1 141 ? 23.109 29.781 27.406 1 56.41 141 GLU B CA 1
ATOM 2965 C C . GLU B 1 141 ? 23.719 28.391 27.203 1 56.41 141 GLU B C 1
ATOM 2967 O O . GLU B 1 141 ? 24.688 28.016 27.875 1 56.41 141 GLU B O 1
ATOM 2972 N N . THR B 1 142 ? 23 27.562 26.531 1 53.75 142 THR B N 1
ATOM 2973 C CA . THR B 1 142 ? 23.703 26.297 26.719 1 53.75 142 THR B CA 1
ATOM 2974 C C . THR B 1 142 ? 24.984 26.25 25.891 1 53.75 142 THR B C 1
ATOM 2976 O O . THR B 1 142 ? 24.953 26.422 24.672 1 53.75 142 THR B O 1
ATOM 2979 N N . SER B 1 143 ? 26.016 26.719 26.297 1 48.06 143 SER B N 1
ATOM 2980 C CA . SER B 1 143 ? 27.391 26.484 25.906 1 48.06 143 SER B CA 1
ATOM 2981 C C . SER B 1 143 ? 27.703 25 25.797 1 48.06 143 SER B C 1
ATOM 2983 O O . SER B 1 143 ? 27.266 24.203 26.625 1 48.06 143 SER B O 1
ATOM 2985 N N . GLY B 1 144 ? 28.281 24.453 24.688 1 54.72 144 GLY B N 1
ATOM 2986 C CA . GLY B 1 144 ? 28.953 23.203 24.375 1 54.72 144 GLY B CA 1
ATOM 2987 C C . GLY B 1 144 ? 28 22.078 24.047 1 54.72 144 GLY B C 1
ATOM 2988 O O . GLY B 1 144 ? 26.875 22.312 23.578 1 54.72 144 GLY B O 1
ATOM 2989 N N . ASP B 1 145 ? 28.391 20.828 24.281 1 58.12 145 ASP B N 1
ATOM 2990 C CA . ASP B 1 145 ? 27.875 19.469 24.094 1 58.12 145 ASP B CA 1
ATOM 2991 C C . ASP B 1 145 ? 26.656 19.203 24.969 1 58.12 145 ASP B C 1
ATOM 2993 O O . ASP B 1 145 ? 26.172 18.078 25.047 1 58.12 145 ASP B O 1
ATOM 2997 N N . GLU B 1 146 ? 26.188 20.297 25.672 1 61.34 146 GLU B N 1
ATOM 2998 C CA . GLU B 1 146 ? 25.156 19.922 26.656 1 61.34 146 GLU B CA 1
ATOM 2999 C C . GLU B 1 146 ? 23.766 20.031 26.047 1 61.34 146 GLU B C 1
ATOM 3001 O O . GLU B 1 146 ? 23.547 20.766 25.078 1 61.34 146 GLU B O 1
ATOM 3006 N N . GLN B 1 147 ? 22.875 19.172 26.438 1 67.88 147 GLN B N 1
ATOM 3007 C CA . GLN B 1 147 ? 21.469 19.125 26.047 1 67.88 147 GLN B CA 1
ATOM 3008 C C . GLN B 1 147 ? 20.781 20.453 26.344 1 67.88 147 GLN B C 1
ATOM 3010 O O . GLN B 1 147 ? 20.891 20.984 27.453 1 67.88 147 GLN B O 1
ATOM 3015 N N . PRO B 1 148 ? 20.344 21.141 25.312 1 72.94 148 PRO B N 1
ATOM 3016 C CA . PRO B 1 148 ? 19.688 22.438 25.5 1 72.94 148 PRO B CA 1
ATOM 3017 C C . PRO B 1 148 ? 18.516 22.375 26.484 1 72.94 148 PRO B C 1
ATOM 3019 O O . PRO B 1 148 ? 17.812 21.359 26.531 1 72.94 148 PRO B O 1
ATOM 3022 N N . GLU B 1 149 ? 18.531 23.219 27.391 1 76.25 149 GLU B N 1
ATOM 3023 C CA . GLU B 1 149 ? 17.375 23.344 28.281 1 76.25 149 GLU B CA 1
ATOM 3024 C C . GLU B 1 149 ? 16.172 23.938 27.531 1 76.25 149 GLU B C 1
ATOM 3026 O O . GLU B 1 149 ? 16.297 24.984 26.891 1 76.25 149 GLU B O 1
ATOM 3031 N N . VAL B 1 150 ? 15.156 23.156 27.453 1 78.88 150 VAL B N 1
ATOM 3032 C CA . VAL B 1 150 ? 13.969 23.578 26.719 1 78.88 150 VAL B CA 1
ATOM 3033 C C . VAL B 1 150 ? 12.82 23.844 27.688 1 78.88 150 VAL B C 1
ATOM 3035 O O . VAL B 1 150 ? 12.648 23.125 28.672 1 78.88 150 VAL B O 1
ATOM 3038 N N . ASN B 1 151 ? 12.242 25.031 27.516 1 79.69 151 ASN B N 1
ATOM 3039 C CA . ASN B 1 151 ? 11.047 25.391 28.266 1 79.69 151 ASN B CA 1
ATOM 3040 C C . ASN B 1 151 ? 9.805 25.391 27.391 1 79.69 151 ASN B C 1
ATOM 3042 O O . ASN B 1 151 ? 9.742 26.109 26.391 1 79.69 151 ASN B O 1
ATOM 3046 N N . ILE B 1 152 ? 8.867 24.609 27.766 1 78.62 152 ILE B N 1
ATOM 3047 C CA . ILE B 1 152 ? 7.633 24.484 27 1 78.62 152 ILE B CA 1
ATOM 3048 C C . ILE B 1 152 ? 6.617 25.531 27.484 1 78.62 152 ILE B C 1
ATOM 3050 O O . ILE B 1 152 ? 6.359 25.641 28.672 1 78.62 152 ILE B O 1
ATOM 3054 N N . SER B 1 153 ? 6.16 26.219 26.562 1 77.31 153 SER B N 1
ATOM 3055 C CA . SER B 1 153 ? 5.16 27.234 26.906 1 77.31 153 SER B CA 1
ATOM 3056 C C . SER B 1 153 ? 3.818 26.594 27.234 1 77.31 153 SER B C 1
ATOM 3058 O O . SER B 1 153 ? 3.408 25.625 26.578 1 77.31 153 SER B O 1
ATOM 3060 N N . ASP B 1 154 ? 3.137 27.078 28.188 1 73.44 154 ASP B N 1
ATOM 3061 C CA . ASP B 1 154 ? 1.804 26.609 28.562 1 73.44 154 ASP B CA 1
ATOM 3062 C C . ASP B 1 154 ? 0.722 27.484 27.938 1 73.44 154 ASP B C 1
ATOM 3064 O O . ASP B 1 154 ? -0.467 27.188 28.031 1 73.44 154 ASP B O 1
ATOM 3068 N N . GLU B 1 155 ? 1.103 28.547 27.188 1 76.12 155 GLU B N 1
ATOM 3069 C CA . GLU B 1 155 ? 0.108 29.516 26.75 1 76.12 155 GLU B CA 1
ATOM 3070 C C . GLU B 1 155 ? 0.149 29.688 25.234 1 76.12 155 GLU B C 1
ATOM 3072 O O . GLU B 1 155 ? -0.868 30 24.609 1 76.12 155 GLU B O 1
ATOM 3077 N N . GLU B 1 156 ? 1.315 29.547 24.797 1 80.19 156 GLU B N 1
ATOM 3078 C CA . GLU B 1 156 ? 1.463 29.797 23.359 1 80.19 156 GLU B CA 1
ATOM 3079 C C . GLU B 1 156 ? 1.567 28.5 22.578 1 80.19 156 GLU B C 1
ATOM 3081 O O . GLU B 1 156 ? 2.354 27.609 22.938 1 80.19 156 GLU B O 1
ATOM 3086 N N . PHE B 1 157 ? 0.639 28.422 21.609 1 80 157 PHE B N 1
ATOM 3087 C CA . PHE B 1 157 ? 0.641 27.234 20.75 1 80 157 PHE B CA 1
ATOM 3088 C C . PHE B 1 157 ? 0.765 27.641 19.281 1 80 157 PHE B C 1
ATOM 3090 O O . PHE B 1 157 ? 0.302 28.703 18.891 1 80 157 PHE B O 1
ATOM 3097 N N . LEU B 1 158 ? 1.452 26.828 18.609 1 79.38 158 LEU B N 1
ATOM 3098 C CA . LEU B 1 158 ? 1.562 27 17.156 1 79.38 158 LEU B CA 1
ATOM 3099 C C . LEU B 1 158 ? 0.702 25.969 16.422 1 79.38 158 LEU B C 1
ATOM 3101 O O . LEU B 1 158 ? 0.757 24.766 16.734 1 79.38 158 LEU B O 1
ATOM 3105 N N . GLN B 1 159 ? -0.123 26.5 15.523 1 79.19 159 GLN B N 1
ATOM 3106 C CA . GLN B 1 159 ? -0.97 25.594 14.742 1 79.19 159 GLN B CA 1
ATOM 3107 C C . GLN B 1 159 ? -0.207 25.016 13.555 1 79.19 159 GLN B C 1
ATOM 3109 O O . GLN B 1 159 ? 0.593 25.703 12.922 1 79.19 159 GLN B O 1
ATOM 3114 N N . PHE B 1 160 ? -0.487 23.766 13.219 1 79.12 160 PHE B N 1
ATOM 3115 C CA . PHE B 1 160 ? 0.099 23.125 12.039 1 79.12 160 PHE B CA 1
ATOM 3116 C C . PHE B 1 160 ? -0.445 23.75 10.758 1 79.12 160 PHE B C 1
ATOM 3118 O O . PHE B 1 160 ? -1.638 24.047 10.664 1 79.12 160 PHE B O 1
ATOM 3125 N N . ASP B 1 161 ? 0.492 23.984 9.906 1 87.56 161 ASP B N 1
ATOM 3126 C CA . ASP B 1 161 ? 0.036 24.234 8.547 1 87.56 161 ASP B CA 1
ATOM 3127 C C . ASP B 1 161 ? -0.389 22.938 7.863 1 87.56 161 ASP B C 1
ATOM 3129 O O . ASP B 1 161 ? 0.454 22.109 7.516 1 87.56 161 ASP B O 1
ATOM 3133 N N . THR B 1 162 ? -1.662 22.75 7.68 1 86.12 162 THR B N 1
ATOM 3134 C CA . THR B 1 162 ? -2.166 21.5 7.121 1 86.12 162 THR B CA 1
ATOM 3135 C C . THR B 1 162 ? -2.578 21.688 5.664 1 86.12 162 THR B C 1
ATOM 3137 O O . THR B 1 162 ? -3.291 20.859 5.102 1 86.12 162 THR B O 1
ATOM 3140 N N . SER B 1 163 ? -2.154 22.781 5.043 1 88.62 163 SER B N 1
ATOM 3141 C CA . SER B 1 163 ? -2.525 23.062 3.66 1 88.62 163 SER B CA 1
ATOM 3142 C C . SER B 1 163 ? -1.937 22.031 2.703 1 88.62 163 SER B C 1
ATOM 3144 O O . SER B 1 163 ? -2.48 21.797 1.623 1 88.62 163 SER B O 1
ATOM 3146 N N . GLY B 1 164 ? -0.905 21.422 3.133 1 90 164 GLY B N 1
ATOM 3147 C CA . GLY B 1 164 ? -0.235 20.453 2.275 1 90 164 GLY B CA 1
ATOM 3148 C C . GLY B 1 164 ? -0.753 19.031 2.449 1 90 164 GLY B C 1
ATOM 3149 O O . GLY B 1 164 ? -0.381 18.141 1.696 1 90 164 GLY B O 1
ATOM 3150 N N . ILE B 1 165 ? -1.61 18.812 3.395 1 90.19 165 ILE B N 1
ATOM 3151 C CA . ILE B 1 165 ? -2.146 17.484 3.648 1 90.19 165 ILE B CA 1
ATOM 3152 C C . ILE B 1 165 ? -3.121 17.109 2.537 1 90.19 165 ILE B C 1
ATOM 3154 O O . ILE B 1 165 ? -4.09 17.828 2.275 1 90.19 165 ILE B O 1
ATOM 3158 N N . PRO B 1 166 ? -2.891 16 1.916 1 94.38 166 PRO B N 1
ATOM 3159 C CA . PRO B 1 166 ? -3.766 15.578 0.819 1 94.38 166 PRO B CA 1
ATOM 3160 C C . PRO B 1 166 ? -5.082 14.977 1.311 1 94.38 166 PRO B C 1
ATOM 3162 O O . PRO B 1 166 ? -5.242 14.727 2.508 1 94.38 166 PRO B O 1
ATOM 3165 N N . VAL B 1 167 ? -5.984 14.898 0.372 1 91.44 167 VAL B N 1
ATOM 3166 C CA . VAL B 1 167 ? -7.188 14.109 0.613 1 91.44 167 VAL B CA 1
ATOM 3167 C C . VAL B 1 167 ? -7.074 12.766 -0.101 1 91.44 167 VAL B C 1
ATOM 3169 O O . VAL B 1 167 ? -6.348 12.641 -1.092 1 91.44 167 VAL B O 1
ATOM 3172 N N . ILE B 1 168 ? -7.746 11.797 0.5 1 92.44 168 ILE B N 1
ATOM 3173 C CA . ILE B 1 168 ? -7.719 10.461 -0.08 1 92.44 168 ILE B CA 1
ATOM 3174 C C . ILE B 1 168 ? -9.047 10.172 -0.778 1 92.44 168 ILE B C 1
ATOM 3176 O O . ILE B 1 168 ? -10.117 10.43 -0.218 1 92.44 168 ILE B O 1
ATOM 3180 N N . VAL B 1 169 ? -8.984 9.734 -2.004 1 91.75 169 VAL B N 1
ATOM 3181 C CA . VAL B 1 169 ? -10.148 9.312 -2.777 1 91.75 169 VAL B CA 1
ATOM 3182 C C . VAL B 1 169 ? -9.969 7.863 -3.221 1 91.75 169 VAL B C 1
ATOM 3184 O O . VAL B 1 169 ? -9.016 7.531 -3.93 1 91.75 169 VAL B O 1
ATOM 3187 N N . THR B 1 170 ? -10.891 7.02 -2.758 1 90.44 170 THR B N 1
ATOM 3188 C CA . THR B 1 170 ? -10.867 5.617 -3.164 1 90.44 170 THR B CA 1
ATOM 3189 C C . THR B 1 170 ? -11.922 5.34 -4.223 1 90.44 170 THR B C 1
ATOM 3191 O O . THR B 1 170 ? -13.102 5.652 -4.027 1 90.44 170 THR B O 1
ATOM 3194 N N . LEU B 1 171 ? -11.484 4.855 -5.371 1 88.88 171 LEU B N 1
ATOM 3195 C CA . LEU B 1 171 ? -12.383 4.422 -6.434 1 88.88 171 LEU B CA 1
ATOM 3196 C C . LEU B 1 171 ? -12.461 2.9 -6.488 1 88.88 171 LEU B C 1
ATOM 3198 O O . LEU B 1 171 ? -11.438 2.225 -6.582 1 88.88 171 LEU B O 1
ATOM 3202 N N . THR B 1 172 ? -13.633 2.381 -6.41 1 83.81 172 THR B N 1
ATOM 3203 C CA . THR B 1 172 ? -13.875 0.942 -6.406 1 83.81 172 THR B CA 1
ATOM 3204 C C . THR B 1 172 ? -14.547 0.502 -7.703 1 83.81 172 THR B C 1
ATOM 3206 O O . THR B 1 172 ? -15.547 1.093 -8.125 1 83.81 172 THR B O 1
ATOM 3209 N N . LYS B 1 173 ? -13.891 -0.461 -8.281 1 82.31 173 LYS B N 1
ATOM 3210 C CA . LYS B 1 173 ? -14.469 -1.001 -9.5 1 82.31 173 LYS B CA 1
ATOM 3211 C C . LYS B 1 173 ? -15.625 -1.947 -9.188 1 82.31 173 LYS B C 1
ATOM 3213 O O . LYS B 1 173 ? -15.477 -2.887 -8.406 1 82.31 173 LYS B O 1
ATOM 3218 N N . VAL B 1 174 ? -16.734 -1.696 -9.648 1 75.19 174 VAL B N 1
ATOM 3219 C CA . VAL B 1 174 ? -17.922 -2.537 -9.555 1 75.19 174 VAL B CA 1
ATOM 3220 C C . VAL B 1 174 ? -18.469 -2.834 -10.953 1 75.19 174 VAL B C 1
ATOM 3222 O O . VAL B 1 174 ? -19.031 -1.958 -11.602 1 75.19 174 VAL B O 1
ATOM 3225 N N . GLY B 1 175 ? -18.297 -4.082 -11.383 1 73.81 175 GLY B N 1
ATOM 3226 C CA . GLY B 1 175 ? -18.672 -4.398 -12.75 1 73.81 175 GLY B CA 1
ATOM 3227 C C . GLY B 1 175 ? -17.906 -3.602 -13.781 1 73.81 175 GLY B C 1
ATOM 3228 O O . GLY B 1 175 ? -16.672 -3.668 -13.836 1 73.81 175 GLY B O 1
ATOM 3229 N N . ARG B 1 176 ? -18.641 -2.812 -14.602 1 74.81 176 ARG B N 1
ATOM 3230 C CA . ARG B 1 176 ? -18 -2.035 -15.664 1 74.81 176 ARG B CA 1
ATOM 3231 C C . ARG B 1 176 ? -17.781 -0.592 -15.219 1 74.81 176 ARG B C 1
ATOM 3233 O O . ARG B 1 176 ? -17.219 0.212 -15.977 1 74.81 176 ARG B O 1
ATOM 3240 N N . HIS B 1 177 ? -18.219 -0.312 -14.023 1 75.88 177 HIS B N 1
ATOM 3241 C CA . HIS B 1 177 ? -18.094 1.054 -13.523 1 75.88 177 HIS B CA 1
ATOM 3242 C C . HIS B 1 177 ? -17.281 1.105 -12.242 1 75.88 177 HIS B C 1
ATOM 3244 O O . HIS B 1 177 ? -16.938 0.065 -11.68 1 75.88 177 HIS B O 1
ATOM 3250 N N . TYR B 1 178 ? -16.766 2.279 -11.945 1 80 178 TYR B N 1
ATOM 3251 C CA . TYR B 1 178 ? -16.141 2.49 -10.641 1 80 178 TYR B CA 1
ATOM 3252 C C . TYR B 1 178 ? -16.906 3.523 -9.836 1 80 178 TYR B C 1
ATOM 3254 O O . TYR B 1 178 ? -17.516 4.441 -10.398 1 80 178 TYR B O 1
ATOM 3262 N N . ILE B 1 179 ? -16.969 3.248 -8.562 1 80.12 179 ILE B N 1
ATOM 3263 C CA . ILE B 1 179 ? -17.703 4.129 -7.664 1 80.12 179 ILE B CA 1
ATOM 3264 C C . ILE B 1 179 ? -16.766 4.688 -6.598 1 80.12 179 ILE B C 1
ATOM 3266 O O . ILE B 1 179 ? -15.727 4.098 -6.305 1 80.12 179 ILE B O 1
ATOM 3270 N N . VAL B 1 180 ? -17.141 5.867 -6.102 1 80.62 180 VAL B N 1
ATOM 3271 C CA . VAL B 1 180 ? -16.453 6.488 -4.973 1 80.62 180 VAL B CA 1
ATOM 3272 C C . VAL B 1 180 ? -17.281 6.301 -3.701 1 80.62 180 VAL B C 1
ATOM 3274 O O . VAL B 1 180 ? -18.5 6.188 -3.76 1 80.62 180 VAL B O 1
ATOM 3277 N N . ASP B 1 181 ? -16.516 6.18 -2.525 1 78.19 181 ASP B N 1
ATOM 3278 C CA . ASP B 1 181 ? -17.156 6.078 -1.215 1 78.19 181 ASP B CA 1
ATOM 3279 C C . ASP B 1 181 ? -18.062 4.855 -1.139 1 78.19 181 ASP B C 1
ATOM 3281 O O . ASP B 1 181 ? -19.25 4.969 -0.81 1 78.19 181 ASP B O 1
ATOM 3285 N N . ALA B 1 182 ? -17.547 3.781 -1.443 1 77.75 182 ALA B N 1
ATOM 3286 C CA . ALA B 1 182 ? -18.297 2.521 -1.428 1 77.75 182 ALA B CA 1
ATOM 3287 C C . ALA B 1 182 ? -18.719 2.148 -0.008 1 77.75 182 ALA B C 1
ATOM 3289 O O . ALA B 1 182 ? -17.953 2.336 0.941 1 77.75 182 ALA B O 1
ATOM 3290 N N . THR B 1 183 ? -19.969 1.663 0.125 1 74.75 183 THR B N 1
ATOM 3291 C CA . THR B 1 183 ? -20.406 1.102 1.396 1 74.75 183 THR B CA 1
ATOM 3292 C C . THR B 1 183 ? -19.75 -0.249 1.652 1 74.75 183 THR B C 1
ATOM 3294 O O . THR B 1 183 ? -19.109 -0.813 0.761 1 74.75 183 THR B O 1
ATOM 3297 N N . SER B 1 184 ? -19.938 -0.7 2.895 1 75.88 184 SER B N 1
ATOM 3298 C CA . SER B 1 184 ? -19.375 -2 3.244 1 75.88 184 SER B CA 1
ATOM 3299 C C . SER B 1 184 ? -19.938 -3.104 2.355 1 75.88 184 SER B C 1
ATOM 3301 O O . SER B 1 184 ? -19.203 -4.016 1.955 1 75.88 184 SER B O 1
ATOM 3303 N N . GLU B 1 185 ? -21.188 -3.014 2.084 1 76.62 185 GLU B N 1
ATOM 3304 C CA . GLU B 1 185 ? -21.844 -3.998 1.223 1 76.62 185 GLU B CA 1
ATOM 3305 C C . GLU B 1 185 ? -21.25 -3.971 -0.186 1 76.62 185 GLU B C 1
ATOM 3307 O O . GLU B 1 185 ? -20.984 -5.02 -0.776 1 76.62 185 GLU B O 1
ATOM 3312 N N . GLU B 1 186 ? -21 -2.842 -0.696 1 73.19 186 GLU B N 1
ATOM 3313 C CA . GLU B 1 186 ? -20.406 -2.701 -2.025 1 73.19 186 GLU B CA 1
ATOM 3314 C C . GLU B 1 186 ? -18.969 -3.18 -2.045 1 73.19 186 GLU B C 1
ATOM 3316 O O . GLU B 1 186 ? -18.516 -3.805 -3.012 1 73.19 186 GLU B O 1
ATOM 3321 N N . GLU B 1 187 ? -18.203 -2.875 -1.017 1 73.19 187 GLU B N 1
ATOM 3322 C CA . GLU B 1 187 ? -16.797 -3.289 -0.914 1 73.19 187 GLU B CA 1
ATOM 3323 C C . GLU B 1 187 ? -16.672 -4.809 -0.878 1 73.19 187 GLU B C 1
ATOM 3325 O O . GLU B 1 187 ? -15.672 -5.367 -1.317 1 73.19 187 GLU B O 1
ATOM 3330 N N . SER B 1 188 ? -17.641 -5.461 -0.322 1 73.19 188 SER B N 1
ATOM 3331 C CA . SER B 1 188 ? -17.609 -6.918 -0.217 1 73.19 188 SER B CA 1
ATOM 3332 C C . SER B 1 188 ? -17.656 -7.57 -1.594 1 73.19 188 SER B C 1
ATOM 3334 O O . SER B 1 188 ? -17.312 -8.742 -1.743 1 73.19 188 SER B O 1
ATOM 3336 N N . GLN B 1 189 ? -18.125 -6.801 -2.572 1 69.25 189 GLN B N 1
ATOM 3337 C CA . GLN B 1 189 ? -18.219 -7.309 -3.936 1 69.25 189 GLN B CA 1
ATOM 3338 C C . GLN B 1 189 ? -17.062 -6.805 -4.797 1 69.25 189 GLN B C 1
ATOM 3340 O O . GLN B 1 189 ? -17.078 -6.957 -6.02 1 69.25 189 GLN B O 1
ATOM 3345 N N . ILE B 1 190 ? -16.125 -6.199 -4.125 1 67.31 190 ILE B N 1
ATOM 3346 C CA . ILE B 1 190 ? -15.07 -5.477 -4.824 1 67.31 190 ILE B CA 1
ATOM 3347 C C . ILE B 1 190 ? -14.125 -6.469 -5.5 1 67.31 190 ILE B C 1
ATOM 3349 O O . ILE B 1 190 ? -13.734 -7.469 -4.895 1 67.31 190 ILE B O 1
ATOM 3353 N N . SER B 1 191 ? -13.992 -6.133 -6.812 1 73.88 191 SER B N 1
ATOM 3354 C CA . SER B 1 191 ? -12.953 -6.859 -7.535 1 73.88 191 SER B CA 1
ATOM 3355 C C . SER B 1 191 ? -11.617 -6.129 -7.461 1 73.88 191 SER B C 1
ATOM 3357 O O . SER B 1 191 ? -10.57 -6.758 -7.309 1 73.88 191 SER B O 1
ATOM 3359 N N . SER B 1 192 ? -11.664 -4.75 -7.508 1 85.88 192 SER B N 1
ATOM 3360 C CA . SER B 1 192 ? -10.453 -3.934 -7.441 1 85.88 192 SER B CA 1
ATOM 3361 C C . SER B 1 192 ? -10.773 -2.516 -6.973 1 85.88 192 SER B C 1
ATOM 3363 O O . SER B 1 192 ? -11.844 -1.985 -7.27 1 85.88 192 SER B O 1
ATOM 3365 N N . ALA B 1 193 ? -9.953 -1.956 -6.164 1 88.88 193 ALA B N 1
ATOM 3366 C CA . ALA B 1 193 ? -10.086 -0.576 -5.703 1 88.88 193 ALA B CA 1
ATOM 3367 C C . ALA B 1 193 ? -8.734 0.139 -5.73 1 88.88 193 ALA B C 1
ATOM 3369 O O . ALA B 1 193 ? -7.699 -0.47 -5.457 1 88.88 193 ALA B O 1
ATOM 3370 N N . ILE B 1 194 ? -8.805 1.419 -6.066 1 92.19 194 ILE B N 1
ATOM 3371 C CA . ILE B 1 194 ? -7.605 2.246 -6.043 1 92.19 194 ILE B CA 1
ATOM 3372 C C . ILE B 1 194 ? -7.82 3.439 -5.117 1 92.19 194 ILE B C 1
ATOM 3374 O O . ILE B 1 194 ? -8.82 4.152 -5.23 1 92.19 194 ILE B O 1
ATOM 3378 N N . SER B 1 195 ? -6.918 3.57 -4.191 1 93.25 195 SER B N 1
ATOM 3379 C CA . SER B 1 195 ? -6.902 4.742 -3.32 1 93.25 195 SER B CA 1
ATOM 3380 C C . SER B 1 195 ? -5.816 5.727 -3.734 1 93.25 195 SER B C 1
ATOM 3382 O O . SER B 1 195 ? -4.648 5.348 -3.865 1 93.25 195 SER B O 1
ATOM 3384 N N . ILE B 1 196 ? -6.234 6.949 -3.896 1 94.56 196 ILE B N 1
ATOM 3385 C CA . ILE B 1 196 ? -5.32 7.984 -4.367 1 94.56 196 ILE B CA 1
ATOM 3386 C C . ILE B 1 196 ? -5.363 9.18 -3.422 1 94.56 196 ILE B C 1
ATOM 3388 O O . ILE B 1 196 ? -6.441 9.68 -3.096 1 94.56 196 ILE B O 1
ATOM 3392 N N . SER B 1 197 ? -4.254 9.562 -2.961 1 95.12 197 SER B N 1
ATOM 3393 C CA . SER B 1 197 ? -4.18 10.797 -2.186 1 95.12 197 SER B CA 1
ATOM 3394 C C . SER B 1 197 ? -3.615 11.938 -3.021 1 95.12 197 SER B C 1
ATOM 3396 O O . SER B 1 197 ? -2.566 11.797 -3.654 1 95.12 197 SER B O 1
ATOM 3398 N N . ILE B 1 198 ? -4.332 13.039 -2.98 1 94.25 198 ILE B N 1
ATOM 3399 C CA . ILE B 1 198 ? -3.99 14.18 -3.824 1 94.25 198 ILE B CA 1
ATOM 3400 C C . ILE B 1 198 ? -3.988 15.453 -2.988 1 94.25 198 ILE B C 1
ATOM 3402 O O . ILE B 1 198 ? -4.918 15.703 -2.217 1 94.25 198 ILE B O 1
ATOM 3406 N N . ASN B 1 199 ? -2.906 16.234 -3.18 1 93.25 199 ASN B N 1
ATOM 3407 C CA . ASN B 1 199 ? -2.848 17.484 -2.432 1 93.25 199 ASN B CA 1
ATOM 3408 C C . ASN B 1 199 ? -3.453 18.641 -3.223 1 93.25 199 ASN B C 1
ATOM 3410 O O . ASN B 1 199 ? -3.951 18.438 -4.332 1 93.25 199 ASN B O 1
ATOM 3414 N N . ARG B 1 200 ? -3.414 19.781 -2.641 1 92.75 200 ARG B N 1
ATOM 3415 C CA . ARG B 1 200 ? -4.074 20.953 -3.213 1 92.75 200 ARG B CA 1
ATOM 3416 C C . ARG B 1 200 ? -3.434 21.344 -4.539 1 92.75 200 ARG B C 1
ATOM 3418 O O . ARG B 1 200 ? -4.07 22 -5.375 1 92.75 200 ARG B O 1
ATOM 3425 N N . LYS B 1 201 ? -2.178 21.016 -4.77 1 92.69 201 LYS B N 1
ATOM 3426 C CA . LYS B 1 201 ? -1.472 21.328 -6.008 1 92.69 201 LYS B CA 1
ATOM 3427 C C . LYS B 1 201 ? -1.783 20.312 -7.102 1 92.69 201 LYS B C 1
ATOM 3429 O O . LYS B 1 201 ? -1.302 20.438 -8.227 1 92.69 201 LYS B O 1
ATOM 3434 N N . GLY B 1 202 ? -2.5 19.344 -6.75 1 93.5 202 GLY B N 1
ATOM 3435 C CA . GLY B 1 202 ? -2.859 18.312 -7.715 1 93.5 202 GLY B CA 1
ATOM 3436 C C . GLY B 1 202 ? -1.823 17.203 -7.824 1 93.5 202 GLY B C 1
ATOM 3437 O O . GLY B 1 202 ? -1.865 16.391 -8.75 1 93.5 202 GLY B O 1
ATOM 3438 N N . HIS B 1 203 ? -0.933 17.203 -6.934 1 92.88 203 HIS B N 1
ATOM 3439 C CA . HIS B 1 203 ? 0.081 16.141 -6.934 1 92.88 203 HIS B CA 1
ATOM 3440 C C . HIS B 1 203 ? -0.413 14.906 -6.203 1 92.88 203 HIS B C 1
ATOM 3442 O O . HIS B 1 203 ? -1.127 15.008 -5.207 1 92.88 203 HIS B O 1
ATOM 3448 N N . ILE B 1 204 ? 0.006 13.75 -6.773 1 94 204 ILE B N 1
ATOM 3449 C CA . ILE B 1 204 ? -0.339 12.477 -6.156 1 94 204 ILE B CA 1
ATOM 3450 C C . ILE B 1 204 ? 0.671 12.148 -5.059 1 94 204 ILE B C 1
ATOM 3452 O O . ILE B 1 204 ? 1.85 11.922 -5.34 1 94 204 ILE B O 1
ATOM 3456 N N . CYS B 1 205 ? 0.179 12.062 -3.848 1 91.69 205 CYS B N 1
ATOM 3457 C CA . CYS B 1 205 ? 1.042 11.828 -2.695 1 91.69 205 CYS B CA 1
ATOM 3458 C C . CYS B 1 205 ? 1.028 10.359 -2.295 1 91.69 205 CYS B C 1
ATOM 3460 O O . CYS B 1 205 ? 1.988 9.867 -1.703 1 91.69 205 CYS B O 1
ATOM 3462 N N . GLY B 1 206 ? 0.034 9.711 -2.537 1 91.75 206 GLY B N 1
ATOM 3463 C CA . GLY B 1 206 ? -0.131 8.289 -2.273 1 91.75 206 GLY B CA 1
ATOM 3464 C C . GLY B 1 206 ? -0.967 7.586 -3.322 1 91.75 206 GLY B C 1
ATOM 3465 O O . GLY B 1 206 ? -1.883 8.18 -3.898 1 91.75 206 GLY B O 1
ATOM 3466 N N . LEU B 1 207 ? -0.7 6.352 -3.52 1 92.81 207 LEU B N 1
ATOM 3467 C CA . LEU B 1 207 ? -1.39 5.52 -4.5 1 92.81 207 LEU B CA 1
ATOM 3468 C C . LEU B 1 207 ? -1.302 4.047 -4.121 1 92.81 207 LEU B C 1
ATOM 3470 O O . LEU B 1 207 ? -0.208 3.521 -3.906 1 92.81 207 LEU B O 1
ATOM 3474 N N . THR B 1 208 ? -2.494 3.422 -4.004 1 90.62 208 THR B N 1
ATOM 3475 C CA . THR B 1 208 ? -2.488 2.01 -3.641 1 90.62 208 THR B CA 1
ATOM 3476 C C . THR B 1 208 ? -3.66 1.279 -4.293 1 90.62 208 THR B C 1
ATOM 3478 O O . THR B 1 208 ? -4.785 1.779 -4.293 1 90.62 208 THR B O 1
ATOM 3481 N N . LYS B 1 209 ? -3.344 0.231 -4.887 1 90.56 209 LYS B N 1
ATOM 3482 C CA . LYS B 1 209 ? -4.387 -0.657 -5.395 1 90.56 209 LYS B CA 1
ATOM 3483 C C . LYS B 1 209 ? -4.672 -1.788 -4.414 1 90.56 209 LYS B C 1
ATOM 3485 O O . LYS B 1 209 ? -3.748 -2.357 -3.826 1 90.56 209 LYS B O 1
ATOM 3490 N N . ARG B 1 210 ? -5.961 -2.039 -4.277 1 82.19 210 ARG B N 1
ATOM 3491 C CA . ARG B 1 210 ? -6.41 -3.178 -3.482 1 82.19 210 ARG B CA 1
ATOM 3492 C C . ARG B 1 210 ? -7.34 -4.074 -4.293 1 82.19 210 ARG B C 1
ATOM 3494 O O . ARG B 1 210 ? -7.91 -3.645 -5.297 1 82.19 210 ARG B O 1
ATOM 3501 N N . GLY B 1 211 ? -7.449 -5.266 -3.822 1 78.88 211 GLY B N 1
ATOM 3502 C CA . GLY B 1 211 ? -8.273 -6.223 -4.543 1 78.88 211 GLY B CA 1
ATOM 3503 C C . GLY B 1 211 ? -7.484 -7.062 -5.527 1 78.88 211 GLY B C 1
ATOM 3504 O O . GLY B 1 211 ? -6.477 -6.609 -6.078 1 78.88 211 GLY B O 1
ATOM 3505 N N . GLY B 1 212 ? -8 -8.156 -5.82 1 74.12 212 GLY B N 1
ATOM 3506 C CA . GLY B 1 212 ? -7.23 -9.156 -6.539 1 74.12 212 GLY B CA 1
ATOM 3507 C C . GLY B 1 212 ? -7.34 -9.031 -8.047 1 74.12 212 GLY B C 1
ATOM 3508 O O . GLY B 1 212 ? -6.457 -9.477 -8.781 1 74.12 212 GLY B O 1
ATOM 3509 N N . ALA B 1 213 ? -8.352 -8.422 -8.57 1 80.88 213 ALA B N 1
ATOM 3510 C CA . ALA B 1 213 ? -8.547 -8.375 -10.016 1 80.88 213 ALA B CA 1
ATOM 3511 C C . ALA B 1 213 ? -7.578 -7.391 -10.664 1 80.88 213 ALA B C 1
ATOM 3513 O O . ALA B 1 213 ? -7.395 -6.273 -10.18 1 80.88 213 ALA B O 1
ATOM 3514 N N . GLY B 1 214 ? -6.906 -7.859 -11.703 1 87.88 214 GLY B N 1
ATOM 3515 C CA . GLY B 1 214 ? -6.055 -6.984 -12.5 1 87.88 214 GLY B CA 1
ATOM 3516 C C . GLY B 1 214 ? -6.828 -5.906 -13.234 1 87.88 214 GLY B C 1
ATOM 3517 O O . GLY B 1 214 ? -7.965 -6.129 -13.656 1 87.88 214 GLY B O 1
ATOM 3518 N N . LEU B 1 215 ? -6.215 -4.797 -13.367 1 90.75 215 LEU B N 1
ATOM 3519 C CA . LEU B 1 215 ? -6.82 -3.676 -14.078 1 90.75 215 LEU B CA 1
ATOM 3520 C C . LEU B 1 215 ? -6.004 -3.314 -15.312 1 90.75 215 LEU B C 1
ATOM 3522 O O . LEU B 1 215 ? -4.773 -3.348 -15.281 1 90.75 215 LEU B O 1
ATOM 3526 N N . ASP B 1 216 ? -6.805 -2.957 -16.328 1 91.75 216 ASP B N 1
ATOM 3527 C CA . ASP B 1 216 ? -6.137 -2.379 -17.484 1 91.75 216 ASP B CA 1
ATOM 3528 C C . ASP B 1 216 ? -5.52 -1.022 -17.156 1 91.75 216 ASP B C 1
ATOM 3530 O O . ASP B 1 216 ? -6.137 -0.211 -16.453 1 91.75 216 ASP B O 1
ATOM 3534 N N . PRO B 1 217 ? -4.32 -0.775 -17.672 1 92.75 217 PRO B N 1
ATOM 3535 C CA . PRO B 1 217 ? -3.693 0.519 -17.406 1 92.75 217 PRO B CA 1
ATOM 3536 C C . PRO B 1 217 ? -4.594 1.699 -17.766 1 92.75 217 PRO B C 1
ATOM 3538 O O . PRO B 1 217 ? -4.57 2.727 -17.078 1 92.75 217 PRO B O 1
ATOM 3541 N N . SER B 1 218 ? -5.352 1.574 -18.75 1 91.12 218 SER B N 1
ATOM 3542 C CA . SER B 1 218 ? -6.227 2.666 -19.156 1 91.12 218 SER B CA 1
ATOM 3543 C C . SER B 1 218 ? -7.258 2.982 -18.078 1 91.12 218 SER B C 1
ATOM 3545 O O . SER B 1 218 ? -7.621 4.145 -17.891 1 91.12 218 SER B O 1
ATOM 3547 N N . ILE B 1 219 ? -7.711 1.992 -17.391 1 89.12 219 ILE B N 1
ATOM 3548 C CA . ILE B 1 219 ? -8.688 2.178 -16.328 1 89.12 219 ILE B CA 1
ATOM 3549 C C . ILE B 1 219 ? -8.055 2.943 -15.172 1 89.12 219 ILE B C 1
ATOM 3551 O O . ILE B 1 219 ? -8.68 3.838 -14.594 1 89.12 219 ILE B O 1
ATOM 3555 N N . ILE B 1 220 ? -6.848 2.674 -14.898 1 91.06 220 ILE B N 1
ATOM 3556 C CA . ILE B 1 220 ? -6.129 3.352 -13.828 1 91.06 220 ILE B CA 1
ATOM 3557 C C . ILE B 1 220 ? -5.973 4.832 -14.164 1 91.06 220 ILE B C 1
ATOM 3559 O O . ILE B 1 220 ? -6.145 5.695 -13.297 1 91.06 220 ILE B O 1
ATOM 3563 N N . LEU B 1 221 ? -5.648 5.102 -15.422 1 90.06 221 LEU B N 1
ATOM 3564 C CA . LEU B 1 221 ? -5.504 6.48 -15.867 1 90.06 221 LEU B CA 1
ATOM 3565 C C . LEU B 1 221 ? -6.816 7.242 -15.711 1 90.06 221 LEU B C 1
ATOM 3567 O O . LEU B 1 221 ? -6.824 8.391 -15.258 1 90.06 221 LEU B O 1
ATOM 3571 N N . ASP B 1 222 ? -7.844 6.59 -16.062 1 89.31 222 ASP B N 1
ATOM 3572 C CA . ASP B 1 222 ? -9.164 7.188 -15.914 1 89.31 222 ASP B CA 1
ATOM 3573 C C . ASP B 1 222 ? -9.492 7.445 -14.445 1 89.31 222 ASP B C 1
ATOM 3575 O O . ASP B 1 222 ? -10.023 8.5 -14.102 1 89.31 222 ASP B O 1
ATOM 3579 N N . MET B 1 223 ? -9.156 6.496 -13.625 1 87.75 223 MET B N 1
ATOM 3580 C CA . MET B 1 223 ? -9.422 6.625 -12.195 1 87.75 223 MET B CA 1
ATOM 3581 C C . MET B 1 223 ? -8.641 7.789 -11.602 1 87.75 223 MET B C 1
ATOM 3583 O O . MET B 1 223 ? -9.164 8.523 -10.758 1 87.75 223 MET B O 1
ATOM 3587 N N . ILE B 1 224 ? -7.426 7.934 -12.039 1 92.06 224 ILE B N 1
ATOM 3588 C CA . ILE B 1 224 ? -6.594 9.031 -11.555 1 92.06 224 ILE B CA 1
ATOM 3589 C C . ILE B 1 224 ? -7.219 10.367 -11.961 1 92.06 224 ILE B C 1
ATOM 3591 O O . ILE B 1 224 ? -7.277 11.297 -11.156 1 92.06 224 ILE B O 1
ATOM 3595 N N . SER B 1 225 ? -7.684 10.453 -13.148 1 89.31 225 SER B N 1
ATOM 3596 C CA . SER B 1 225 ? -8.312 11.68 -13.633 1 89.31 225 SER B CA 1
ATOM 3597 C C . SER B 1 225 ? -9.555 12.023 -12.812 1 89.31 225 SER B C 1
ATOM 3599 O O . SER B 1 225 ? -9.734 13.164 -12.391 1 89.31 225 SER B O 1
ATOM 3601 N N . VAL B 1 226 ? -10.375 11.055 -12.57 1 87.44 226 VAL B N 1
ATOM 3602 C CA . VAL B 1 226 ? -11.586 11.25 -11.789 1 87.44 226 VAL B CA 1
ATOM 3603 C C . VAL B 1 226 ? -11.227 11.648 -10.359 1 87.44 226 VAL B C 1
ATOM 3605 O O . VAL B 1 226 ? -11.82 12.578 -9.805 1 87.44 226 VAL B O 1
ATOM 3608 N N . ALA B 1 227 ? -10.242 10.953 -9.812 1 91.5 227 ALA B N 1
ATOM 3609 C CA . ALA B 1 227 ? -9.812 11.25 -8.445 1 91.5 227 ALA B CA 1
ATOM 3610 C C . ALA B 1 227 ? -9.336 12.688 -8.32 1 91.5 227 ALA B C 1
ATOM 3612 O O . ALA B 1 227 ? -9.594 13.352 -7.312 1 91.5 227 ALA B O 1
ATOM 3613 N N . LYS B 1 228 ? -8.617 13.172 -9.312 1 91 228 LYS B N 1
ATOM 3614 C CA . LYS B 1 228 ? -8.133 14.547 -9.297 1 91 228 LYS B CA 1
ATOM 3615 C C . LYS B 1 228 ? -9.289 15.539 -9.234 1 91 228 LYS B C 1
ATOM 3617 O O . LYS B 1 228 ? -9.266 16.469 -8.438 1 91 228 LYS B O 1
ATOM 3622 N N . HIS B 1 229 ? -10.219 15.281 -10.023 1 87.88 229 HIS B N 1
ATOM 3623 C CA . HIS B 1 229 ? -11.391 16.156 -10.055 1 87.88 229 HIS B CA 1
ATOM 3624 C C . HIS B 1 229 ? -12.133 16.141 -8.727 1 87.88 229 HIS B C 1
ATOM 3626 O O . HIS B 1 229 ? -12.438 17.188 -8.164 1 87.88 229 HIS B O 1
ATOM 3632 N N . VAL B 1 230 ? -12.375 14.984 -8.211 1 86.5 230 VAL B N 1
ATOM 3633 C CA . VAL B 1 230 ? -13.102 14.805 -6.957 1 86.5 230 VAL B CA 1
ATOM 3634 C C . VAL B 1 230 ? -12.305 15.43 -5.812 1 86.5 230 VAL B C 1
ATOM 3636 O O . VAL B 1 230 ? -12.891 16.047 -4.914 1 86.5 230 VAL B O 1
ATOM 3639 N N . SER B 1 231 ? -11 15.258 -5.855 1 90.31 231 SER B N 1
ATOM 3640 C CA . SER B 1 231 ? -10.148 15.734 -4.773 1 90.31 231 SER B CA 1
ATOM 3641 C C . SER B 1 231 ? -10.219 17.25 -4.648 1 90.31 231 SER B C 1
ATOM 3643 O O . SER B 1 231 ? -10.195 17.797 -3.539 1 90.31 231 SER B O 1
ATOM 3645 N N . GLU B 1 232 ? -10.305 17.938 -5.734 1 88.69 232 GLU B N 1
ATOM 3646 C CA . GLU B 1 232 ? -10.406 19.391 -5.707 1 88.69 232 GLU B CA 1
ATOM 3647 C C . GLU B 1 232 ? -11.664 19.844 -4.961 1 88.69 232 GLU B C 1
ATOM 3649 O O . GLU B 1 232 ? -11.602 20.75 -4.121 1 88.69 232 GLU B O 1
ATOM 3654 N N . GLN B 1 233 ? -12.695 19.219 -5.215 1 82.94 233 GLN B N 1
ATOM 3655 C CA . GLN B 1 233 ? -13.945 19.547 -4.539 1 82.94 233 GLN B CA 1
ATOM 3656 C C . GLN B 1 233 ? -13.883 19.172 -3.059 1 82.94 233 GLN B C 1
ATOM 3658 O O . GLN B 1 233 ? -14.328 19.938 -2.203 1 82.94 233 GLN B O 1
ATOM 3663 N N . LEU B 1 234 ? -13.32 18.062 -2.803 1 85.88 234 LEU B N 1
ATOM 3664 C CA . LEU B 1 234 ? -13.25 17.547 -1.438 1 85.88 234 LEU B CA 1
ATOM 3665 C C . LEU B 1 234 ? -12.375 18.438 -0.566 1 85.88 234 LEU B C 1
ATOM 3667 O O . LEU B 1 234 ? -12.719 18.734 0.58 1 85.88 234 LEU B O 1
ATOM 3671 N N . ILE B 1 235 ? -11.289 18.844 -1.104 1 88.69 235 ILE B N 1
ATOM 3672 C CA . ILE B 1 235 ? -10.367 19.703 -0.364 1 88.69 235 ILE B CA 1
ATOM 3673 C C . ILE B 1 235 ? -11.07 21 0.019 1 88.69 235 ILE B C 1
ATOM 3675 O O . ILE B 1 235 ? -11.008 21.438 1.174 1 88.69 235 ILE B O 1
ATOM 3679 N N . ASN B 1 236 ? -11.711 21.594 -0.909 1 86.25 236 ASN B N 1
ATOM 3680 C CA . ASN B 1 236 ? -12.406 22.844 -0.656 1 86.25 236 ASN B CA 1
ATOM 3681 C C . ASN B 1 236 ? -13.492 22.688 0.399 1 86.25 236 ASN B C 1
ATOM 3683 O O . ASN B 1 236 ? -13.625 23.516 1.297 1 86.25 236 ASN B O 1
ATOM 3687 N N . LYS B 1 237 ? -14.195 21.703 0.277 1 82 237 LYS B N 1
ATOM 3688 C CA . LYS B 1 237 ? -15.266 21.438 1.233 1 82 237 LYS B CA 1
ATOM 3689 C C . LYS B 1 237 ? -14.711 21.188 2.631 1 82 237 LYS B C 1
ATOM 3691 O O . LYS B 1 237 ? -15.211 21.734 3.615 1 82 237 LYS B O 1
ATOM 3696 N N . LEU B 1 238 ? -13.734 20.328 2.707 1 82.62 238 LEU B N 1
ATOM 3697 C CA . LEU B 1 238 ? -13.117 20 3.988 1 82.62 238 LEU B CA 1
ATOM 3698 C C . LEU B 1 238 ? -12.531 21.25 4.645 1 82.62 238 LEU B C 1
ATOM 3700 O O . LEU B 1 238 ? -12.742 21.484 5.84 1 82.62 238 LEU B O 1
ATOM 3704 N N . ASP B 1 239 ? -11.883 22.016 3.887 1 85.69 239 ASP B N 1
ATOM 3705 C CA . ASP B 1 239 ? -11.297 23.25 4.414 1 85.69 239 ASP B CA 1
ATOM 3706 C C . ASP B 1 239 ? -12.375 24.188 4.934 1 85.69 239 ASP B C 1
ATOM 3708 O O . ASP B 1 239 ? -12.203 24.828 5.98 1 85.69 239 ASP B O 1
ATOM 3712 N N . SER B 1 240 ? -13.391 24.312 4.191 1 82.62 240 SER B N 1
ATOM 3713 C CA . SER B 1 240 ? -14.484 25.203 4.586 1 82.62 240 SER B CA 1
ATOM 3714 C C . SER B 1 240 ? -15.117 24.734 5.891 1 82.62 240 SER B C 1
ATOM 3716 O O . SER B 1 240 ? -15.422 25.547 6.766 1 82.62 240 SER B O 1
ATOM 3718 N N . GLU B 1 241 ? -15.297 23.438 6.016 1 76.75 241 GLU B N 1
ATOM 3719 C CA . GLU B 1 241 ? -15.906 22.891 7.223 1 76.75 241 GLU B CA 1
ATOM 3720 C C . GLU B 1 241 ? -14.984 23.047 8.43 1 76.75 241 GLU B C 1
ATOM 3722 O O . GLU B 1 241 ? -15.453 23.312 9.539 1 76.75 241 GLU B O 1
ATOM 3727 N N . ILE B 1 242 ? -13.758 22.844 8.211 1 77.19 242 ILE B N 1
ATOM 3728 C CA . ILE B 1 242 ? -12.781 23 9.289 1 77.19 242 ILE B CA 1
ATOM 3729 C C . ILE B 1 242 ? -12.766 24.469 9.75 1 77.19 242 ILE B C 1
ATOM 3731 O O . ILE B 1 242 ? -12.758 24.734 10.953 1 77.19 242 ILE B O 1
ATOM 3735 N N . ALA B 1 243 ? -12.828 25.375 8.859 1 82.06 243 ALA B N 1
ATOM 3736 C CA . ALA B 1 243 ? -12.828 26.797 9.18 1 82.06 243 ALA B CA 1
ATOM 3737 C C . ALA B 1 243 ? -14.094 27.188 9.938 1 82.06 243 ALA B C 1
ATOM 3739 O O . ALA B 1 243 ? -14.047 27.969 10.883 1 82.06 243 ALA B O 1
ATOM 3740 N N . ALA B 1 244 ? -15.156 26.656 9.523 1 75.75 244 ALA B N 1
ATOM 3741 C CA . ALA B 1 244 ? -16.438 26.953 10.172 1 75.75 244 ALA B CA 1
ATOM 3742 C C . ALA B 1 244 ? -16.453 26.438 11.602 1 75.75 244 ALA B C 1
ATOM 3744 O O . ALA B 1 244 ? -16.984 27.109 12.5 1 75.75 244 ALA B O 1
ATOM 3745 N N . ALA B 1 245 ? -15.922 25.297 11.789 1 69 245 ALA B N 1
ATOM 3746 C CA . ALA B 1 245 ? -15.875 24.703 13.125 1 69 245 ALA B CA 1
ATOM 3747 C C . ALA B 1 245 ? -14.984 25.516 14.062 1 69 245 ALA B C 1
ATOM 3749 O O . ALA B 1 245 ? -15.297 25.672 15.242 1 69 245 ALA B O 1
ATOM 3750 N N . GLU B 1 246 ? -13.906 26.031 13.555 1 69.81 246 GLU B N 1
ATOM 3751 C CA . GLU B 1 246 ? -12.992 26.844 14.352 1 69.81 246 GLU B CA 1
ATOM 3752 C C . GLU B 1 246 ? -13.625 28.188 14.719 1 69.81 246 GLU B C 1
ATOM 3754 O O . GLU B 1 246 ? -13.398 28.703 15.812 1 69.81 246 GLU B O 1
ATOM 3759 N N . ALA B 1 247 ? -14.391 28.734 13.859 1 72.44 247 ALA B N 1
ATOM 3760 C CA . ALA B 1 247 ? -15.055 30.016 14.094 1 72.44 247 ALA B CA 1
ATOM 3761 C C . ALA B 1 247 ? -16.125 29.891 15.172 1 72.44 247 ALA B C 1
ATOM 3763 O O . ALA B 1 247 ? -16.312 30.797 15.992 1 72.44 247 ALA B O 1
ATOM 3764 N N . ASN B 1 248 ? -16.766 28.781 15.148 1 63.53 248 ASN B N 1
ATOM 3765 C CA . ASN B 1 248 ? -17.812 28.562 16.141 1 63.53 248 ASN B CA 1
ATOM 3766 C C . ASN B 1 248 ? -17.234 28.328 17.531 1 63.53 248 ASN B C 1
ATOM 3768 O O . ASN B 1 248 ? -17.875 28.656 18.531 1 63.53 248 ASN B O 1
ATOM 3772 N N . GLU B 1 249 ? -16.109 27.734 17.641 1 57.75 249 GLU B N 1
ATOM 3773 C CA . GLU B 1 249 ? -15.477 27.516 18.938 1 57.75 249 GLU B CA 1
ATOM 3774 C C . GLU B 1 249 ? -14.961 28.828 19.531 1 57.75 249 GLU B C 1
ATOM 3776 O O . GLU B 1 249 ? -14.961 29 20.75 1 57.75 249 GLU B O 1
ATOM 3781 N N . GLU B 1 250 ? -14.516 29.719 18.703 1 56.66 250 GLU B N 1
ATOM 3782 C CA . GLU B 1 250 ? -14.07 31.016 19.203 1 56.66 250 GLU B CA 1
ATOM 3783 C C . GLU B 1 250 ? -15.25 31.844 19.719 1 56.66 250 GLU B C 1
ATOM 3785 O O . GLU B 1 250 ? -15.094 32.656 20.641 1 56.66 250 GLU B O 1
ATOM 3790 N N . GLU B 1 251 ? -16.391 31.672 19.094 1 54.28 251 GLU B N 1
ATOM 3791 C CA . GLU B 1 251 ? -17.547 32.438 19.547 1 54.28 251 GLU B CA 1
ATOM 3792 C C . GLU B 1 251 ? -18.172 31.812 20.797 1 54.28 251 GLU B C 1
ATOM 3794 O O . GLU B 1 251 ? -18.891 32.469 21.547 1 54.28 251 GLU B O 1
ATOM 3799 N N . SER B 1 252 ? -17.922 30.594 21.047 1 44.91 252 SER B N 1
ATOM 3800 C CA . SER B 1 252 ? -18.516 30.047 22.25 1 44.91 252 SER B CA 1
ATOM 3801 C C . SER B 1 252 ? -17.625 30.297 23.469 1 44.91 252 SER B C 1
ATOM 3803 O O . SER B 1 252 ? -16.406 30.25 23.359 1 44.91 252 SER B O 1
#

Nearest PDB structures (foldseek):
  9g8o-assembly1_F  TM=8.735E-01  e=8.818E-17  Homo sapiens
  2wnr-assembly1_E  TM=8.640E-01  e=2.307E-16  Methanothermobacter thermautotrophicus
  4ba1-assembly1_A  TM=8.402E-01  e=2.266E-15  Saccharolobus solfataricus
  4ba2-assembly1_A  TM=8.505E-01  e=5.582E-15  Saccharolobus solfataricus
  3l7z-assembly1_G  TM=8.176E-01  e=4.661E-15  Saccharolobus solfataricus

Foldseek 3Di:
DCQLLVLLQPQVQDDDPPLCLNSDVPCQADKDKDKDKDKDQAQAAFEFEFEQEPPPPDDCRVVVRVVLRVQLCQQAQNDRRSVLHLFDQVVQDDDHRTIGIHMYMYIYGGDAFDPVSQVVLLVRLLNLQPDWAWDKDWDPPPPDPDRTDIDTDPPDTHGTDNQSGWGKWKWFDDPPDIHTPDTPVRVVRTQKMKIWTAGLVGDTRDIDMDHDDDDDPVVVVVVSVVCSVSRNSSSVSSVVSSVVVVVVVVVD/DCQLLVLVQPQVPDDDPPLVLNLPSPCQDDKDKDKDKDKDQAQAAFEFEFEQEDPPDDDCRVVVRVVLRVQLCQQAQNDRRSVLHLFDQVVQDDDHRTIGIHIYMYIYGDDAFDPVSQVVLLVRLLNLQPDWAWDKDWDPPPPDPDRTDIDTDPPDTHGTDNQSGWGKWKWFDDPPDIHTNDTPVRVVRTQKMKIWTAGLVGDTRDIDMDHDDDDDPVVVVVVSVVCSVVRNSVSVSSVVSSVVVVVVVVVD

Radius of gyration: 24.57 Å; Cα contacts (8 Å, |Δi|>4): 1044; chains: 2; bounding box: 54×75×53 Å

Organism: Theobroma cacao (NCBI:txid3641)

InterPro domains:
  IPR001247 Exoribonuclease, phosphorolytic domain 1 [PF01138] (91-134)
  IPR015847 Exoribonuclease, phosphorolytic domain 2 [PF03725] (164-228)
  IPR020568 Ribosomal protein uS5 d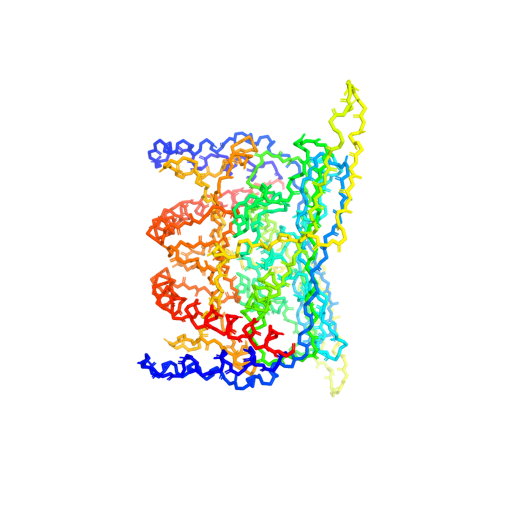omain 2-type superfamily [SSF54211] (55-188)
  IPR027408 PNPase/RNase PH domain superfamily [G3DSA:3.30.230.70] (25-252)
  IPR036345 Exoribonuclease, PH domain 2 superfamily [SSF55666] (161-248)
  IPR050590 Exosome complex component Rrp42 subfamily [PTHR11097] (57-245)

pLDDT: mean 71.76, std 19.29, range [21.28, 95.12]

Sequence (504 aa):
MLKLELFLRRMVRQELGLVQLMLLPVLRQSLENQVHCNLTKERLLYMLIVVQLQHQCLRGGEELSTELSVALQRCLLGGKSGSGSGIDPSSLVIVEGKVCWDLYIDGLVISSDGNLLDALGAAIKAALSNTGIPKVNVASETSGDEQPEVNISDEEFLQFDTSGIPVIVTLTKVGRHYIVDATSEEESQISSAISISINRKGHICGLTKRGGAGLDPSIILDMISVAKHVSEQLINKLDSEIAAAEANEEESMLKLELFLRRMVRQELGLVQLMLLPVLRQSLENQVHCNLTKERLLYMLIVVQLQHQCLRGGEELSTELSVALQRCLLGGKSGSGSGIDPSSLVIVEGKVCWDLYIDGLVISSDGNLLDALGAAIKAALSNTGIPKVNVASETSGDEQPEVNISDEEFLQFDTSGIPVIVTLTKVGRHYIVDATSEEESQISSAISISINRKGHICGLTKRGGAGLDPSIILDMISVAKHVSEQLINKLDSEIAAAEANEEES

Secondary structure (DSSP, 8-state):
--HHHHHHHHHTTSSS-S------------EEEEEEEEEE-SSS--EEEEEEE-TTS-TTHHHHHHHHHHHHIIIII-STT-TT-SS-GGGGEEETTTEEEEEEEEEEES---S-HHHHHHHHHHHHHHT-EEEEEEE-TT--SSSPPPEEEEEEEEEE---TTPPEEEEEEEETTEEEES--HHHHTT-SEEEEEEE-TTS-EEEEEEESSS-B-HHHHHHHHHHHHHHHHHHHHHHHHHHHHHHHHHHH-/--HHHHHHHHHTTSSS-S------------EEEEEEEEEE-SSS--EEEEEEE-TTS-TTHHHHHHHHHHHHIIIII-STT-TT-SS-GGGGEEETTTEEEEEEEEEEES---S-HHHHHHHHHHHHHHT-EEEEEEE-TT--TTS---EEEEEEEEEE---TTPPEEEEEEEETTEEEES--HHHHTT-SEEEEEEE-TTS-EEEEEEESSS-B-HHHHHHHHHHHHHHHHHHHHHHHHHHHHHHHHHHH-

Solvent-accessible surface area (backbone atoms only — not comparable to full-atom values): 26456 Å² total; per-residue (Å²): 128,64,56,64,58,48,45,70,35,54,60,61,52,64,76,70,72,78,72,68,27,52,43,54,79,55,79,52,33,55,63,48,73,45,80,46,74,42,83,34,75,50,64,69,57,42,48,48,49,46,40,44,62,46,83,84,64,49,95,62,38,67,56,50,20,52,50,48,16,52,50,47,27,33,34,36,33,16,39,49,67,28,48,39,23,17,42,65,53,69,80,35,50,75,36,89,70,38,30,24,42,26,41,36,35,38,36,32,38,60,40,82,48,43,48,56,65,35,53,51,42,53,49,48,51,51,49,45,54,70,36,63,45,62,36,69,46,68,55,78,76,57,70,78,96,53,80,67,54,69,43,72,42,93,80,46,61,45,66,52,65,54,74,48,40,37,48,48,42,45,40,33,37,51,91,95,42,68,42,49,57,44,39,43,75,54,53,73,66,48,41,26,32,40,38,38,15,33,28,82,87,59,24,37,25,17,35,38,45,41,40,10,43,58,34,53,63,69,56,51,53,51,49,51,54,51,41,53,58,52,40,56,55,48,52,53,48,51,52,52,44,50,51,51,54,53,53,52,56,69,73,96,130,64,58,68,59,50,50,66,34,57,62,63,56,61,81,68,73,82,55,68,22,53,38,54,74,50,70,51,42,55,63,48,70,46,79,45,73,43,84,34,78,49,66,66,57,41,49,47,50,45,40,44,64,51,84,84,64,52,95,62,39,67,58,51,21,51,51,48,17,52,52,48,28,31,33,38,33,15,38,48,68,27,49,39,25,18,43,64,54,67,78,35,50,75,37,89,70,38,31,24,40,26,41,36,35,38,37,34,38,62,42,80,42,42,47,56,66,34,52,49,42,53,50,48,51,51,48,48,55,70,36,61,44,61,36,71,47,68,55,78,76,56,69,78,95,52,80,67,53,72,45,73,41,92,80,47,61,45,67,53,63,53,72,48,41,36,46,47,43,46,40,33,35,51,91,94,44,61,35,40,48,44,39,44,75,55,54,74,65,47,40,26,32,39,38,36,15,33,27,83,86,58,24,39,25,17,36,37,45,42,41,11,41,58,36,52,63,68,56,52,54,51,50,52,54,51,41,53,56,52,39,57,55,48,51,54,51,51,51,51,51,50,51,51,54,53,53,52,56,70,73,96